Protein AF-0000000075226604 (afdb_homodimer)

Sequence (576 aa):
MTRFVILFMGLVCITCTNANMILMNFTVICMNDVIIEQKTDTNQTHWLEKSSDISLTFSAAAVGAIFGTIPAVTLIAKYGIRRVLTVYGLLSASGTIFMPLAVDNGLVTVLIARLFQGIGASILYSSIGTISESWSPITEIGTFVAFLSSAFQISNIVTMPIAGSLCESSLGWRSIYYIFGGITVVLYLIFFWYYNDYPDKHRHVSSKELKNIRNGKIITSSTSKTIQNVKFVQVFTNWEVFEISLAVLGLNVRETGYSNAIPYFFAAIVKFAAGPITDKMAHLTERVMTRFVILFMGLVCITCTNANMILMNFTVICMNDVIIEQKTDTNQTHWLEKSSDISLTFSAAAVGAIFGTIPAVTLIAKYGIRRVLTVYGLLSASGTIFMPLAVDNGLVTVLIARLFQGIGASILYSSIGTISESWSPITEIGTFVAFLSSAFQISNIVTMPIAGSLCESSLGWRSIYYIFGGITVVLYLIFFWYYNDYPDKHRHVSSKELKNIRNGKIITSSTSKTIQNVKFVQVFTNWEVFEISLAVLGLNVRETGYSNAIPYFFAAIVKFAAGPITDKMAHLTERV

Nearest PDB structures (foldseek):
  8u3d-assembly1_A  TM=6.564E-01  e=6.036E-07  Homo sapiens
  8ex5-assembly1_A  TM=9.013E-01  e=3.281E-02  Homo sapiens
  7yub-assembly1_R  TM=7.783E-01  e=1.807E-01  Homo sapiens
  7yud-assembly1_R  TM=7.902E-01  e=2.320E-01  Homo sapiens
  8g92-assembly1_A  TM=8.175E-01  e=3.667E-01  Homo sapiens

Secondary structure (DSSP, 8-state):
-HHHHHHHHHHHHHHHHHHHHHHHHHHGGG-HHHHHHH--SSSPPPGGG-HHHHHHHHHHHHHHHHHHHHHHHHHHHHH-HHHHHHHHHHHHHHHHHTHHHHHHH-HHHHHHHHHHHHHHHTTHHHHHHHHHHHHS-GGGHHHHHHHHHHHHHHHHHHHHHHHHHHHHSTTTTHHHHHHHHHHHHHHHHHHHHH--S-GGG-TT--HHHHHHHHTTS----SS-------THHHHHT-THHHHHHHHHHSSTTTTS-TTSHHHHHHHHHHHHHHHHHHHHHHHHHH--/-HHHHHHHHHHHHHHHHHHHHHHHHHHGGG-HHHHHHH--SSS---GGG-HHHHHHHHHHHHHHHHHHHHHHHHHHHHH-HHHHHHHHHHHHHHHHHTHHHHHHH-HHHHHHHHHHHHHHHTTHHHHHHHHHHHHS-GGGHHHHHHHHHHHHHHHHHHHHHHHHHHHHSTTTTHHHHHHHHHHHHHHHHHHHHH--S-GGG-TT--HHHHHHHHTTS----SS-------THHHHHT-THHHHHHHHHHSS-TTTS-TTSHHHHHHHHHHHHHHHHHHHHHHHHHH--

Foldseek 3Di:
DLLVVLLVLLLVLLLLLLLLQCLLVAQLVLCVVLCVVPVPDDPDDALSRDPVLSVLLNVLLQLLLVVLQLVLLVCCLVPNCLVSLLVLLLQLLVLLLCCVVQVNVGSLSSSVSSSSSSNSNNNLQVSQQLSLLQRAAPVCSVVSSVSSVCSNVVSCVPLNVVQVVCCPDPNHNNVSSNVSSVVSNVSSVVSSVQDDSHLVPHPPRDPVSVCRNCVPPPPPDPPCCPSCVPCSVVLPPPCVLVVLSCVVSDDPCPPDDPPPNVVSVVVSVVCSVCVVVVVVVVVVVVVD/DLLVVLLVLLLVLLLLLLLLQCLLVAQLVLCVVLCVVPVPDDDDDALSRDPVLSVLLNVLLQLLLVVLQLVLLVCCLVPNCLVSLLVLLLQLLVLLLCCVVQVNVGSLSSSVSSSSSSNSNNNLQVSQQLSLLQRAAPVCSVVSSVSSVCSNVVSCVPLNVVQVVCCPDPNHNNVSSNVSSVVSNVSSVVSNVQDDSHLVPHPPRDPVSVCRNCPPPPCPDPPCCPSCVPCSVVLPVPCVLVVLSVCVSPVPPPPDDPPPNVVSVVVSVVCSVCVVVVVVVVVVVVVD

Radius of gyration: 23.81 Å; Cα contacts (8 Å, |Δi|>4): 703; chains: 2; bounding box: 52×76×66 Å

Solvent-accessible surface area (backbone atoms only — not comparable to full-atom values): 29879 Å² total; per-residue (Å²): 112,51,56,54,53,51,49,48,51,50,25,52,51,47,15,42,42,47,30,56,56,49,47,58,55,54,44,64,77,61,44,57,64,54,48,62,71,65,57,68,87,67,98,64,82,52,56,91,73,33,52,53,54,50,18,46,44,55,23,28,19,23,51,19,18,62,64,24,30,60,57,39,57,55,41,29,74,73,65,29,56,46,57,44,51,31,53,28,40,43,39,17,19,50,20,28,50,45,37,58,60,16,58,75,69,34,67,69,46,36,34,52,26,24,24,34,19,13,27,19,43,27,38,49,64,59,47,36,53,52,52,19,61,57,56,27,23,66,90,41,29,68,55,43,35,53,57,39,55,45,17,64,36,48,19,37,46,52,46,30,47,51,47,15,50,34,44,74,38,90,68,26,53,57,47,50,31,45,50,54,16,48,51,36,44,54,48,37,54,50,45,50,70,67,54,56,76,41,57,87,74,29,86,74,47,47,71,67,56,50,49,50,33,46,41,85,43,79,71,72,69,84,74,80,65,65,61,72,71,57,66,63,59,65,62,60,68,56,62,63,62,60,54,51,55,46,56,70,74,54,76,77,58,78,79,58,67,85,73,60,63,57,58,54,52,53,49,48,51,48,47,58,64,39,40,66,54,47,50,56,52,46,55,53,49,65,75,95,111,53,56,54,52,51,50,49,50,50,25,52,51,46,15,42,42,47,31,56,56,50,46,60,56,53,45,66,76,62,44,60,64,56,49,61,69,65,58,68,89,71,98,66,81,54,58,90,75,32,52,49,53,50,18,45,42,54,23,27,20,23,51,19,19,62,65,24,31,60,57,38,57,56,41,28,74,75,65,30,57,47,55,44,51,31,53,28,39,41,38,18,19,50,21,28,50,45,36,57,61,17,57,74,68,33,67,68,45,36,34,51,26,25,24,34,19,13,27,19,44,27,38,49,64,58,46,38,53,50,52,20,61,56,58,26,23,63,89,42,29,66,56,43,36,54,58,39,55,45,17,64,35,48,18,36,47,53,46,30,48,52,47,16,51,34,46,73,37,93,67,26,54,58,47,51,32,45,51,53,16,48,51,37,43,55,48,35,53,50,44,50,71,67,54,58,75,42,55,86,74,28,86,73,48,47,71,68,57,48,50,50,33,46,41,84,40,79,71,71,69,84,73,79,64,66,60,72,71,57,66,64,61,68,62,60,67,57,63,64,63,58,53,53,55,47,47,67,70,63,48,65,68,80,77,62,68,85,73,61,63,56,59,54,53,52,50,49,51,47,47,59,66,40,39,66,53,46,50,56,52,48,54,52,50,65,76,95

Organism: NCBI:txid1561998

InterPro domains:
  IPR011701 Major facilitator superfamily [PF07690] (51-282)
  IPR020846 Major facilitator superfamily domain [PS50850] (11-288)
  IPR036259 MFS transporter superfamily [G3DSA:1.20.1250.20] (1-211)
  IPR036259 MFS transporter superfamily [SSF103473] (3-281)

pLDDT: mean 72.48, std 23.58, range [28.36, 97.94]

Structure (mmCIF, N/CA/C/O backbone):
data_AF-0000000075226604-model_v1
#
loop_
_entity.id
_entity.type
_entity.pdbx_description
1 polymer 'MFS domain-containing protein'
#
loop_
_atom_site.group_PDB
_atom_site.id
_atom_site.type_symbol
_atom_site.label_atom_id
_atom_site.label_alt_id
_atom_site.label_comp_id
_atom_site.label_asym_id
_atom_site.label_entity_id
_atom_site.label_seq_id
_atom_site.pdbx_PDB_ins_code
_atom_site.Cartn_x
_atom_site.Cartn_y
_atom_site.Cartn_z
_atom_site.occupancy
_atom_site.B_iso_or_equiv
_atom_site.auth_seq_id
_atom_site.auth_comp_id
_atom_site.auth_asym_id
_atom_site.auth_atom_id
_atom_site.pdbx_PDB_model_num
ATOM 1 N N . MET A 1 1 ? -21.391 13.883 16.062 1 68.38 1 MET A N 1
ATOM 2 C CA . MET A 1 1 ? -21.703 12.562 15.516 1 68.38 1 MET A CA 1
ATOM 3 C C . MET A 1 1 ? -21.438 12.516 14.016 1 68.38 1 MET A C 1
ATOM 5 O O . MET A 1 1 ? -20.875 11.547 13.508 1 68.38 1 MET A O 1
ATOM 9 N N . THR A 1 2 ? -21.703 13.57 13.352 1 74.44 2 THR A N 1
ATOM 10 C CA . THR A 1 2 ? -21.609 13.609 11.898 1 74.44 2 THR A CA 1
ATOM 11 C C . THR A 1 2 ? -20.156 13.469 11.453 1 74.44 2 THR A C 1
ATOM 13 O O . THR A 1 2 ? -19.875 12.797 10.461 1 74.44 2 THR A O 1
ATOM 16 N N . ARG A 1 3 ? -19.375 13.906 12.289 1 79.19 3 ARG A N 1
ATOM 17 C CA . ARG A 1 3 ? -17.953 13.828 11.914 1 79.19 3 ARG A CA 1
ATOM 18 C C . ARG A 1 3 ? -17.469 12.383 11.891 1 79.19 3 ARG A C 1
ATOM 20 O O . ARG A 1 3 ? -16.688 12.008 11.023 1 79.19 3 ARG A O 1
ATOM 27 N N . PHE A 1 4 ? -18.047 11.617 12.688 1 77.88 4 PHE A N 1
ATOM 28 C CA . PHE A 1 4 ? -17.625 10.227 12.766 1 77.88 4 PHE A CA 1
ATOM 29 C C . PHE A 1 4 ? -18.219 9.406 11.633 1 77.88 4 PHE A C 1
ATOM 31 O O . PHE A 1 4 ? -17.594 8.469 11.141 1 77.88 4 PHE A O 1
ATOM 38 N N . VAL A 1 5 ? -19.359 9.766 11.305 1 81.62 5 VAL A N 1
ATOM 39 C CA . VAL A 1 5 ? -19.984 9.078 10.188 1 81.62 5 VAL A CA 1
ATOM 40 C C . VAL A 1 5 ? -19.219 9.367 8.906 1 81.62 5 VAL A C 1
ATOM 42 O O . VAL A 1 5 ? -18.984 8.469 8.094 1 81.62 5 VAL A O 1
ATOM 45 N N . ILE A 1 6 ? -18.781 10.531 8.781 1 83.31 6 ILE A N 1
ATOM 46 C CA . ILE A 1 6 ? -18.016 10.93 7.598 1 83.31 6 ILE A CA 1
ATOM 47 C C . ILE A 1 6 ? -16.656 10.234 7.598 1 83.31 6 ILE A C 1
ATOM 49 O O . ILE A 1 6 ? -16.188 9.773 6.555 1 83.31 6 ILE A O 1
ATOM 53 N N . LEU A 1 7 ? -16.141 10.133 8.75 1 82.31 7 LEU A N 1
ATOM 54 C CA . LEU A 1 7 ? -14.867 9.445 8.875 1 82.31 7 LEU A CA 1
ATOM 55 C C . LEU A 1 7 ? -15.008 7.965 8.539 1 82.31 7 LEU A C 1
ATOM 57 O O . LEU A 1 7 ? -14.148 7.395 7.859 1 82.31 7 LEU A O 1
ATOM 61 N N . PHE A 1 8 ? -16.031 7.484 8.961 1 85.56 8 PHE A N 1
ATOM 62 C CA . PHE A 1 8 ? -16.281 6.074 8.695 1 85.56 8 PHE A CA 1
ATOM 63 C C . PHE A 1 8 ? -16.547 5.84 7.215 1 85.56 8 PHE A C 1
ATOM 65 O O . PHE A 1 8 ? -16.078 4.855 6.641 1 85.56 8 PHE A O 1
ATOM 72 N N . MET A 1 9 ? -17.266 6.66 6.656 1 88.62 9 MET A N 1
ATOM 73 C CA . MET A 1 9 ? -17.531 6.551 5.223 1 88.62 9 MET A CA 1
ATOM 74 C C . MET A 1 9 ? -16.234 6.676 4.418 1 88.62 9 MET A C 1
ATOM 76 O O . MET A 1 9 ? -16.031 5.934 3.457 1 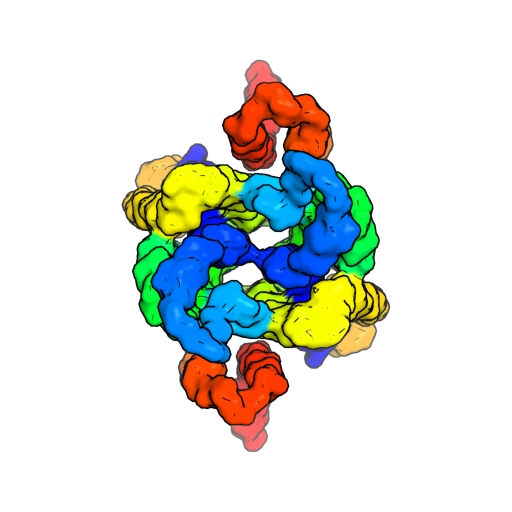88.62 9 MET A O 1
ATOM 80 N N . GLY A 1 10 ? -15.438 7.621 4.844 1 88.88 10 GLY A N 1
ATOM 81 C CA . GLY A 1 10 ? -14.133 7.758 4.203 1 88.88 10 GLY A CA 1
ATOM 82 C C . GLY A 1 10 ? -13.273 6.52 4.34 1 88.88 10 GLY A C 1
ATOM 83 O O . GLY A 1 10 ? -12.633 6.09 3.373 1 88.88 10 GLY A O 1
ATOM 84 N N . LEU A 1 11 ? -13.344 5.945 5.465 1 88.31 11 LEU A N 1
ATOM 85 C CA . LEU A 1 11 ? -12.57 4.742 5.746 1 88.31 11 LEU A CA 1
ATOM 86 C C . LEU A 1 11 ? -13.008 3.592 4.848 1 88.31 11 LEU A C 1
ATOM 88 O O . LEU A 1 11 ? -12.172 2.9 4.266 1 88.31 11 LEU A O 1
ATOM 92 N N . VAL A 1 12 ? -14.219 3.438 4.738 1 91.94 12 VAL A N 1
ATOM 93 C CA . VAL A 1 12 ? -14.758 2.324 3.965 1 91.94 12 VAL A CA 1
ATOM 94 C C . VAL A 1 12 ? -14.453 2.525 2.482 1 91.94 12 VAL A C 1
ATOM 96 O O . VAL A 1 12 ? -14.086 1.577 1.786 1 91.94 12 VAL A O 1
ATOM 99 N N . CYS A 1 13 ? -14.625 3.715 2.023 1 93.75 13 CYS A N 1
ATOM 100 C CA . CYS A 1 13 ? -14.344 4.008 0.622 1 93.75 13 CYS A CA 1
ATOM 101 C C . CYS A 1 13 ? -12.867 3.795 0.308 1 93.75 13 CYS A C 1
ATOM 103 O O . CYS A 1 13 ? -12.531 3.182 -0.705 1 93.75 13 CYS A O 1
ATOM 105 N N . ILE A 1 14 ? -12.055 4.258 1.181 1 91.19 14 ILE A N 1
ATOM 106 C CA . ILE A 1 14 ? -10.617 4.109 0.983 1 91.19 14 ILE A CA 1
ATOM 107 C C . ILE A 1 14 ? -10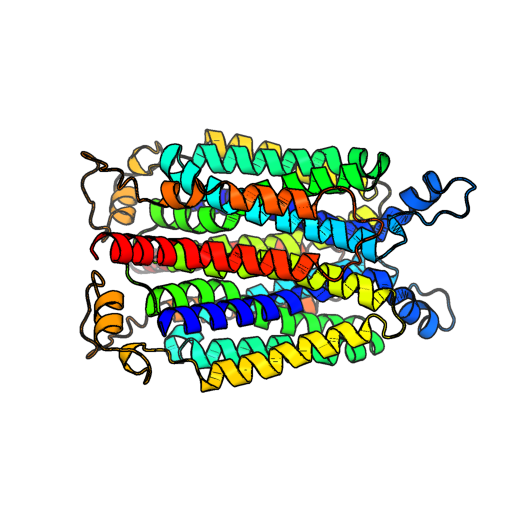.234 2.633 1.033 1 91.19 14 ILE A C 1
ATOM 109 O O . ILE A 1 14 ? -9.438 2.162 0.222 1 91.19 14 ILE A O 1
ATOM 113 N N . THR A 1 15 ? -10.852 1.932 1.917 1 91.56 15 THR A N 1
ATOM 114 C CA . THR A 1 15 ? -10.594 0.502 2.053 1 91.56 15 THR A CA 1
ATOM 115 C C . THR A 1 15 ? -10.969 -0.238 0.772 1 91.56 15 THR A C 1
ATOM 117 O O . THR A 1 15 ? -10.188 -1.051 0.269 1 91.56 15 THR A O 1
ATOM 120 N N . CYS A 1 16 ? -12.078 0.072 0.244 1 95 16 CYS A N 1
ATOM 121 C CA . CYS A 1 16 ? -12.562 -0.629 -0.94 1 95 16 CYS A CA 1
ATOM 122 C C . CYS A 1 16 ? -11.719 -0.275 -2.162 1 95 16 CYS A C 1
ATOM 124 O O . CYS A 1 16 ? -11.461 -1.129 -3.014 1 95 16 CYS A O 1
ATOM 126 N N . THR A 1 17 ? -11.391 0.941 -2.271 1 95.25 17 THR A N 1
ATOM 127 C CA . THR A 1 17 ? -10.555 1.352 -3.396 1 95.25 17 THR A CA 1
ATOM 128 C C . THR A 1 17 ? -9.188 0.686 -3.326 1 95.25 17 THR A C 1
ATOM 130 O O . THR A 1 17 ? -8.656 0.241 -4.344 1 95.25 17 THR A O 1
ATOM 133 N N . ASN A 1 18 ? -8.648 0.612 -2.162 1 91.69 18 ASN A N 1
ATOM 134 C CA . ASN A 1 18 ? -7.371 -0.081 -2.006 1 91.69 18 ASN A CA 1
ATOM 135 C C . ASN A 1 18 ? -7.512 -1.578 -2.268 1 91.69 18 ASN A C 1
ATOM 137 O O . ASN A 1 18 ? -6.594 -2.209 -2.793 1 91.69 18 ASN A O 1
ATOM 141 N N . ALA A 1 19 ? -8.594 -2.078 -1.828 1 93.88 19 ALA A N 1
ATOM 142 C CA . ALA A 1 19 ? -8.859 -3.488 -2.1 1 93.88 19 ALA A CA 1
ATOM 143 C C . ALA A 1 19 ? -8.812 -3.777 -3.598 1 93.88 19 ALA A C 1
ATOM 145 O O . ALA A 1 19 ? -8.211 -4.766 -4.027 1 93.88 19 ALA A O 1
ATOM 146 N N . ASN A 1 20 ? -9.445 -2.92 -4.363 1 94.62 20 ASN A N 1
ATOM 147 C CA . ASN A 1 20 ? -9.43 -3.074 -5.812 1 94.62 20 ASN A CA 1
ATOM 148 C C . ASN A 1 20 ? -8 -3.133 -6.355 1 94.62 20 ASN A C 1
ATOM 150 O O . ASN A 1 20 ? -7.727 -3.855 -7.316 1 94.62 20 ASN A O 1
ATOM 154 N N . MET A 1 21 ? -7.164 -2.457 -5.707 1 91.31 21 MET A N 1
ATOM 155 C CA . MET A 1 21 ? -5.781 -2.35 -6.172 1 91.31 21 MET A CA 1
ATOM 156 C C . MET A 1 21 ? -5 -3.615 -5.836 1 91.31 21 MET A C 1
ATOM 158 O O . MET A 1 21 ? -4.125 -4.031 -6.602 1 91.31 21 MET A O 1
ATOM 162 N N . ILE A 1 22 ? -5.312 -4.305 -4.82 1 89.25 22 ILE A N 1
ATOM 163 C CA . ILE A 1 22 ? -4.434 -5.375 -4.355 1 89.25 22 ILE A CA 1
ATOM 164 C C . ILE A 1 22 ? -5.016 -6.73 -4.754 1 89.25 22 ILE A C 1
ATOM 166 O O . ILE A 1 22 ? -4.359 -7.762 -4.602 1 89.25 22 ILE A O 1
ATOM 170 N N . LEU A 1 23 ? -6.191 -6.797 -5.312 1 93.31 23 LEU A N 1
ATOM 171 C CA . LEU A 1 23 ? -6.871 -8.047 -5.633 1 93.31 23 LEU A CA 1
ATOM 172 C C . LEU A 1 23 ? -6.031 -8.898 -6.578 1 93.31 23 LEU A C 1
ATOM 174 O O . LEU A 1 23 ? -5.902 -10.109 -6.383 1 93.31 23 LEU A O 1
ATOM 178 N N . MET A 1 24 ? -5.445 -8.227 -7.496 1 92.56 24 MET A N 1
ATOM 179 C CA . MET A 1 24 ? -4.691 -8.977 -8.5 1 92.56 24 MET A CA 1
ATOM 180 C C . MET A 1 24 ? -3.459 -9.625 -7.879 1 92.56 24 MET A C 1
ATOM 182 O O . MET A 1 24 ? -3.002 -10.672 -8.344 1 92.56 24 MET A O 1
ATOM 186 N N . ASN A 1 25 ? -2.936 -9.023 -6.836 1 85.38 25 ASN A N 1
ATOM 187 C CA . ASN A 1 25 ? -1.764 -9.57 -6.164 1 85.38 25 ASN A CA 1
ATOM 188 C C . ASN A 1 25 ? -2.027 -10.977 -5.645 1 85.38 25 ASN A C 1
ATOM 190 O O . ASN A 1 25 ? -1.1 -11.781 -5.508 1 85.38 25 ASN A O 1
ATOM 194 N N . PHE A 1 26 ? -3.252 -11.266 -5.539 1 89.12 26 PHE A N 1
ATOM 195 C CA . PHE A 1 26 ? -3.594 -12.57 -4.992 1 89.12 26 PHE A CA 1
ATOM 196 C C . PHE A 1 26 ? -4.234 -13.453 -6.059 1 89.12 26 PHE A C 1
ATOM 198 O O . PHE A 1 26 ? -3.863 -14.625 -6.211 1 89.12 26 PHE A O 1
ATOM 205 N N . THR A 1 27 ? -5.121 -12.938 -6.816 1 92.38 27 THR A N 1
ATOM 206 C CA . THR A 1 27 ? -5.969 -13.75 -7.68 1 92.38 27 THR A CA 1
ATOM 207 C C . THR A 1 27 ? -5.145 -14.383 -8.805 1 92.38 27 THR A C 1
ATOM 209 O O . THR A 1 27 ? -5.547 -15.398 -9.375 1 92.38 27 THR A O 1
ATOM 212 N N . VAL A 1 28 ? -4.043 -13.812 -9.078 1 91.44 28 VAL A N 1
ATOM 213 C CA . VAL A 1 28 ? -3.205 -14.344 -10.148 1 91.44 28 VAL A CA 1
ATOM 214 C C . VAL A 1 28 ? -2.787 -15.773 -9.812 1 91.44 28 VAL A C 1
ATOM 216 O O . VAL A 1 28 ? -2.564 -16.594 -10.711 1 91.44 28 VAL A O 1
ATOM 219 N N . ILE A 1 29 ? -2.777 -16.109 -8.57 1 87.75 29 ILE A N 1
ATOM 220 C CA . ILE A 1 29 ? -2.338 -17.422 -8.094 1 87.75 29 ILE A CA 1
ATOM 221 C C . ILE A 1 29 ? -3.393 -18.469 -8.43 1 87.75 29 ILE A C 1
ATOM 223 O O . ILE A 1 29 ? -3.082 -19.656 -8.539 1 87.75 29 ILE A O 1
ATOM 227 N N . CYS A 1 30 ? -4.59 -18.047 -8.617 1 89.75 30 CYS A N 1
ATOM 228 C CA . CYS A 1 30 ? -5.66 -19 -8.828 1 89.75 30 CYS A CA 1
ATOM 229 C C . CYS A 1 30 ? -6.199 -18.922 -10.258 1 89.75 30 CYS A C 1
ATOM 231 O O . CYS A 1 30 ? -7.34 -19.297 -10.516 1 89.75 30 CYS A O 1
ATOM 233 N N . MET A 1 31 ? -5.449 -18.438 -11.164 1 92.5 31 MET A N 1
ATOM 234 C CA . MET A 1 31 ? -5.934 -18.281 -12.531 1 92.5 31 MET A CA 1
ATOM 235 C C . MET A 1 31 ? -5.418 -19.391 -13.43 1 92.5 31 MET A C 1
ATOM 237 O O . MET A 1 31 ? -5.188 -19.172 -14.625 1 92.5 31 MET A O 1
ATOM 241 N N . ASN A 1 32 ? -5.25 -20.484 -12.906 1 88.5 32 ASN A N 1
ATOM 242 C CA . ASN A 1 32 ? -4.781 -21.625 -13.688 1 88.5 32 ASN A CA 1
ATOM 243 C C . ASN A 1 32 ? -5.801 -22.047 -14.742 1 88.5 32 ASN A C 1
ATOM 245 O O . ASN A 1 32 ? -5.434 -22.562 -15.797 1 88.5 32 ASN A O 1
ATOM 249 N N . ASP A 1 33 ? -7.027 -21.859 -14.438 1 88.75 33 ASP A N 1
ATOM 250 C CA . ASP A 1 33 ? -8.086 -22.203 -15.383 1 88.75 33 ASP A CA 1
ATOM 251 C C . ASP A 1 33 ? -7.945 -21.406 -16.672 1 88.75 33 ASP A C 1
ATOM 253 O O . ASP A 1 33 ? -8.25 -21.922 -17.766 1 88.75 33 ASP A O 1
ATOM 257 N N . VAL A 1 34 ? -7.473 -20.203 -16.578 1 91.19 34 VAL A N 1
ATOM 258 C CA . VAL A 1 34 ? -7.289 -19.359 -17.75 1 91.19 34 VAL A CA 1
ATOM 259 C C . VAL A 1 34 ? -6.184 -19.922 -18.641 1 91.19 34 VAL A C 1
ATOM 261 O O . VAL A 1 34 ? -6.297 -19.922 -19.859 1 91.19 34 VAL A O 1
ATOM 264 N N . ILE A 1 35 ? -5.164 -20.406 -18.016 1 89.81 35 ILE A N 1
ATOM 265 C CA . ILE A 1 35 ? -4.043 -21 -18.75 1 89.81 35 ILE A CA 1
ATOM 266 C C . ILE A 1 35 ? -4.516 -22.203 -19.547 1 89.81 35 ILE A C 1
ATOM 268 O O . ILE A 1 35 ? -4.199 -22.344 -20.719 1 89.81 35 ILE A O 1
ATOM 272 N N . ILE A 1 36 ? -5.277 -23 -18.875 1 87.25 36 ILE A N 1
ATOM 273 C CA . ILE A 1 36 ? -5.766 -24.234 -19.484 1 87.25 36 ILE A CA 1
ATOM 274 C C . ILE A 1 36 ? -6.703 -23.906 -20.641 1 87.25 36 ILE A C 1
ATOM 276 O O . ILE A 1 36 ? -6.641 -24.547 -21.703 1 87.25 36 ILE A O 1
ATOM 280 N N . GLU A 1 37 ? -7.531 -22.984 -20.422 1 86.69 37 GLU A N 1
ATOM 281 C CA . GLU A 1 37 ? -8.531 -22.625 -21.422 1 86.69 37 GLU A CA 1
ATOM 282 C C . GLU A 1 37 ? -7.891 -21.953 -22.641 1 86.69 37 GLU A C 1
ATOM 284 O O . GLU A 1 37 ? -8.328 -22.156 -23.766 1 86.69 37 GLU A O 1
ATOM 289 N N . GLN A 1 38 ? -6.934 -21.172 -22.391 1 86.38 38 GLN A N 1
ATOM 290 C CA . GLN A 1 38 ? -6.402 -20.328 -23.453 1 86.38 38 GLN A CA 1
ATOM 291 C C . GLN A 1 38 ? -5.145 -20.938 -24.062 1 86.38 38 GLN A C 1
ATOM 293 O O . GLN A 1 38 ? -4.734 -20.547 -25.172 1 86.38 38 GLN A O 1
ATOM 298 N N . LYS A 1 39 ? -4.504 -21.766 -23.188 1 78.75 39 LYS A N 1
ATOM 299 C CA . LYS A 1 39 ? -3.293 -22.359 -23.75 1 78.75 39 LYS A CA 1
ATOM 300 C C . LYS A 1 39 ? -3.625 -23.375 -24.828 1 78.75 39 LYS A C 1
ATOM 302 O O . LYS A 1 39 ? -4.262 -24.391 -24.562 1 78.75 39 LYS A O 1
ATOM 307 N N . THR A 1 40 ? -4.047 -22.984 -25.953 1 66.38 40 THR A N 1
ATOM 308 C CA . THR A 1 40 ? -4.273 -23.906 -27.062 1 66.38 40 THR A CA 1
ATOM 309 C C . THR A 1 40 ? -3.029 -24.734 -27.328 1 66.38 40 THR A C 1
ATOM 311 O O . THR A 1 40 ? -3.051 -25.969 -27.188 1 66.38 40 THR A O 1
ATOM 314 N N . ASP A 1 41 ? -2.746 -25.203 -28.609 1 55.84 41 ASP A N 1
ATOM 315 C CA . ASP A 1 41 ? -1.731 -26.094 -29.172 1 55.84 41 ASP A CA 1
ATOM 316 C C . ASP A 1 41 ? -0.325 -25.594 -28.844 1 55.84 41 ASP A C 1
ATOM 318 O O . ASP A 1 41 ? 0.646 -26.344 -28.938 1 55.84 41 ASP A O 1
ATOM 322 N N . THR A 1 42 ? -0.041 -24.281 -29.031 1 56.75 42 THR A N 1
ATOM 323 C CA . THR A 1 42 ? 1.235 -23.844 -29.594 1 56.75 42 THR A CA 1
ATOM 324 C C . THR A 1 42 ? 2.289 -23.703 -28.5 1 56.75 42 THR A C 1
ATOM 326 O O . THR A 1 42 ? 1.953 -23.516 -27.328 1 56.75 42 THR A O 1
ATOM 329 N N . ASN A 1 43 ? 3.602 -23.891 -28.766 1 63.66 43 ASN A N 1
ATOM 330 C CA . ASN A 1 43 ? 4.945 -23.703 -28.234 1 63.66 43 ASN A CA 1
ATOM 331 C C . ASN A 1 43 ? 5.078 -22.375 -27.516 1 63.66 43 ASN A C 1
ATOM 333 O O . ASN A 1 43 ? 6.172 -22 -27.078 1 63.66 43 ASN A O 1
ATOM 337 N N . GLN A 1 44 ? 3.857 -21.656 -27.391 1 74.94 44 GLN A N 1
ATOM 338 C CA . GLN A 1 44 ? 4.062 -20.328 -26.812 1 74.94 44 GLN A CA 1
ATOM 339 C C . GLN A 1 44 ? 3.648 -20.312 -25.344 1 74.94 44 GLN A C 1
ATOM 341 O O . GLN A 1 44 ? 2.641 -20.906 -24.969 1 74.94 44 GLN A O 1
ATOM 346 N N . THR A 1 45 ? 4.441 -19.797 -24.5 1 85.19 45 THR A N 1
ATOM 347 C CA . THR A 1 45 ? 4.215 -19.656 -23.062 1 85.19 45 THR A CA 1
ATOM 348 C C . THR A 1 45 ? 3.162 -18.594 -22.781 1 85.19 45 THR A C 1
ATOM 350 O O . THR A 1 45 ? 3.234 -17.484 -23.328 1 85.19 45 THR A O 1
ATOM 353 N N . HIS A 1 46 ? 2.1 -18.953 -22.156 1 90.5 46 HIS A N 1
ATOM 354 C CA . HIS A 1 46 ? 1.066 -18.016 -21.75 1 90.5 46 HIS A CA 1
ATOM 355 C C . HIS A 1 46 ? 1.627 -16.969 -20.797 1 90.5 46 HIS A C 1
ATOM 357 O O . HIS A 1 46 ? 2.557 -17.234 -20.047 1 90.5 46 HIS A O 1
ATOM 363 N N . TRP A 1 47 ? 1.092 -15.711 -20.812 1 90.12 47 TRP A N 1
ATOM 364 C CA . TRP A 1 47 ? 1.649 -14.633 -20 1 90.12 47 TRP A CA 1
ATOM 365 C C . TRP A 1 47 ? 1.507 -14.93 -18.516 1 90.12 47 TRP A C 1
ATOM 367 O O . TRP A 1 47 ? 2.32 -14.477 -17.703 1 90.12 47 TRP A O 1
ATOM 377 N N . LEU A 1 48 ? 0.509 -15.781 -18.172 1 90.75 48 LEU A N 1
ATOM 378 C CA . LEU A 1 48 ? 0.292 -16.141 -16.781 1 90.75 48 LEU A CA 1
ATOM 379 C C . LEU A 1 48 ? 1.318 -17.156 -16.312 1 90.75 48 LEU A C 1
ATOM 381 O O . LEU A 1 48 ? 1.423 -17.438 -15.109 1 90.75 48 LEU A O 1
ATOM 385 N N . GLU A 1 49 ? 2.119 -17.625 -17.234 1 88.75 49 GLU A N 1
ATOM 386 C CA . GLU A 1 49 ? 3.154 -18.594 -16.875 1 88.75 49 GLU A CA 1
ATOM 387 C C . GLU A 1 49 ? 4.523 -17.922 -16.766 1 88.75 49 GLU A C 1
ATOM 389 O O . GLU A 1 49 ? 5.492 -18.547 -16.328 1 88.75 49 GLU A O 1
ATOM 394 N N . LYS A 1 50 ? 4.531 -16.766 -17.234 1 89.12 50 LYS A N 1
ATOM 395 C CA . LYS A 1 50 ? 5.777 -16.016 -17.188 1 89.12 50 LYS A CA 1
ATOM 396 C C . LYS A 1 50 ? 5.766 -14.992 -16.047 1 89.12 50 LYS A C 1
ATOM 398 O O . LYS A 1 50 ? 4.965 -14.055 -16.062 1 89.12 50 LYS A O 1
ATOM 403 N N . SER A 1 51 ? 6.699 -15.18 -15.164 1 88.44 51 SER A N 1
ATOM 404 C CA . SER A 1 51 ? 6.789 -14.297 -14.008 1 88.44 51 SER A CA 1
ATOM 405 C C . SER A 1 51 ? 7.039 -12.852 -14.43 1 88.44 51 SER A C 1
ATOM 407 O O . SER A 1 51 ? 6.543 -11.914 -13.797 1 88.44 51 SER A O 1
ATOM 409 N N . SER A 1 52 ? 7.762 -12.648 -15.43 1 86.62 52 SER A N 1
ATOM 410 C CA . SER A 1 52 ? 8.07 -11.305 -15.914 1 86.62 52 SER A CA 1
ATOM 411 C C . SER A 1 52 ? 6.805 -10.586 -16.375 1 86.62 52 SER A C 1
ATOM 413 O O . SER A 1 52 ? 6.633 -9.391 -16.109 1 86.62 52 SER A O 1
ATOM 415 N N . ASP A 1 53 ? 5.934 -11.375 -17.031 1 90.38 53 ASP A N 1
ATOM 416 C CA . ASP A 1 53 ? 4.684 -10.773 -17.5 1 90.38 53 ASP A CA 1
ATOM 417 C C . ASP A 1 53 ? 3.76 -10.453 -16.328 1 90.38 53 ASP A C 1
ATOM 419 O O . ASP A 1 53 ? 3.121 -9.398 -16.297 1 90.38 53 ASP A O 1
ATOM 423 N N . ILE A 1 54 ? 3.734 -11.336 -15.414 1 91.88 54 ILE A N 1
ATOM 424 C CA . ILE A 1 54 ? 2.902 -11.109 -14.234 1 91.88 54 ILE A CA 1
ATOM 425 C C . ILE A 1 54 ? 3.396 -9.883 -13.477 1 91.88 54 ILE A C 1
ATOM 427 O O . ILE A 1 54 ? 2.596 -9.062 -13.023 1 91.88 54 ILE A O 1
ATOM 431 N N . SER A 1 55 ? 4.68 -9.766 -13.398 1 89.25 55 SER A N 1
ATOM 432 C CA . SER A 1 55 ? 5.258 -8.625 -12.695 1 89.25 55 SER A CA 1
ATOM 433 C C . SER A 1 55 ? 4.883 -7.309 -13.367 1 89.25 55 SER A C 1
ATOM 435 O O . SER A 1 55 ? 4.727 -6.285 -12.695 1 89.25 55 SER A O 1
ATOM 437 N N . LEU A 1 56 ? 4.68 -7.324 -14.547 1 88.38 56 LEU A N 1
ATOM 438 C CA . LEU A 1 56 ? 4.309 -6.129 -15.305 1 88.38 56 LEU A CA 1
ATOM 439 C C . LEU A 1 56 ? 2.922 -5.641 -14.898 1 88.38 56 LEU A C 1
ATOM 441 O O . LEU A 1 56 ? 2.648 -4.441 -14.93 1 88.38 56 LEU A O 1
ATOM 445 N N . THR A 1 57 ? 2.115 -6.562 -14.578 1 92.31 57 THR A N 1
ATOM 446 C CA . THR A 1 57 ? 0.768 -6.176 -14.18 1 92.31 57 THR A CA 1
ATOM 447 C C . THR A 1 57 ? 0.797 -5.414 -12.859 1 92.31 57 THR A C 1
ATOM 449 O O . THR A 1 57 ? 0.023 -4.473 -12.656 1 92.31 57 THR A O 1
ATOM 452 N N . PHE A 1 58 ? 1.693 -5.746 -12 1 88.25 58 PHE A N 1
ATOM 453 C CA . PHE A 1 58 ? 1.843 -5.043 -10.727 1 88.25 58 PHE A CA 1
ATOM 454 C C . PHE A 1 58 ? 2.479 -3.674 -10.938 1 88.25 58 PHE A C 1
ATOM 456 O O . PHE A 1 58 ? 2.051 -2.688 -10.336 1 88.25 58 PHE A O 1
ATOM 463 N N . SER A 1 59 ? 3.373 -3.656 -11.836 1 84.06 59 SER A N 1
ATOM 464 C CA . SER A 1 59 ? 4.039 -2.4 -12.164 1 84.06 59 SER A CA 1
ATOM 465 C C . SER A 1 59 ? 3.082 -1.426 -12.844 1 84.06 59 SER A C 1
ATOM 467 O O . SER A 1 59 ? 3.158 -0.216 -12.617 1 84.06 59 SER A O 1
ATOM 469 N N . ALA A 1 60 ? 2.232 -1.968 -13.633 1 89.94 60 ALA A N 1
ATOM 470 C CA . ALA A 1 60 ? 1.292 -1.129 -14.375 1 89.94 60 ALA A CA 1
ATOM 471 C C . ALA A 1 60 ? 0.368 -0.373 -13.422 1 89.94 60 ALA A C 1
ATOM 473 O O . ALA A 1 60 ? 0.065 0.801 -13.641 1 89.94 60 ALA A O 1
ATOM 474 N N . ALA A 1 61 ? -0.09 -1.007 -12.445 1 91.38 61 ALA A N 1
ATOM 475 C CA . ALA A 1 61 ? -0.93 -0.343 -11.453 1 91.38 61 ALA A CA 1
ATOM 476 C C . ALA A 1 61 ? -0.169 0.782 -10.758 1 91.38 61 ALA A C 1
ATOM 478 O O . ALA A 1 61 ? -0.729 1.851 -10.5 1 91.38 61 ALA A O 1
ATOM 479 N N . ALA A 1 62 ? 1.061 0.528 -10.477 1 86 62 ALA A N 1
ATOM 480 C CA . ALA A 1 62 ? 1.901 1.53 -9.82 1 86 62 ALA A CA 1
ATOM 481 C C . ALA A 1 62 ? 2.121 2.736 -10.734 1 86 62 ALA A C 1
ATOM 483 O O . ALA A 1 62 ? 2.098 3.881 -10.273 1 86 62 ALA A O 1
ATOM 484 N N . VAL A 1 63 ? 2.279 2.469 -11.93 1 85.25 63 VAL A N 1
ATOM 485 C CA . VAL A 1 63 ? 2.447 3.541 -12.906 1 85.25 63 VAL A CA 1
ATOM 486 C C . VAL A 1 63 ? 1.17 4.371 -12.992 1 85.25 63 VAL A C 1
ATOM 488 O O . VAL A 1 63 ? 1.225 5.602 -13.039 1 85.25 63 VAL A O 1
ATOM 491 N N . GLY A 1 64 ? 0.088 3.688 -13.039 1 88.75 64 GLY A N 1
ATOM 492 C CA . GLY A 1 64 ? -1.18 4.398 -13.008 1 88.75 64 GLY A CA 1
ATOM 493 C C . GLY A 1 64 ? -1.327 5.301 -11.797 1 88.75 64 GLY A C 1
ATOM 494 O O . GLY A 1 64 ? -1.824 6.422 -11.906 1 88.75 64 GLY A O 1
ATOM 495 N N . ALA A 1 65 ? -0.901 4.832 -10.703 1 86.69 65 ALA A N 1
ATOM 496 C CA . ALA A 1 65 ? -1.003 5.605 -9.469 1 86.69 65 ALA A CA 1
ATOM 497 C C . ALA A 1 65 ? -0.127 6.852 -9.531 1 86.69 65 ALA A C 1
ATOM 499 O O . ALA A 1 65 ? -0.523 7.918 -9.055 1 86.69 65 ALA A O 1
ATOM 500 N N . ILE A 1 66 ? 1.026 6.719 -10.016 1 79.44 66 ILE A N 1
ATOM 501 C CA . ILE A 1 66 ? 1.916 7.867 -10.141 1 79.44 66 ILE A CA 1
ATOM 502 C C . ILE A 1 66 ? 1.279 8.922 -11.047 1 79.44 66 ILE A C 1
ATOM 504 O O . ILE A 1 66 ? 1.266 10.109 -10.711 1 79.44 66 ILE A O 1
ATOM 508 N N . PHE A 1 67 ? 0.681 8.422 -12.086 1 81.56 67 PHE A N 1
ATOM 509 C CA . PHE A 1 67 ? 0.075 9.328 -13.055 1 81.56 67 PHE A CA 1
ATOM 510 C C . PHE A 1 67 ? -1.165 9.992 -12.469 1 81.56 67 PHE A C 1
ATOM 512 O O . PHE A 1 67 ? -1.483 11.133 -12.82 1 81.56 67 PHE A O 1
ATOM 519 N N . GLY A 1 68 ? -1.792 9.344 -11.672 1 83.94 68 GLY A N 1
ATOM 520 C CA . GLY A 1 68 ? -3.041 9.859 -11.133 1 83.94 68 GLY A CA 1
ATOM 521 C C . GLY A 1 68 ? -2.85 10.75 -9.922 1 83.94 68 GLY A C 1
ATOM 522 O O . GLY A 1 68 ? -3.758 11.492 -9.547 1 83.94 68 GLY A O 1
ATOM 523 N N . THR A 1 69 ? -1.664 10.742 -9.391 1 76.62 69 THR A N 1
ATOM 524 C CA . THR A 1 69 ? -1.455 11.414 -8.109 1 76.62 69 THR A CA 1
ATOM 525 C C . THR A 1 69 ? -1.453 12.93 -8.289 1 76.62 69 THR A C 1
ATOM 527 O O . THR A 1 69 ? -2.158 13.648 -7.57 1 76.62 69 THR A O 1
ATOM 530 N N . ILE A 1 70 ? -0.732 13.422 -9.195 1 71.94 70 ILE A N 1
ATOM 531 C CA . ILE A 1 70 ? -0.608 14.867 -9.359 1 71.94 70 ILE A CA 1
ATOM 532 C C . ILE A 1 70 ? -1.953 15.453 -9.781 1 71.94 70 ILE A C 1
ATOM 534 O O . ILE A 1 70 ? -2.445 16.406 -9.164 1 71.94 70 ILE A O 1
ATOM 538 N N . PRO A 1 71 ? -2.541 14.938 -10.805 1 80.31 71 PRO A N 1
ATOM 539 C CA . PRO A 1 71 ? -3.865 15.445 -11.172 1 80.31 71 PRO A CA 1
ATOM 540 C C . PRO A 1 71 ? -4.867 15.352 -10.023 1 80.31 71 PRO A C 1
ATOM 542 O O . PRO A 1 71 ? -5.754 16.203 -9.906 1 80.31 71 PRO A O 1
ATOM 545 N N . ALA A 1 72 ? -4.738 14.359 -9.227 1 82.06 72 ALA A N 1
ATOM 546 C CA . ALA A 1 72 ? -5.668 14.188 -8.117 1 82.06 72 ALA A CA 1
ATOM 547 C C . ALA A 1 72 ? -5.594 15.375 -7.156 1 82.06 72 ALA A C 1
ATOM 549 O O . ALA A 1 72 ? -6.625 15.914 -6.746 1 82.06 72 ALA A O 1
ATOM 550 N N . VAL A 1 73 ? -4.406 15.789 -6.887 1 69.81 73 VAL A N 1
ATOM 551 C CA . VAL A 1 73 ? -4.211 16.875 -5.938 1 69.81 73 VAL A CA 1
ATOM 552 C C . VAL A 1 73 ? -4.781 18.172 -6.512 1 69.81 73 VAL A C 1
ATOM 554 O O . VAL A 1 73 ? -5.469 18.922 -5.812 1 69.81 73 VAL A O 1
ATOM 557 N N . THR A 1 74 ? -4.539 18.406 -7.738 1 72.44 74 THR A N 1
ATOM 558 C CA . THR A 1 74 ? -5.016 19.625 -8.391 1 72.44 74 THR A CA 1
ATOM 559 C C . THR A 1 74 ? -6.535 19.609 -8.523 1 72.44 74 THR A C 1
ATOM 561 O O . THR A 1 74 ? -7.195 20.625 -8.336 1 72.44 74 THR A O 1
ATOM 564 N N . LEU A 1 75 ? -7.078 18.484 -8.805 1 83.25 75 LEU A N 1
ATOM 565 C CA . LEU A 1 75 ? -8.516 18.375 -9.008 1 83.25 75 LEU A CA 1
ATOM 566 C C . LEU A 1 75 ? -9.266 18.484 -7.684 1 83.25 75 LEU A C 1
ATOM 568 O O . LEU A 1 75 ? -10.398 18.984 -7.648 1 83.25 75 LEU A O 1
ATOM 572 N N . ILE A 1 76 ? -8.609 18.062 -6.656 1 81.31 76 ILE A N 1
ATOM 573 C CA . ILE A 1 76 ? -9.227 18.188 -5.34 1 81.31 76 ILE A CA 1
ATOM 574 C C . ILE A 1 76 ? -9.375 19.656 -4.969 1 81.31 76 ILE A C 1
ATOM 576 O O . ILE A 1 76 ? -10.406 20.078 -4.441 1 81.31 76 ILE A O 1
ATOM 580 N N . ALA A 1 77 ? -8.344 20.391 -5.27 1 71.62 77 ALA A N 1
ATOM 581 C CA . ALA A 1 77 ? -8.352 21.828 -4.949 1 71.62 77 ALA A CA 1
ATOM 582 C C . ALA A 1 77 ? -9.43 22.547 -5.75 1 71.62 77 ALA A C 1
ATOM 584 O O . ALA A 1 77 ? -10.07 23.469 -5.242 1 71.62 77 ALA A O 1
ATOM 585 N N . LYS A 1 78 ? -9.648 22.094 -6.93 1 78.38 78 LYS A N 1
ATOM 586 C CA . LYS A 1 78 ? -10.555 22.797 -7.832 1 78.38 78 LYS A CA 1
ATOM 587 C C . LYS A 1 78 ? -12 22.344 -7.625 1 78.38 78 LYS A C 1
ATOM 589 O O . LYS A 1 78 ? -12.922 23.156 -7.621 1 78.38 78 LYS A O 1
ATOM 594 N N . TYR A 1 79 ? -12.211 21.047 -7.492 1 87.25 79 TYR A N 1
ATOM 595 C CA . TYR A 1 79 ? -13.57 20.516 -7.539 1 87.25 79 TYR A CA 1
ATOM 596 C C . TYR A 1 79 ? -13.992 19.984 -6.18 1 87.25 79 TYR A C 1
ATOM 598 O O . TYR A 1 79 ? -15.164 19.656 -5.969 1 87.25 79 TYR A O 1
ATOM 606 N N . GLY A 1 80 ? -13.055 19.844 -5.262 1 81.31 80 GLY A N 1
ATOM 607 C CA . GLY A 1 80 ? -13.383 19.297 -3.953 1 81.31 80 GLY A CA 1
ATOM 608 C C . GLY A 1 80 ? -13.195 17.797 -3.869 1 81.31 80 GLY A C 1
ATOM 609 O O . GLY A 1 80 ? -13.172 17.109 -4.891 1 81.31 80 GLY A O 1
ATOM 610 N N . ILE A 1 81 ? -13.133 17.312 -2.678 1 87.25 81 ILE A N 1
ATOM 611 C CA . ILE A 1 81 ? -12.805 15.906 -2.439 1 87.25 81 ILE A CA 1
ATOM 612 C C . ILE A 1 81 ? -14.016 15.031 -2.732 1 87.25 81 ILE A C 1
ATOM 614 O O . ILE A 1 81 ? -13.875 13.883 -3.16 1 87.25 81 ILE A O 1
ATOM 618 N N . ARG A 1 82 ? -15.203 15.578 -2.59 1 91 82 ARG A N 1
ATOM 619 C CA . ARG A 1 82 ? -16.406 14.797 -2.812 1 91 82 ARG A CA 1
ATOM 620 C C . ARG A 1 82 ? -16.484 14.305 -4.254 1 91 82 ARG A C 1
ATOM 622 O O . ARG A 1 82 ? -16.641 13.109 -4.5 1 91 82 ARG A O 1
ATOM 629 N N . ARG A 1 83 ? -16.312 15.172 -5.172 1 92.69 83 ARG A N 1
ATOM 630 C CA . ARG A 1 83 ? -16.438 14.844 -6.586 1 92.69 83 ARG A CA 1
ATOM 631 C C . ARG A 1 83 ? -15.219 14.062 -7.078 1 92.69 83 ARG A C 1
ATOM 633 O O . ARG A 1 83 ? -15.359 13.07 -7.789 1 92.69 83 ARG A O 1
ATOM 640 N N . VAL A 1 84 ? -14.078 14.469 -6.688 1 92.31 84 VAL A N 1
ATOM 641 C CA . VAL A 1 84 ? -12.852 13.898 -7.234 1 92.31 84 VAL A CA 1
ATOM 642 C C . VAL A 1 84 ? -12.648 12.484 -6.691 1 92.31 84 VAL A C 1
ATOM 644 O O . VAL A 1 84 ? -12.305 11.57 -7.441 1 92.31 84 VAL A O 1
ATOM 647 N N . LEU A 1 85 ? -12.875 12.297 -5.426 1 93.75 85 LEU A N 1
ATOM 648 C CA . LEU A 1 85 ? -12.75 10.961 -4.84 1 93.75 85 LEU A CA 1
ATOM 649 C C . LEU A 1 85 ? -13.734 9.992 -5.48 1 93.75 85 LEU A C 1
ATOM 651 O O . LEU A 1 85 ? -13.406 8.828 -5.711 1 93.75 85 LEU A O 1
ATOM 655 N N . THR A 1 86 ? -14.883 10.523 -5.785 1 95.44 86 THR A N 1
ATOM 656 C CA . THR A 1 86 ? -15.898 9.68 -6.406 1 95.44 86 THR A CA 1
ATOM 657 C C . THR A 1 86 ? -15.477 9.273 -7.812 1 95.44 86 THR A C 1
ATOM 659 O O . THR A 1 86 ? -15.555 8.094 -8.172 1 95.44 86 THR A O 1
ATOM 662 N N . VAL A 1 87 ? -15.023 10.195 -8.555 1 96.44 87 VAL A N 1
ATOM 663 C CA . VAL A 1 87 ? -14.617 9.906 -9.922 1 96.44 87 VAL A CA 1
ATOM 664 C C . VAL A 1 87 ? -13.445 8.93 -9.922 1 96.44 87 VAL A C 1
ATOM 666 O O . VAL A 1 87 ? -13.43 7.965 -10.688 1 96.44 87 VAL A O 1
ATOM 669 N N . TYR A 1 88 ? -12.461 9.133 -9.102 1 95.56 88 TYR A N 1
ATOM 670 C CA . TYR A 1 88 ? -11.297 8.25 -9.016 1 95.56 88 TYR A CA 1
ATOM 671 C C . TYR A 1 88 ? -11.695 6.871 -8.5 1 95.56 88 TYR A C 1
ATOM 673 O O . TYR A 1 88 ? -11.211 5.855 -8.992 1 95.56 88 TYR A O 1
ATOM 681 N N . GLY A 1 89 ? -12.57 6.871 -7.52 1 96.38 89 GLY A N 1
ATOM 682 C CA . GLY A 1 89 ? -13.07 5.602 -7.016 1 96.38 89 GLY A CA 1
ATOM 683 C C . GLY A 1 89 ? -13.805 4.789 -8.062 1 96.38 89 GLY A C 1
ATOM 684 O O . GLY A 1 89 ? -13.602 3.576 -8.164 1 96.38 89 GLY A O 1
ATOM 685 N N . LEU A 1 90 ? -14.586 5.52 -8.844 1 97.19 90 LEU A N 1
ATOM 686 C CA . LEU A 1 90 ? -15.336 4.84 -9.891 1 97.19 90 LEU A CA 1
ATOM 687 C C . LEU A 1 90 ? -14.414 4.355 -11 1 97.19 90 LEU A C 1
ATOM 689 O O . LEU A 1 90 ? -14.664 3.318 -11.617 1 97.19 90 LEU A O 1
ATOM 693 N N . LEU A 1 91 ? -13.398 5.109 -11.227 1 96.88 91 LEU A N 1
ATOM 694 C CA . LEU A 1 91 ? -12.398 4.668 -12.188 1 96.88 91 LEU A CA 1
ATOM 695 C C . LEU A 1 91 ? -11.742 3.369 -11.734 1 96.88 91 LEU A C 1
ATOM 697 O O . LEU A 1 91 ? -11.562 2.451 -12.539 1 96.88 91 LEU A O 1
ATOM 701 N N . SER A 1 92 ? -11.383 3.334 -10.508 1 96.81 92 SER A N 1
ATOM 702 C CA . SER A 1 92 ? -10.828 2.105 -9.953 1 96.81 92 SER A CA 1
ATOM 703 C C . SER A 1 92 ? -11.812 0.951 -10.055 1 96.81 92 SER A C 1
ATOM 705 O O . SER A 1 92 ? -11.438 -0.174 -10.383 1 96.81 92 SER A O 1
ATOM 707 N N . ALA A 1 93 ? -13.047 1.248 -9.766 1 97.81 93 ALA A N 1
ATOM 708 C CA . ALA A 1 93 ? -14.086 0.228 -9.836 1 97.81 93 ALA A CA 1
ATOM 709 C C . ALA A 1 93 ? -14.258 -0.283 -11.266 1 97.81 93 ALA A C 1
ATOM 711 O O . ALA A 1 93 ? -14.469 -1.479 -11.484 1 97.81 93 ALA A O 1
ATOM 712 N N . SER A 1 94 ? -14.195 0.582 -12.188 1 97.62 94 SER A N 1
ATOM 713 C CA . SER A 1 94 ? -14.328 0.183 -13.586 1 97.62 94 SER A CA 1
ATOM 714 C C . SER A 1 94 ? -13.211 -0.771 -14 1 97.62 94 SER A C 1
ATOM 716 O O . SER A 1 94 ? -13.469 -1.794 -14.641 1 97.62 94 SER A O 1
ATOM 718 N N . GLY A 1 95 ? -11.977 -0.401 -13.664 1 97.31 95 GLY A N 1
ATOM 719 C CA . GLY A 1 95 ? -10.875 -1.301 -13.953 1 97.31 95 GLY A CA 1
ATOM 720 C C . GLY A 1 95 ? -11.016 -2.656 -13.289 1 97.31 95 GLY A C 1
ATOM 721 O O . GLY A 1 95 ? -10.586 -3.672 -13.836 1 97.31 95 GLY A O 1
ATOM 722 N N . THR A 1 96 ? -11.625 -2.676 -12.156 1 97.81 96 THR A N 1
ATOM 723 C CA . THR A 1 96 ? -11.797 -3.904 -11.391 1 97.81 96 THR A CA 1
ATOM 724 C C . THR A 1 96 ? -12.891 -4.773 -11.992 1 97.81 96 THR A C 1
ATOM 726 O O . THR A 1 96 ? -12.703 -5.973 -12.195 1 97.81 96 THR A O 1
ATOM 729 N N . ILE A 1 97 ? -14.008 -4.156 -12.359 1 97.94 97 ILE A N 1
ATOM 730 C CA . ILE A 1 97 ? -15.141 -4.898 -12.891 1 97.94 97 ILE A CA 1
ATOM 731 C C . ILE A 1 97 ? -14.789 -5.477 -14.258 1 97.94 97 ILE A C 1
ATOM 733 O O . ILE A 1 97 ? -15.227 -6.578 -14.602 1 97.94 97 ILE A O 1
ATOM 737 N N . PHE A 1 98 ? -13.938 -4.855 -14.984 1 97.56 98 PHE A N 1
ATOM 738 C CA . PHE A 1 98 ? -13.609 -5.293 -16.328 1 97.56 98 PHE A CA 1
ATOM 739 C C . PHE A 1 98 ? -12.406 -6.23 -16.312 1 97.56 98 PHE A C 1
ATOM 741 O O . PHE A 1 98 ? -11.984 -6.723 -17.375 1 97.56 98 PHE A O 1
ATOM 748 N N . MET A 1 99 ? -11.867 -6.566 -15.188 1 97.38 99 MET A N 1
ATOM 749 C CA . MET A 1 99 ? -10.633 -7.352 -15.094 1 97.38 99 MET A CA 1
ATOM 750 C C . MET A 1 99 ? -10.844 -8.758 -15.648 1 97.38 99 MET A C 1
ATOM 752 O O . MET A 1 99 ? -10.023 -9.25 -16.422 1 97.38 99 MET A O 1
ATOM 756 N N . PRO A 1 100 ? -12.016 -9.414 -15.344 1 96.62 100 PRO A N 1
ATOM 757 C CA . PRO A 1 100 ? -12.203 -10.742 -15.922 1 96.62 100 PRO A CA 1
ATOM 758 C C . PRO A 1 100 ? -12.234 -10.727 -17.453 1 96.62 100 PRO A C 1
ATOM 760 O O . PRO A 1 100 ? -11.641 -11.594 -18.094 1 96.62 100 PRO A O 1
ATOM 763 N N . LEU A 1 101 ? -12.859 -9.766 -17.969 1 96.25 101 LEU A N 1
ATOM 764 C CA . LEU A 1 101 ? -12.867 -9.617 -19.422 1 96.25 101 LEU A CA 1
ATOM 765 C C . LEU A 1 101 ? -11.469 -9.289 -19.938 1 96.25 101 LEU A C 1
ATOM 767 O O . LEU A 1 101 ? -11.086 -9.75 -21.016 1 96.25 101 LEU A O 1
ATOM 771 N N . ALA A 1 102 ? -10.75 -8.516 -19.203 1 96.69 102 ALA A N 1
ATOM 772 C CA . ALA A 1 102 ? -9.398 -8.148 -19.609 1 96.69 102 ALA A CA 1
ATOM 773 C C . ALA A 1 102 ? -8.477 -9.367 -19.625 1 96.69 102 ALA A C 1
ATOM 775 O O . ALA A 1 102 ? -7.703 -9.547 -20.578 1 96.69 102 ALA A O 1
ATOM 776 N N . VAL A 1 103 ? -8.586 -10.195 -18.641 1 95.31 103 VAL A N 1
ATOM 777 C CA . VAL A 1 103 ? -7.75 -11.391 -18.547 1 95.31 103 VAL A CA 1
ATOM 778 C C . VAL A 1 103 ? -8.055 -12.328 -19.719 1 95.31 103 VAL A C 1
ATOM 780 O O . VAL A 1 103 ? -7.145 -12.953 -20.266 1 95.31 103 VAL A O 1
ATOM 783 N N . ASP A 1 104 ? -9.305 -12.32 -20.094 1 93.69 104 ASP A N 1
ATOM 784 C CA . ASP A 1 104 ? -9.703 -13.164 -21.203 1 93.69 104 ASP A CA 1
ATOM 785 C C . ASP A 1 104 ? -9.133 -12.633 -22.531 1 93.69 104 ASP A C 1
ATOM 787 O O . ASP A 1 104 ? -8.961 -13.391 -23.484 1 93.69 104 ASP A O 1
ATOM 791 N N . ASN A 1 105 ? -8.82 -11.375 -22.578 1 93.75 105 ASN A N 1
ATOM 792 C CA . ASN A 1 105 ? -8.375 -10.758 -23.812 1 93.75 105 ASN A CA 1
ATOM 793 C C . ASN A 1 105 ? -6.855 -10.617 -23.859 1 93.75 105 ASN A C 1
ATOM 795 O O . ASN A 1 105 ? -6.309 -10.062 -24.812 1 93.75 105 ASN A O 1
ATOM 799 N N . GLY A 1 106 ? -6.176 -10.938 -22.781 1 91.88 106 GLY A N 1
ATOM 800 C CA . GLY A 1 106 ? -4.723 -10.969 -22.844 1 91.88 106 GLY A CA 1
ATOM 801 C C . GLY A 1 106 ? -4.066 -9.977 -21.906 1 91.88 106 GLY A C 1
ATOM 802 O O . GLY A 1 106 ? -4.75 -9.273 -21.156 1 91.88 106 GLY A O 1
ATOM 803 N N . LEU A 1 107 ? -2.773 -9.93 -22.031 1 93.31 107 LEU A N 1
ATOM 804 C CA . LEU A 1 107 ? -1.945 -9.18 -21.094 1 93.31 107 LEU A CA 1
ATOM 805 C C . LEU A 1 107 ? -2.143 -7.676 -21.266 1 93.31 107 LEU A C 1
ATOM 807 O O . LEU A 1 107 ? -2.248 -6.938 -20.281 1 93.31 107 LEU A O 1
ATOM 811 N N . VAL A 1 108 ? -2.189 -7.207 -22.438 1 93.62 108 VAL A N 1
ATOM 812 C CA . VAL A 1 108 ? -2.266 -5.773 -22.719 1 93.62 108 VAL A CA 1
ATOM 813 C C . VAL A 1 108 ? -3.543 -5.199 -22.109 1 93.62 108 VAL A C 1
ATOM 815 O O . VAL A 1 108 ? -3.521 -4.125 -21.5 1 93.62 108 VAL A O 1
ATOM 818 N N . THR A 1 109 ? -4.637 -5.906 -22.25 1 95.31 109 THR A N 1
ATOM 819 C CA . THR A 1 109 ? -5.902 -5.441 -21.703 1 95.31 109 THR A CA 1
ATOM 820 C C . THR A 1 109 ? -5.859 -5.441 -20.172 1 95.31 109 THR A C 1
ATOM 822 O O . THR A 1 109 ? -6.457 -4.574 -19.531 1 95.31 109 THR A O 1
ATOM 825 N N . VAL A 1 110 ? -5.145 -6.41 -19.672 1 96.38 110 VAL A N 1
ATOM 826 C CA . VAL A 1 110 ? -4.973 -6.449 -18.219 1 96.38 110 VAL A CA 1
ATOM 827 C C . VAL A 1 110 ? -4.172 -5.23 -17.75 1 96.38 110 VAL A C 1
ATOM 829 O O . VAL A 1 110 ? -4.508 -4.602 -16.75 1 96.38 110 VAL A O 1
ATOM 832 N N . LEU A 1 111 ? -3.162 -4.863 -18.516 1 94.81 111 LEU A N 1
ATOM 833 C CA . LEU A 1 111 ? -2.328 -3.715 -18.172 1 94.81 111 LEU A CA 1
ATOM 834 C C . LEU A 1 111 ? -3.145 -2.428 -18.188 1 94.81 111 LEU A C 1
ATOM 836 O O . LEU A 1 111 ? -2.963 -1.564 -17.328 1 94.81 111 LEU A O 1
ATOM 840 N N . ILE A 1 112 ? -4.027 -2.344 -19.047 1 94.94 112 ILE A N 1
ATOM 841 C CA . ILE A 1 112 ? -4.871 -1.158 -19.141 1 94.94 112 ILE A CA 1
ATOM 842 C C . ILE A 1 112 ? -5.809 -1.095 -17.938 1 94.94 112 ILE A C 1
ATOM 844 O O . ILE A 1 112 ? -5.988 -0.033 -17.344 1 94.94 112 ILE A O 1
ATOM 848 N N . ALA A 1 113 ? -6.406 -2.18 -17.656 1 96.69 113 ALA A N 1
ATOM 849 C CA . ALA A 1 113 ? -7.293 -2.223 -16.5 1 96.69 113 ALA A CA 1
ATOM 850 C C . ALA A 1 113 ? -6.543 -1.874 -15.219 1 96.69 113 ALA A C 1
ATOM 852 O O . ALA A 1 113 ? -7.07 -1.173 -14.352 1 96.69 113 ALA A O 1
ATOM 853 N N . ARG A 1 114 ? -5.316 -2.338 -15.188 1 95.69 114 ARG A N 1
ATOM 854 C CA . ARG A 1 114 ? -4.484 -2.064 -14.016 1 95.69 114 ARG A CA 1
ATOM 855 C C . ARG A 1 114 ? -4.125 -0.584 -13.938 1 95.69 114 ARG A C 1
ATOM 857 O O . ARG A 1 114 ? -4.062 -0.016 -12.844 1 95.69 114 ARG A O 1
ATOM 864 N N . LEU A 1 115 ? -3.906 -0.04 -15.023 1 93.44 115 LEU A N 1
ATOM 865 C CA . LEU A 1 115 ? -3.621 1.391 -15.062 1 93.44 115 LEU A CA 1
ATOM 866 C C . LEU A 1 115 ? -4.785 2.191 -14.484 1 93.44 115 LEU A C 1
ATOM 868 O O . LEU A 1 115 ? -4.574 3.115 -13.695 1 93.44 115 LEU A O 1
ATOM 872 N N . PHE A 1 116 ? -5.977 1.784 -14.844 1 95.75 116 PHE A N 1
ATOM 873 C CA . PHE A 1 116 ? -7.156 2.471 -14.328 1 95.75 116 PHE A CA 1
ATOM 874 C C . PHE A 1 116 ? -7.301 2.254 -12.828 1 95.75 116 PHE A C 1
ATOM 876 O O . PHE A 1 116 ? -7.652 3.18 -12.094 1 95.75 116 PHE A O 1
ATOM 883 N N . GLN A 1 117 ? -7.055 1.077 -12.43 1 95.81 117 GLN A N 1
ATOM 884 C CA . GLN A 1 117 ? -7.094 0.788 -11 1 95.81 117 GLN A CA 1
ATOM 885 C C . GLN A 1 117 ? -6.078 1.632 -10.242 1 95.81 117 GLN A C 1
ATOM 887 O O . GLN A 1 117 ? -6.379 2.158 -9.164 1 95.81 117 GLN A O 1
ATOM 892 N N . GLY A 1 118 ? -4.898 1.802 -10.812 1 92.38 118 GLY A N 1
ATOM 893 C CA . GLY A 1 118 ? -3.844 2.596 -10.203 1 92.38 118 GLY A CA 1
ATOM 894 C C . GLY A 1 118 ? -4.176 4.074 -10.125 1 92.38 118 GLY A C 1
ATOM 895 O O . GLY A 1 118 ? -3.963 4.711 -9.094 1 92.38 118 GLY A O 1
ATOM 896 N N . ILE A 1 119 ? -4.703 4.531 -11.164 1 92.31 119 ILE A N 1
ATOM 897 C CA . ILE A 1 119 ? -5.117 5.934 -11.172 1 92.31 119 ILE A CA 1
ATOM 898 C C . ILE A 1 119 ? -6.16 6.168 -10.078 1 92.31 119 ILE A C 1
ATOM 900 O O . ILE A 1 119 ? -6.086 7.156 -9.344 1 92.31 119 ILE A O 1
ATOM 904 N N . GLY A 1 120 ? -7.066 5.262 -10.031 1 94.25 120 GLY A N 1
ATOM 905 C CA . GLY A 1 120 ? -8.102 5.383 -9.016 1 94.25 120 GLY A CA 1
ATOM 906 C C . GLY A 1 120 ? -7.551 5.355 -7.602 1 94.25 120 GLY A C 1
ATOM 907 O O . GLY A 1 120 ? -8.016 6.105 -6.738 1 94.25 120 GLY A O 1
ATOM 908 N N . ALA A 1 121 ? -6.551 4.602 -7.406 1 91.19 121 ALA A N 1
ATOM 909 C CA . ALA A 1 121 ? -5.996 4.418 -6.066 1 91.19 121 ALA A CA 1
ATOM 910 C C . ALA A 1 121 ? -5.051 5.562 -5.707 1 91.19 121 ALA A C 1
ATOM 912 O O . ALA A 1 121 ? -4.688 5.73 -4.543 1 91.19 121 ALA A O 1
ATOM 913 N N . SER A 1 122 ? -4.699 6.387 -6.582 1 85.62 122 SER A N 1
ATOM 914 C CA . SER A 1 122 ? -3.707 7.438 -6.379 1 85.62 122 SER A CA 1
ATOM 915 C C . SER A 1 122 ? -4.242 8.531 -5.457 1 85.62 122 SER A C 1
ATOM 917 O O . SER A 1 122 ? -3.467 9.258 -4.832 1 85.62 122 SER A O 1
ATOM 919 N N . ILE A 1 123 ? -5.453 8.602 -5.312 1 86.75 123 ILE A N 1
ATOM 920 C CA . ILE A 1 123 ? -6.074 9.695 -4.574 1 86.75 123 ILE A CA 1
ATOM 921 C C . ILE A 1 123 ? -6.164 9.336 -3.094 1 86.75 123 ILE A C 1
ATOM 923 O O . ILE A 1 123 ? -6.453 10.195 -2.256 1 86.75 123 ILE A O 1
ATOM 927 N N . LEU A 1 124 ? -5.875 8.156 -2.768 1 87.12 124 LEU A N 1
ATOM 928 C CA . LEU A 1 124 ? -6.176 7.656 -1.432 1 87.12 124 LEU A CA 1
ATOM 929 C C . LEU A 1 124 ? -5.379 8.414 -0.375 1 87.12 124 LEU A C 1
ATOM 931 O O . LEU A 1 124 ? -5.926 8.812 0.657 1 87.12 124 LEU A O 1
ATOM 935 N N . TYR A 1 125 ? -4.215 8.711 -0.675 1 76.06 125 TYR A N 1
ATOM 936 C CA . TYR A 1 125 ? -3.391 9.391 0.321 1 76.06 125 TYR A CA 1
ATOM 937 C C . TYR A 1 125 ? -3.826 10.844 0.488 1 76.06 125 TYR A C 1
ATOM 939 O O . TYR A 1 125 ? -3.955 11.336 1.611 1 76.06 125 TYR A O 1
ATOM 947 N N . SER A 1 126 ? -4.035 11.438 -0.557 1 73.06 126 SER A N 1
ATOM 948 C CA . SER A 1 126 ? -4.488 12.828 -0.508 1 73.06 126 SER A CA 1
ATOM 949 C C . SER A 1 126 ? -5.863 12.938 0.143 1 73.06 126 SER A C 1
ATOM 951 O O . SER A 1 126 ? -6.156 13.922 0.823 1 73.06 126 SER A O 1
ATOM 953 N N . SER A 1 127 ? -6.641 11.914 -0.077 1 83.75 127 SER A N 1
ATOM 954 C CA . SER A 1 127 ? -7.98 11.922 0.501 1 83.75 127 SER A CA 1
ATOM 955 C C . SER A 1 127 ? -7.926 11.828 2.021 1 83.75 127 SER A C 1
ATOM 957 O O . SER A 1 127 ? -8.734 12.453 2.717 1 83.75 127 SER A O 1
ATOM 959 N N . ILE A 1 128 ? -7.004 11.102 2.498 1 79.56 128 ILE A N 1
ATOM 960 C CA . ILE A 1 128 ? -6.844 10.969 3.943 1 79.56 128 ILE A CA 1
ATOM 961 C C . ILE A 1 128 ? -6.531 12.336 4.551 1 79.56 128 ILE A C 1
ATOM 963 O O . ILE A 1 128 ? -7.145 12.734 5.543 1 79.56 128 ILE A O 1
ATOM 967 N N . GLY A 1 129 ? -5.629 13.062 3.918 1 72.38 129 GLY A N 1
ATOM 968 C CA . GLY A 1 129 ? -5.273 14.391 4.402 1 72.38 129 GLY A CA 1
ATOM 969 C C . GLY A 1 129 ? -6.418 15.383 4.309 1 72.38 129 GLY A C 1
ATOM 970 O O . GLY A 1 129 ? -6.703 16.109 5.27 1 72.38 129 GLY A O 1
ATOM 971 N N . THR A 1 130 ? -7.051 15.359 3.236 1 76.12 130 THR A N 1
ATOM 972 C CA . THR A 1 130 ? -8.094 16.344 2.971 1 76.12 130 THR A CA 1
ATOM 973 C C . THR A 1 130 ? -9.297 16.125 3.875 1 76.12 130 THR A C 1
ATOM 975 O O . THR A 1 130 ? -9.828 17.062 4.461 1 76.12 130 THR A O 1
ATOM 978 N N . ILE A 1 131 ? -9.719 14.914 4.008 1 81.44 131 ILE A N 1
ATOM 979 C CA . ILE A 1 131 ? -10.859 14.586 4.848 1 81.44 131 ILE A CA 1
ATOM 980 C C . ILE A 1 131 ? -10.539 14.891 6.309 1 81.44 131 ILE A C 1
ATOM 982 O O . ILE A 1 131 ? -11.367 15.445 7.035 1 81.44 131 ILE A O 1
ATOM 986 N N . SER A 1 132 ? -9.336 14.57 6.711 1 74.5 132 SER A N 1
ATOM 987 C CA . SER A 1 132 ? -8.93 14.82 8.086 1 74.5 132 SER A CA 1
ATOM 988 C C . SER A 1 132 ? -8.852 16.312 8.383 1 74.5 132 SER A C 1
ATOM 990 O O . SER A 1 132 ? -9.25 16.766 9.453 1 74.5 132 SER A O 1
ATOM 992 N N . GLU A 1 133 ? -8.344 17.016 7.414 1 71.56 133 GLU A N 1
ATOM 993 C CA . GLU A 1 133 ? -8.219 18.469 7.59 1 71.56 133 GLU A CA 1
ATOM 994 C C . GLU A 1 133 ? -9.586 19.125 7.652 1 71.56 133 GLU A C 1
ATOM 996 O O . GLU A 1 133 ? -9.797 20.047 8.445 1 71.56 133 GLU A O 1
ATOM 1001 N N . SER A 1 134 ? -10.492 18.719 6.91 1 74.19 134 SER A N 1
ATOM 1002 C CA . SER A 1 134 ? -11.789 19.375 6.793 1 74.19 134 SER A CA 1
ATOM 1003 C C . SER A 1 134 ? -12.711 18.984 7.941 1 74.19 134 SER A C 1
ATOM 1005 O O . SER A 1 134 ? -13.562 19.766 8.359 1 74.19 134 SER A O 1
ATOM 1007 N N . TRP A 1 135 ? -12.547 17.844 8.484 1 79.12 135 TRP A N 1
ATOM 1008 C CA . TRP A 1 135 ? -13.586 17.344 9.375 1 79.12 135 TRP A CA 1
ATOM 1009 C C . TRP A 1 135 ? -13.055 17.156 10.789 1 79.12 135 TRP A C 1
ATOM 1011 O O . TRP A 1 135 ? -13.805 16.812 11.703 1 79.12 135 TRP A O 1
ATOM 1021 N N . SER A 1 136 ? -11.82 17.422 11.008 1 73.19 136 SER A N 1
ATOM 1022 C CA . SER A 1 136 ? -11.266 17.234 12.344 1 73.19 136 SER A CA 1
ATOM 1023 C C . SER A 1 136 ? -10.797 18.562 12.938 1 73.19 136 SER A C 1
ATOM 1025 O O . SER A 1 136 ? -10.367 19.453 12.211 1 73.19 136 SER A O 1
ATOM 1027 N N . PRO A 1 137 ? -10.969 18.625 14.273 1 65.44 137 PRO A N 1
ATOM 1028 C CA . PRO A 1 137 ? -10.289 19.75 14.922 1 65.44 137 PRO A CA 1
ATOM 1029 C C . PRO A 1 137 ? -8.766 19.672 14.781 1 65.44 137 PRO A C 1
ATOM 1031 O O . PRO A 1 137 ? -8.219 18.594 14.531 1 65.44 137 PRO A O 1
ATOM 1034 N N . ILE A 1 138 ? -8.164 20.781 14.867 1 59.75 138 ILE A N 1
ATOM 1035 C CA . ILE A 1 138 ? -6.723 20.875 14.688 1 59.75 138 ILE A CA 1
ATOM 1036 C C . ILE A 1 138 ? -6.004 19.984 15.695 1 59.75 138 ILE A C 1
ATOM 1038 O O . ILE A 1 138 ? -4.965 19.406 15.383 1 59.75 138 ILE A O 1
ATOM 1042 N N . THR A 1 139 ? -6.594 19.734 16.812 1 57.66 139 THR A N 1
ATOM 1043 C CA . THR A 1 139 ? -5.961 18.984 17.891 1 57.66 139 THR A CA 1
ATOM 1044 C C . THR A 1 139 ? -6.102 17.484 17.641 1 57.66 139 THR A C 1
ATOM 1046 O O . THR A 1 139 ? -5.363 16.688 18.219 1 57.66 139 THR A O 1
ATOM 1049 N N . GLU A 1 140 ? -7 17.125 16.734 1 65.25 140 GLU A N 1
ATOM 1050 C CA . GLU A 1 140 ? -7.293 15.695 16.547 1 65.25 140 GLU A CA 1
ATOM 1051 C C . GLU A 1 140 ? -6.965 15.25 15.125 1 65.25 140 GLU A C 1
ATOM 1053 O O . GLU A 1 140 ? -7.344 14.148 14.711 1 65.25 140 GLU A O 1
ATOM 1058 N N . ILE A 1 141 ? -6.273 16.047 14.398 1 66.56 141 ILE A N 1
ATOM 1059 C CA . ILE A 1 141 ? -6.004 15.75 12.992 1 66.56 141 ILE A CA 1
ATOM 1060 C C . ILE A 1 141 ? -5.156 14.484 12.883 1 66.56 141 ILE A C 1
ATOM 1062 O O . ILE A 1 141 ? -5.379 13.648 12 1 66.56 141 ILE A O 1
ATOM 1066 N N . GLY A 1 142 ? -4.207 14.305 13.742 1 60.03 142 GLY A N 1
ATOM 1067 C CA . GLY A 1 142 ? -3.371 13.117 13.734 1 60.03 142 GLY A CA 1
ATOM 1068 C C . GLY A 1 142 ? -4.156 11.828 13.938 1 60.03 142 GLY A C 1
ATOM 1069 O O . GLY A 1 142 ? -3.904 10.828 13.258 1 60.03 142 GLY A O 1
ATOM 1070 N N . THR A 1 143 ? -5.113 11.961 14.742 1 64.62 143 THR A N 1
ATOM 1071 C CA . THR A 1 143 ? -5.961 10.812 15.016 1 64.62 143 THR A CA 1
ATOM 1072 C C . THR A 1 143 ? -6.816 10.461 13.805 1 64.62 143 THR A C 1
ATOM 1074 O O . THR A 1 143 ? -6.996 9.289 13.477 1 64.62 143 THR A O 1
ATOM 1077 N N . PHE A 1 144 ? -7.324 11.469 13.188 1 72.5 144 PHE A N 1
ATOM 1078 C CA . PHE A 1 144 ? -8.125 11.258 11.984 1 72.5 144 PHE A CA 1
ATOM 1079 C C . PHE A 1 144 ? -7.289 10.625 10.883 1 72.5 144 PHE A C 1
ATOM 1081 O O . PHE A 1 144 ? -7.73 9.672 10.227 1 72.5 144 PHE A O 1
ATOM 1088 N N . VAL A 1 145 ? -6.086 11.07 10.781 1 69.88 145 VAL A N 1
ATOM 1089 C CA . VAL A 1 145 ? -5.18 10.555 9.758 1 69.88 145 VAL A CA 1
ATOM 1090 C C . VAL A 1 145 ? -4.82 9.102 10.07 1 69.88 145 VAL A C 1
ATOM 1092 O O . VAL A 1 145 ? -4.812 8.25 9.18 1 69.88 145 VAL A O 1
ATOM 1095 N N . ALA A 1 146 ? -4.535 8.82 11.258 1 65 146 ALA A N 1
ATOM 1096 C CA . ALA A 1 146 ? -4.215 7.461 11.672 1 65 146 ALA A CA 1
ATOM 1097 C C . ALA A 1 146 ? -5.391 6.52 11.422 1 65 146 ALA A C 1
ATOM 1099 O O . ALA A 1 146 ? -5.211 5.406 10.922 1 65 146 ALA A O 1
ATOM 1100 N N . PHE A 1 147 ? -6.531 7.008 11.727 1 74.25 147 PHE A N 1
ATOM 1101 C CA . PHE A 1 147 ? -7.734 6.207 11.539 1 74.25 147 PHE A CA 1
ATOM 1102 C C . PHE A 1 147 ? -7.965 5.902 10.07 1 74.25 147 PHE A C 1
ATOM 1104 O O . PHE A 1 147 ? -8.219 4.754 9.695 1 74.25 147 PHE A O 1
ATOM 1111 N N . LEU A 1 148 ? -7.867 6.875 9.281 1 79.69 148 LEU A N 1
ATOM 1112 C CA . LEU A 1 148 ? -8.109 6.691 7.855 1 79.69 148 LEU A CA 1
ATOM 1113 C C . LEU A 1 148 ? -6.988 5.875 7.219 1 79.69 148 LEU A C 1
ATOM 1115 O O . LEU A 1 148 ? -7.227 5.109 6.281 1 79.69 148 LEU A O 1
ATOM 1119 N N . SER A 1 149 ? -5.801 5.996 7.754 1 74.38 149 SER A N 1
ATOM 1120 C CA . SER A 1 149 ? -4.668 5.262 7.199 1 74.38 149 SER A CA 1
ATOM 1121 C C . SER A 1 149 ? -4.777 3.77 7.5 1 74.38 149 SER A C 1
ATOM 1123 O O . SER A 1 149 ? -4.207 2.943 6.785 1 74.38 149 SER A O 1
ATOM 1125 N N . SER A 1 150 ? -5.496 3.418 8.477 1 75.25 150 SER A N 1
ATOM 1126 C CA . SER A 1 150 ? -5.695 2.008 8.797 1 75.25 150 SER A CA 1
ATOM 1127 C C . SER A 1 150 ? -6.48 1.296 7.703 1 75.25 150 SER A C 1
ATOM 1129 O O . SER A 1 150 ? -6.5 0.065 7.648 1 75.25 150 SER A O 1
ATOM 1131 N N . ALA A 1 151 ? -7.121 2.082 6.875 1 84.31 151 ALA A N 1
ATOM 1132 C CA . ALA A 1 151 ? -7.879 1.521 5.762 1 84.31 151 ALA A CA 1
ATOM 1133 C C . ALA A 1 151 ? -6.992 0.643 4.883 1 84.31 151 ALA A C 1
ATOM 1135 O O . ALA A 1 151 ? -7.449 -0.371 4.348 1 84.31 151 ALA A O 1
ATOM 1136 N N . PHE A 1 152 ? -5.742 0.948 4.758 1 81.44 152 PHE A N 1
ATOM 1137 C CA . PHE A 1 152 ? -4.824 0.186 3.918 1 81.44 152 PHE A CA 1
ATOM 1138 C C . PHE A 1 152 ? -4.582 -1.2 4.504 1 81.44 152 PHE A C 1
ATOM 1140 O O . PHE A 1 152 ? -4.52 -2.188 3.768 1 81.44 152 PHE A O 1
ATOM 1147 N N . GLN A 1 153 ? -4.492 -1.198 5.781 1 78.88 153 GLN A N 1
ATOM 1148 C CA . GLN A 1 153 ? -4.277 -2.482 6.438 1 78.88 153 GLN A CA 1
ATOM 1149 C C . GLN A 1 153 ? -5.562 -3.305 6.469 1 78.88 153 GLN A C 1
ATOM 1151 O O . GLN A 1 153 ? -5.535 -4.52 6.262 1 78.88 153 GLN A O 1
ATOM 1156 N N . ILE A 1 154 ? -6.617 -2.602 6.691 1 83.31 154 ILE A N 1
ATOM 1157 C CA . ILE A 1 154 ? -7.91 -3.273 6.754 1 83.31 154 ILE A CA 1
ATOM 1158 C C . ILE A 1 154 ? -8.234 -3.904 5.402 1 83.31 154 ILE A C 1
ATOM 1160 O O . ILE A 1 154 ? -8.812 -4.992 5.34 1 83.31 154 ILE A O 1
ATOM 1164 N N . SER A 1 155 ? -7.902 -3.184 4.402 1 88.5 155 SER A N 1
ATOM 1165 C CA . SER A 1 155 ? -8.148 -3.701 3.062 1 88.5 155 SER A CA 1
ATOM 1166 C C . SER A 1 155 ? -7.52 -5.074 2.873 1 88.5 155 SER A C 1
ATOM 1168 O O . SER A 1 155 ? -8.172 -6 2.383 1 88.5 155 SER A O 1
ATOM 1170 N N . ASN A 1 156 ? -6.301 -5.281 3.279 1 83.94 156 ASN A N 1
ATOM 1171 C CA . ASN A 1 156 ? -5.613 -6.562 3.152 1 83.94 156 ASN A CA 1
ATOM 1172 C C . ASN A 1 156 ? -6.242 -7.629 4.047 1 83.94 156 ASN A C 1
ATOM 1174 O O . ASN A 1 156 ? -6.445 -8.766 3.619 1 83.94 156 ASN A O 1
ATOM 1178 N N . ILE A 1 157 ? -6.527 -7.27 5.16 1 82.38 157 ILE A N 1
ATOM 1179 C CA . ILE A 1 157 ? -7.008 -8.203 6.172 1 82.38 157 ILE A CA 1
ATOM 1180 C C . ILE A 1 157 ? -8.359 -8.773 5.746 1 82.38 157 ILE A C 1
ATOM 1182 O O . ILE A 1 157 ? -8.648 -9.953 5.965 1 82.38 157 ILE A O 1
ATOM 1186 N N . VAL A 1 158 ? -9.102 -7.957 5.125 1 85.19 158 VAL A N 1
ATOM 1187 C CA . VAL A 1 158 ? -10.453 -8.375 4.762 1 85.19 158 VAL A CA 1
ATOM 1188 C C . VAL A 1 158 ? -10.438 -9 3.369 1 85.19 158 VAL A C 1
ATOM 1190 O O . VAL A 1 158 ? -11.016 -10.07 3.156 1 85.19 158 VAL A O 1
ATOM 1193 N N . THR A 1 159 ? -9.797 -8.438 2.52 1 89.25 159 THR A N 1
ATOM 1194 C CA . THR A 1 159 ? -9.875 -8.805 1.108 1 89.25 159 THR A CA 1
ATOM 1195 C C . THR A 1 159 ? -9.148 -10.117 0.847 1 89.25 159 THR A C 1
ATOM 1197 O O . THR A 1 159 ? -9.641 -10.961 0.09 1 89.25 159 THR A O 1
ATOM 1200 N N . MET A 1 160 ? -8.039 -10.359 1.502 1 86.88 160 MET A N 1
ATOM 1201 C CA . MET A 1 160 ? -7.215 -11.508 1.158 1 86.88 160 MET A CA 1
ATOM 1202 C C . MET A 1 160 ? -7.891 -12.805 1.583 1 86.88 160 MET A C 1
ATOM 1204 O O . MET A 1 160 ? -8.039 -13.727 0.777 1 86.88 160 MET A O 1
ATOM 1208 N N . PRO A 1 161 ? -8.359 -12.844 2.764 1 83.5 161 PRO A N 1
ATOM 1209 C CA . PRO A 1 161 ? -9.055 -14.086 3.125 1 83.5 161 PRO A CA 1
ATOM 1210 C C . PRO A 1 161 ? -10.312 -14.328 2.289 1 83.5 161 PRO A C 1
ATOM 1212 O O . PRO A 1 161 ? -10.609 -15.469 1.936 1 83.5 161 PRO A O 1
ATOM 1215 N N . ILE A 1 162 ? -10.992 -13.289 2.002 1 88.88 162 ILE A N 1
ATOM 1216 C CA . ILE A 1 162 ? -12.172 -13.43 1.159 1 88.88 162 ILE A CA 1
ATOM 1217 C C . ILE A 1 162 ? -11.766 -13.922 -0.227 1 88.88 162 ILE A C 1
ATOM 1219 O O . ILE A 1 162 ? -12.398 -14.828 -0.778 1 88.88 162 ILE A O 1
ATOM 1223 N N . ALA A 1 163 ? -10.766 -13.391 -0.735 1 89.81 163 ALA A N 1
ATOM 1224 C CA . ALA A 1 163 ? -10.266 -13.805 -2.047 1 89.81 163 ALA A CA 1
ATOM 1225 C C . ALA A 1 163 ? -9.797 -15.258 -2.021 1 89.81 163 ALA A C 1
ATOM 1227 O O . ALA A 1 163 ? -10.055 -16.016 -2.957 1 89.81 163 ALA A O 1
ATOM 1228 N N . GLY A 1 164 ? -9.07 -15.633 -0.966 1 88.31 164 GLY A N 1
ATOM 1229 C CA . GLY A 1 164 ? -8.617 -17.016 -0.836 1 88.31 164 GLY A CA 1
ATOM 1230 C C . GLY A 1 164 ? -9.766 -18.016 -0.801 1 88.31 164 GLY A C 1
ATOM 1231 O O . GLY A 1 164 ? -9.711 -19.047 -1.465 1 88.31 164 GLY A O 1
ATOM 1232 N N . SER A 1 165 ? -10.797 -17.656 -0.096 1 88.88 165 SER A N 1
ATOM 1233 C CA . SER A 1 165 ? -11.953 -18.547 0.024 1 88.88 165 SER A CA 1
ATOM 1234 C C . SER A 1 165 ? -12.719 -18.641 -1.293 1 88.88 165 SER A C 1
ATOM 1236 O O . SER A 1 165 ? -13.188 -19.703 -1.672 1 88.88 165 SER A O 1
ATOM 1238 N N . LEU A 1 166 ? -12.859 -17.594 -1.997 1 90.62 166 LEU A N 1
ATOM 1239 C CA . LEU A 1 166 ? -13.602 -17.578 -3.256 1 90.62 166 LEU A CA 1
ATOM 1240 C C . LEU A 1 166 ? -12.812 -18.297 -4.352 1 90.62 166 LEU A C 1
ATOM 1242 O O . LEU A 1 166 ? -13.406 -18.922 -5.242 1 90.62 166 LEU A O 1
ATOM 1246 N N . CYS A 1 167 ? -11.516 -18.219 -4.262 1 90.62 167 CYS A N 1
ATOM 1247 C CA . CYS A 1 167 ? -10.68 -18.922 -5.223 1 90.62 167 CYS A CA 1
ATOM 1248 C C . CYS A 1 167 ? -10.852 -20.438 -5.086 1 90.62 167 CYS A C 1
ATOM 1250 O O . CYS A 1 167 ? -10.75 -21.172 -6.07 1 90.62 167 CYS A O 1
ATOM 1252 N N . GLU A 1 168 ? -11.047 -20.812 -3.883 1 89.69 168 GLU A N 1
ATOM 1253 C CA . GLU A 1 168 ? -11.195 -22.25 -3.633 1 89.69 168 GLU A CA 1
ATOM 1254 C C . GLU A 1 168 ? -12.641 -22.688 -3.848 1 89.69 168 GLU A C 1
ATOM 1256 O O . GLU A 1 168 ? -12.922 -23.891 -3.906 1 89.69 168 GLU A O 1
ATOM 1261 N N . SER A 1 169 ? -13.484 -21.766 -3.967 1 89.94 169 SER A N 1
ATOM 1262 C CA . SER A 1 169 ? -14.891 -22.078 -4.18 1 89.94 169 SER A CA 1
ATOM 1263 C C . SER A 1 169 ? -15.203 -22.25 -5.66 1 89.94 169 SER A C 1
ATOM 1265 O O . SER A 1 169 ? -14.336 -22.047 -6.512 1 89.94 169 SER A O 1
ATOM 1267 N N . SER A 1 170 ? -16.453 -22.594 -5.91 1 90 170 SER A N 1
ATOM 1268 C CA . SER A 1 170 ? -16.891 -22.797 -7.285 1 90 170 SER A CA 1
ATOM 1269 C C . SER A 1 170 ? -17.031 -21.484 -8.031 1 90 170 SER A C 1
ATOM 1271 O O . SER A 1 170 ? -17.016 -21.453 -9.266 1 90 170 SER A O 1
ATOM 1273 N N . LEU A 1 171 ? -17.156 -20.406 -7.383 1 90.94 171 LEU A N 1
ATOM 1274 C CA . LEU A 1 171 ? -17.328 -19.094 -8.008 1 90.94 171 LEU A CA 1
ATOM 1275 C C . LEU A 1 171 ? -16.031 -18.641 -8.664 1 90.94 171 LEU A C 1
ATOM 1277 O O . LEU A 1 171 ? -16.062 -17.906 -9.656 1 90.94 171 LEU A O 1
ATOM 1281 N N . GLY A 1 172 ? -14.906 -19.062 -8.102 1 91.12 172 GLY A N 1
ATOM 1282 C CA . GLY A 1 172 ? -13.617 -18.781 -8.719 1 91.12 172 GLY A CA 1
ATOM 1283 C C . GLY A 1 172 ? -13.148 -17.359 -8.5 1 91.12 172 GLY A C 1
ATOM 1284 O O . GLY A 1 172 ? -13.734 -16.609 -7.719 1 91.12 172 GLY A O 1
ATOM 1285 N N . TRP A 1 173 ? -12.133 -16.984 -9.258 1 93.56 173 TRP A N 1
ATOM 1286 C CA . TRP A 1 173 ? -11.484 -15.695 -9.086 1 93.56 173 TRP A CA 1
ATOM 1287 C C . TRP A 1 173 ? -12.289 -14.586 -9.758 1 93.56 173 TRP A C 1
ATOM 1289 O O . TRP A 1 173 ? -12.211 -13.422 -9.352 1 93.56 173 TRP A O 1
ATOM 1299 N N . ARG A 1 174 ? -13.086 -14.914 -10.727 1 95.75 174 ARG A N 1
ATOM 1300 C CA . ARG A 1 174 ? -13.844 -13.906 -11.469 1 95.75 174 ARG A CA 1
ATOM 1301 C C . ARG A 1 174 ? -14.875 -13.227 -10.57 1 95.75 174 ARG A C 1
ATOM 1303 O O . ARG A 1 174 ? -15.109 -12.023 -10.688 1 95.75 174 ARG A O 1
ATOM 1310 N N . SER A 1 175 ? -15.484 -13.984 -9.742 1 95.62 175 SER A N 1
ATOM 1311 C CA . SER A 1 175 ? -16.516 -13.461 -8.852 1 95.62 175 SER A CA 1
ATOM 1312 C C . SER A 1 175 ? -15.945 -12.422 -7.898 1 95.62 175 SER A C 1
ATOM 1314 O O . SER A 1 175 ? -16.656 -11.508 -7.477 1 95.62 175 SER A O 1
ATOM 1316 N N . ILE A 1 176 ? -14.711 -12.539 -7.543 1 95.19 176 ILE A N 1
ATOM 1317 C CA . ILE A 1 176 ? -14.062 -11.617 -6.617 1 95.19 176 ILE A CA 1
ATOM 1318 C C . ILE A 1 176 ? -14.055 -10.211 -7.211 1 95.19 176 ILE A C 1
ATOM 1320 O O . ILE A 1 176 ? -14.383 -9.234 -6.523 1 95.19 176 ILE A O 1
ATOM 1324 N N . TYR A 1 177 ? -13.773 -10.117 -8.461 1 97.44 177 TYR A N 1
ATOM 1325 C CA . TYR A 1 177 ? -13.688 -8.82 -9.117 1 97.44 177 TYR A CA 1
ATOM 1326 C C . TYR A 1 177 ? -15.07 -8.188 -9.266 1 97.44 177 TYR A C 1
ATOM 1328 O O . TYR A 1 177 ? -15.219 -6.977 -9.094 1 97.44 177 TYR A O 1
ATOM 1336 N N . TYR A 1 178 ? -16.031 -8.961 -9.492 1 97.06 178 TYR A N 1
ATOM 1337 C CA . TYR A 1 178 ? -17.375 -8.438 -9.625 1 97.06 178 TYR A CA 1
ATOM 1338 C C . TYR A 1 178 ? -17.938 -7.996 -8.273 1 97.06 178 TYR A C 1
ATOM 1340 O O . TYR A 1 178 ? -18.594 -6.965 -8.172 1 97.06 178 TYR A O 1
ATOM 1348 N N . ILE A 1 179 ? -17.641 -8.703 -7.309 1 96.19 179 ILE A N 1
ATOM 1349 C CA . ILE A 1 179 ? -18.125 -8.391 -5.973 1 96.19 179 ILE A CA 1
ATOM 1350 C C . ILE A 1 179 ? -17.453 -7.121 -5.461 1 96.19 179 ILE A C 1
ATOM 1352 O O . ILE A 1 179 ? -18.141 -6.168 -5.07 1 96.19 179 ILE A O 1
ATOM 1356 N N . PHE A 1 180 ? -16.172 -7.082 -5.488 1 96.19 180 PHE A N 1
ATOM 1357 C CA . PHE A 1 180 ? -15.461 -5.934 -4.957 1 96.19 180 PHE A CA 1
ATOM 1358 C C . PHE A 1 180 ? -15.664 -4.707 -5.84 1 96.19 180 PHE A C 1
ATOM 1360 O O . PHE A 1 180 ? -15.82 -3.594 -5.34 1 96.19 180 PHE A O 1
ATOM 1367 N N . GLY A 1 181 ? -15.625 -4.957 -7.141 1 96.88 181 GLY A N 1
ATOM 1368 C CA . GLY A 1 181 ? -15.938 -3.854 -8.039 1 96.88 181 GLY A CA 1
ATOM 1369 C C . GLY A 1 181 ? -17.328 -3.293 -7.836 1 96.88 181 GLY A C 1
ATOM 1370 O O . GLY A 1 181 ? -17.516 -2.074 -7.785 1 96.88 181 GLY A O 1
ATOM 1371 N N . GLY A 1 182 ? -18.281 -4.172 -7.672 1 97.31 182 GLY A N 1
ATOM 1372 C CA . GLY A 1 182 ? -19.656 -3.756 -7.441 1 97.31 182 GLY A CA 1
ATOM 1373 C C . GLY A 1 182 ? -19.828 -3.008 -6.133 1 97.31 182 GLY A C 1
ATOM 1374 O O . GLY A 1 182 ? -20.5 -1.971 -6.094 1 97.31 182 GLY A O 1
ATOM 1375 N N . ILE A 1 183 ? -19.25 -3.49 -5.121 1 96.75 183 ILE A N 1
ATOM 1376 C CA . ILE A 1 183 ? -19.328 -2.852 -3.811 1 96.75 183 ILE A CA 1
ATOM 1377 C C . ILE A 1 183 ? -18.734 -1.447 -3.883 1 96.75 183 ILE A C 1
ATOM 1379 O O . ILE A 1 183 ? -19.297 -0.503 -3.311 1 96.75 183 ILE A O 1
ATOM 1383 N N . THR A 1 184 ? -17.641 -1.335 -4.586 1 97.12 184 THR A N 1
ATOM 1384 C CA . THR A 1 184 ? -16.984 -0.041 -4.699 1 97.12 184 THR A CA 1
ATOM 1385 C C . THR A 1 184 ? -17.875 0.963 -5.422 1 97.12 184 THR A C 1
ATOM 1387 O O . THR A 1 184 ? -17.969 2.121 -5.016 1 97.12 184 THR A O 1
ATOM 1390 N N . VAL A 1 185 ? -18.562 0.534 -6.43 1 97.25 185 VAL A N 1
ATOM 1391 C CA . VAL A 1 185 ? -19.453 1.415 -7.172 1 97.25 185 VAL A CA 1
ATOM 1392 C C . VAL A 1 185 ? -20.562 1.905 -6.254 1 97.25 185 VAL A C 1
ATOM 1394 O O . VAL A 1 185 ? -20.844 3.105 -6.184 1 97.25 185 VAL A O 1
ATOM 1397 N N . VAL A 1 186 ? -21.156 1.037 -5.543 1 97.06 186 VAL A N 1
ATOM 1398 C CA . VAL A 1 186 ? -22.281 1.375 -4.664 1 97.06 186 VAL A CA 1
ATOM 1399 C C . VAL A 1 186 ? -21.812 2.328 -3.568 1 97.06 186 VAL A C 1
ATOM 1401 O O . VAL A 1 186 ? -22.484 3.314 -3.26 1 97.06 186 VAL A O 1
ATOM 1404 N N . LEU A 1 187 ? -20.672 2.049 -2.996 1 95.69 187 LEU A N 1
ATOM 1405 C CA . LEU A 1 187 ? -20.156 2.852 -1.896 1 95.69 187 LEU A CA 1
ATOM 1406 C C . LEU A 1 187 ? -19.859 4.273 -2.355 1 95.69 187 LEU A C 1
ATOM 1408 O O . LEU A 1 187 ? -20.141 5.234 -1.633 1 95.69 187 LEU A O 1
ATOM 1412 N N . TYR A 1 188 ? -19.266 4.348 -3.545 1 95.81 188 TYR A N 1
ATOM 1413 C CA . TYR A 1 188 ? -18.922 5.684 -4.008 1 95.81 188 TYR A CA 1
ATOM 1414 C C . TYR A 1 188 ? -20.156 6.457 -4.438 1 95.81 188 TYR A C 1
ATOM 1416 O O . TYR A 1 188 ? -20.188 7.688 -4.359 1 95.81 188 TYR A O 1
ATOM 1424 N N . LEU A 1 189 ? -21.203 5.801 -4.84 1 95 189 LEU A N 1
ATOM 1425 C CA . LEU A 1 189 ? -22.484 6.48 -5.09 1 95 189 LEU A CA 1
ATOM 1426 C C . LEU A 1 189 ? -23.078 7 -3.793 1 95 189 LEU A C 1
ATOM 1428 O O . LEU A 1 189 ? -23.578 8.125 -3.744 1 95 189 LEU A O 1
ATOM 1432 N N . ILE A 1 190 ? -22.984 6.23 -2.77 1 93.19 190 ILE A N 1
ATOM 1433 C CA . ILE A 1 190 ? -23.469 6.645 -1.457 1 93.19 190 ILE A CA 1
ATOM 1434 C C . ILE A 1 190 ? -22.625 7.797 -0.934 1 93.19 190 ILE A C 1
ATOM 1436 O O . ILE A 1 190 ? -23.156 8.766 -0.381 1 93.19 190 ILE A O 1
ATOM 1440 N N . PHE A 1 191 ? -21.297 7.602 -1.114 1 92.94 191 PHE A N 1
ATOM 1441 C CA . PHE A 1 191 ? -20.375 8.648 -0.685 1 92.94 191 PHE A CA 1
ATOM 1442 C C . PHE A 1 191 ? -20.703 9.969 -1.375 1 92.94 191 PHE A C 1
ATOM 1444 O O . PHE A 1 191 ? -20.719 11.023 -0.734 1 92.94 191 PHE A O 1
ATOM 1451 N N . PHE A 1 192 ? -20.922 9.922 -2.648 1 91.69 192 PHE A N 1
ATOM 1452 C CA . PHE A 1 192 ? -21.203 11.125 -3.424 1 91.69 192 PHE A CA 1
ATOM 1453 C C . PHE A 1 192 ? -22.484 11.797 -2.934 1 91.69 192 PHE A C 1
ATOM 1455 O O . PHE A 1 192 ? -22.562 13.023 -2.898 1 91.69 192 PHE A O 1
ATOM 1462 N N . TRP A 1 193 ? -23.391 11.117 -2.486 1 89.88 193 TRP A N 1
ATOM 1463 C CA . TRP A 1 193 ? -24.672 11.68 -2.076 1 89.88 193 TRP A CA 1
ATOM 1464 C C . TRP A 1 193 ? -24.625 12.164 -0.631 1 89.88 193 TRP A C 1
ATOM 1466 O O . TRP A 1 193 ? -25.281 13.148 -0.274 1 89.88 193 TRP A O 1
ATOM 1476 N N . TYR A 1 194 ? -23.828 11.547 0.185 1 86 194 TYR A N 1
ATOM 1477 C CA . TYR A 1 194 ? -23.859 11.844 1.612 1 86 194 TYR A CA 1
ATOM 1478 C C . TYR A 1 194 ? -22.766 12.844 1.988 1 86 194 TYR A C 1
ATOM 1480 O O . TYR A 1 194 ? -22.969 13.688 2.867 1 86 194 TYR A O 1
ATOM 1488 N N . TYR A 1 195 ? -21.688 12.75 1.44 1 84 195 TYR A N 1
ATOM 1489 C CA . TYR A 1 195 ? -20.531 13.562 1.837 1 84 195 TYR A CA 1
ATOM 1490 C C . TYR A 1 195 ? -20.688 14.992 1.341 1 84 195 TYR A C 1
ATOM 1492 O O . TYR A 1 195 ? -21.234 15.234 0.266 1 84 195 TYR A O 1
ATOM 1500 N N . ASN A 1 196 ? -20.266 15.867 2.252 1 76.25 196 ASN A N 1
ATOM 1501 C CA . ASN A 1 196 ? -20.172 17.281 1.909 1 76.25 196 ASN A CA 1
ATOM 1502 C C . ASN A 1 196 ? -18.797 17.844 2.242 1 76.25 196 ASN A C 1
ATOM 1504 O O . ASN A 1 196 ? -18.266 17.609 3.33 1 76.25 196 ASN A O 1
ATOM 1508 N N . ASP A 1 197 ? -18.266 18.516 1.405 1 73.94 197 ASP A N 1
ATOM 1509 C CA . ASP A 1 197 ? -16.906 19.031 1.519 1 73.94 197 ASP A CA 1
ATOM 1510 C C . ASP A 1 197 ? -16.781 20 2.691 1 73.94 197 ASP A C 1
ATOM 1512 O O . ASP A 1 197 ? -15.719 20.125 3.295 1 73.94 197 ASP A O 1
ATOM 1516 N N . TYR A 1 198 ? -17.828 20.672 2.965 1 68.12 198 TYR A N 1
ATOM 1517 C CA . TYR A 1 198 ? -17.828 21.703 4 1 68.12 198 TYR A CA 1
ATOM 1518 C C . TYR A 1 198 ? -18.75 21.328 5.148 1 68.12 198 TYR A C 1
ATOM 1520 O O . TYR A 1 198 ? -19.969 21.25 4.965 1 68.12 198 TYR A O 1
ATOM 1528 N N . PRO A 1 199 ? -18.047 21.031 6.234 1 72.31 199 PRO A N 1
ATOM 1529 C CA . PRO A 1 199 ? -18.891 20.672 7.379 1 72.31 199 PRO A CA 1
ATOM 1530 C C . PRO A 1 199 ? -19.969 21.719 7.652 1 72.31 199 PRO A C 1
ATOM 1532 O O . PRO A 1 199 ? -21.016 21.391 8.203 1 72.31 199 PRO A O 1
ATOM 1535 N N . ASP A 1 200 ? -19.594 22.953 7.297 1 70.62 200 ASP A N 1
ATOM 1536 C CA . ASP A 1 200 ? -20.562 24.016 7.543 1 70.62 200 ASP A CA 1
ATOM 1537 C C . ASP A 1 200 ? -21.797 23.859 6.668 1 70.62 200 ASP A C 1
ATOM 1539 O O . ASP A 1 200 ? -22.891 24.281 7.047 1 70.62 200 ASP A O 1
ATOM 1543 N N . LYS A 1 201 ? -21.578 23.25 5.582 1 68.88 201 LYS A 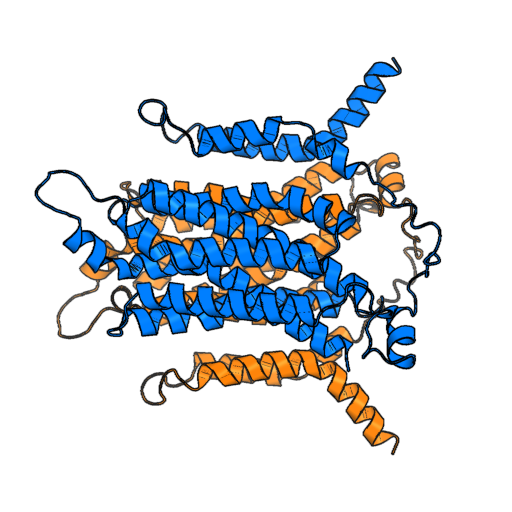N 1
ATOM 1544 C CA . LYS A 1 201 ? -22.688 23.141 4.641 1 68.88 201 LYS A CA 1
ATOM 1545 C C . LYS A 1 201 ? -23.375 21.781 4.773 1 68.88 201 LYS A C 1
ATOM 1547 O O . LYS A 1 201 ? -24.359 21.516 4.09 1 68.88 201 LYS A O 1
ATOM 1552 N N . HIS A 1 202 ? -22.812 21.125 5.738 1 71.75 202 HIS A N 1
ATOM 1553 C CA . HIS A 1 202 ? -23.406 19.797 5.914 1 71.75 202 HIS A CA 1
ATOM 1554 C C . HIS A 1 202 ? -24.656 19.875 6.785 1 71.75 202 HIS A C 1
ATOM 1556 O O . HIS A 1 202 ? -24.641 20.484 7.855 1 71.75 202 HIS A O 1
ATOM 1562 N N . ARG A 1 203 ? -25.641 19.406 6.312 1 67.19 203 ARG A N 1
ATOM 1563 C CA . ARG A 1 203 ? -26.969 19.531 6.902 1 67.19 203 ARG A CA 1
ATOM 1564 C C . ARG A 1 203 ? -27.016 18.875 8.273 1 67.19 203 ARG A C 1
ATOM 1566 O O . ARG A 1 203 ? -27.797 19.297 9.141 1 67.19 203 ARG A O 1
ATOM 1573 N N . HIS A 1 204 ? -26.188 17.922 8.516 1 69.5 204 HIS A N 1
ATOM 1574 C CA . HIS A 1 204 ? -26.344 17.141 9.742 1 69.5 204 HIS A CA 1
ATOM 1575 C C . HIS A 1 204 ? -25.328 17.578 10.789 1 69.5 204 HIS A C 1
ATOM 1577 O O . HIS A 1 204 ? -25.266 17 11.875 1 69.5 204 HIS A O 1
ATOM 1583 N N . VAL A 1 205 ? -24.609 18.594 10.445 1 72.62 205 VAL A N 1
ATOM 1584 C CA . VAL A 1 205 ? -23.594 19.031 11.398 1 72.62 205 VAL A CA 1
ATOM 1585 C C . VAL A 1 205 ? -24.203 20.047 12.367 1 72.62 205 VAL A C 1
ATOM 1587 O O . VAL A 1 205 ? -24.797 21.047 11.945 1 72.62 205 VAL A O 1
ATOM 1590 N N . SER A 1 206 ? -24.125 19.719 13.586 1 68.62 206 SER A N 1
ATOM 1591 C CA . SER A 1 206 ? -24.641 20.609 14.617 1 68.62 206 SER A CA 1
ATOM 1592 C C . SER A 1 206 ? -23.688 21.797 14.836 1 68.62 206 SER A C 1
ATOM 1594 O O . SER A 1 206 ? -22.5 21.719 14.5 1 68.62 206 SER A O 1
ATOM 1596 N N . SER A 1 207 ? -24.234 22.891 15.219 1 71.44 207 SER A N 1
ATOM 1597 C CA . SER A 1 207 ? -23.422 24.078 15.484 1 71.44 207 SER A CA 1
ATOM 1598 C C . SER A 1 207 ? -22.328 23.781 16.5 1 71.44 207 SER A C 1
ATOM 1600 O O . SER A 1 207 ? -21.219 24.328 16.391 1 71.44 207 SER A O 1
ATOM 1602 N N . LYS A 1 208 ? -22.625 22.938 17.422 1 67.88 208 LYS A N 1
ATOM 1603 C CA . LYS A 1 208 ? -21.625 22.594 18.422 1 67.88 208 LYS A CA 1
ATOM 1604 C C . LYS A 1 208 ? -20.469 21.828 17.797 1 67.88 208 LYS A C 1
ATOM 1606 O O . LYS A 1 208 ? -19.297 22.094 18.125 1 67.88 208 LYS A O 1
ATOM 1611 N N . GLU A 1 209 ? -20.891 20.938 16.969 1 72.62 209 GLU A N 1
ATOM 1612 C CA . GLU A 1 209 ? -19.875 20.156 16.281 1 72.62 209 GLU A CA 1
ATOM 1613 C C . GLU A 1 209 ? -19.016 21.016 15.367 1 72.62 209 GLU A C 1
ATOM 1615 O O . GLU A 1 209 ? -17.797 20.828 15.281 1 72.62 209 GLU A O 1
ATOM 1620 N N . LEU A 1 210 ? -19.625 21.953 14.766 1 74.19 210 LEU A N 1
ATOM 1621 C CA . LEU A 1 210 ? -18.922 22.859 13.859 1 74.19 210 LEU A CA 1
ATOM 1622 C C . LEU A 1 210 ? -17.922 23.719 14.625 1 74.19 210 LEU A C 1
ATOM 1624 O O . LEU A 1 210 ? -16.812 23.969 14.133 1 74.19 210 LEU A O 1
ATOM 1628 N N . LYS A 1 211 ? -18.312 24.156 15.766 1 70.19 211 LYS A N 1
ATOM 1629 C CA . LYS A 1 211 ? -17.406 24.953 16.578 1 70.19 211 LYS A CA 1
ATOM 1630 C C . LYS A 1 211 ? -16.188 24.141 17 1 70.19 211 LYS A C 1
ATOM 1632 O O . LYS A 1 211 ? -15.07 24.672 17.031 1 70.19 211 LYS A O 1
ATOM 1637 N N . ASN A 1 212 ? -16.484 22.906 17.25 1 69.12 212 ASN A N 1
ATOM 1638 C CA . ASN A 1 212 ? -15.367 22.031 17.625 1 69.12 212 ASN A CA 1
ATOM 1639 C C . ASN A 1 212 ? -14.406 21.812 16.469 1 69.12 212 ASN A C 1
ATOM 1641 O O . ASN A 1 212 ? -13.188 21.781 16.656 1 69.12 212 ASN A O 1
ATOM 1645 N N . ILE A 1 213 ? -14.914 21.688 15.352 1 71.19 213 ILE A N 1
ATOM 1646 C CA . ILE A 1 213 ? -14.117 21.469 14.148 1 71.19 213 ILE A CA 1
ATOM 1647 C C . ILE A 1 213 ? -13.297 22.719 13.836 1 71.19 213 ILE A C 1
ATOM 1649 O O . ILE A 1 213 ? -12.141 22.625 13.422 1 71.19 213 ILE A O 1
ATOM 1653 N N . ARG A 1 214 ? -13.836 23.875 14.102 1 65.25 214 ARG A N 1
ATOM 1654 C CA . ARG A 1 214 ? -13.211 25.141 13.742 1 65.25 214 ARG A CA 1
ATOM 1655 C C . ARG A 1 214 ? -12.266 25.625 14.844 1 65.25 214 ARG A C 1
ATOM 1657 O O . ARG A 1 214 ? -11.438 26.5 14.617 1 65.25 214 ARG A O 1
ATOM 1664 N N . ASN A 1 215 ? -12.492 24.953 15.961 1 57.28 215 ASN A N 1
ATOM 1665 C CA . ASN A 1 215 ? -11.688 25.406 17.094 1 57.28 215 ASN A CA 1
ATOM 1666 C C . ASN A 1 215 ? -10.195 25.25 16.797 1 57.28 215 ASN A C 1
ATOM 1668 O O . ASN A 1 215 ? -9.727 24.156 16.5 1 57.28 215 ASN A O 1
ATOM 1672 N N . GLY A 1 216 ? -9.461 26.375 16.938 1 51.84 216 GLY A N 1
ATOM 1673 C CA . GLY A 1 216 ? -8.016 26.406 16.766 1 51.84 216 GLY A CA 1
ATOM 1674 C C . GLY A 1 216 ? -7.574 26.594 15.336 1 51.84 216 GLY A C 1
ATOM 1675 O O . GLY A 1 216 ? -6.379 26.719 15.055 1 51.84 216 GLY A O 1
ATOM 1676 N N . LYS A 1 217 ? -8.562 26.281 14.508 1 57.03 217 LYS A N 1
ATOM 1677 C CA . LYS A 1 217 ? -8.211 26.516 13.109 1 57.03 217 LYS A CA 1
ATOM 1678 C C . LYS A 1 217 ? -8.359 27.984 12.742 1 57.03 217 LYS A C 1
ATOM 1680 O O . LYS A 1 217 ? -9.234 28.672 13.266 1 57.03 217 LYS A O 1
ATOM 1685 N N . ILE A 1 218 ? -7.203 28.719 12.727 1 42.72 218 ILE A N 1
ATOM 1686 C CA . ILE A 1 218 ? -7.32 30.094 12.234 1 42.72 218 ILE A CA 1
ATOM 1687 C C . ILE A 1 218 ? -8.312 30.141 11.078 1 42.72 218 ILE A C 1
ATOM 1689 O O . ILE A 1 218 ? -8.125 29.469 10.055 1 42.72 218 ILE A O 1
ATOM 1693 N N . ILE A 1 219 ? -9.578 30.297 11.453 1 39.34 219 ILE A N 1
ATOM 1694 C CA . ILE A 1 219 ? -10.617 30.516 10.453 1 39.34 219 ILE A CA 1
ATOM 1695 C C . ILE A 1 219 ? -10.133 31.547 9.422 1 39.34 219 ILE A C 1
ATOM 1697 O O . ILE A 1 219 ? -10.016 32.719 9.734 1 39.34 219 ILE A O 1
ATOM 1701 N N . THR A 1 220 ? -9.117 31.453 8.625 1 33.09 220 THR A N 1
ATOM 1702 C CA . THR A 1 220 ? -9.172 32.438 7.535 1 33.09 220 THR A CA 1
ATOM 1703 C C . THR A 1 220 ? -10.586 32.531 6.973 1 33.09 220 THR A C 1
ATOM 1705 O O . THR A 1 220 ? -11.203 31.516 6.645 1 33.09 220 THR A O 1
ATOM 1708 N N . SER A 1 221 ? -11.445 33.531 7.312 1 29.89 221 SER A N 1
ATOM 1709 C CA . SER A 1 221 ? -12.75 33.906 6.785 1 29.89 221 SER A CA 1
ATOM 1710 C C . SER A 1 221 ? -13.016 33.219 5.445 1 29.89 221 SER A C 1
ATOM 1712 O O . SER A 1 221 ? -12.109 33.094 4.625 1 29.89 221 SER A O 1
ATOM 1714 N N . SER A 1 222 ? -14.141 32.469 5.254 1 32.91 222 SER A N 1
ATOM 1715 C CA . SER A 1 222 ? -14.797 31.906 4.082 1 32.91 222 SER A CA 1
ATOM 1716 C C . SER A 1 222 ? -14.602 32.781 2.854 1 32.91 222 SER A C 1
ATOM 1718 O O . SER A 1 222 ? -15.07 32.438 1.763 1 32.91 222 SER A O 1
ATOM 1720 N N . THR A 1 223 ? -14.68 34.188 3.021 1 29.88 223 THR A N 1
ATOM 1721 C CA . THR A 1 223 ? -14.867 35.062 1.868 1 29.88 223 THR A CA 1
ATOM 1722 C C . THR A 1 223 ? -13.836 34.75 0.788 1 29.88 223 THR A C 1
ATOM 1724 O O . THR A 1 223 ? -14.18 34.562 -0.38 1 29.88 223 THR A O 1
ATOM 1727 N N . SER A 1 224 ? -12.766 35.781 0.716 1 28.97 224 SER A N 1
ATOM 1728 C CA . SER A 1 224 ? -11.844 35.781 -0.417 1 28.97 224 SER A CA 1
ATOM 1729 C C . SER A 1 224 ? -10.984 34.531 -0.446 1 28.97 224 SER A C 1
ATOM 1731 O O . SER A 1 224 ? -10.102 34.344 0.393 1 28.97 224 SER A O 1
ATOM 1733 N N . LYS A 1 225 ? -11.5 33.344 -0.336 1 37.09 225 LYS A N 1
ATOM 1734 C CA . LYS A 1 225 ? -10.883 32.125 -0.863 1 37.09 225 LYS A CA 1
ATOM 1735 C C . LYS A 1 225 ? -9.766 32.469 -1.848 1 37.09 225 LYS A C 1
ATOM 1737 O O . LYS A 1 225 ? -10.016 32.656 -3.041 1 37.09 225 LYS A O 1
ATOM 1742 N N . THR A 1 226 ? -9.094 33.531 -1.624 1 30.45 226 THR A N 1
ATOM 1743 C CA . THR A 1 226 ? -7.852 33.5 -2.395 1 30.45 226 THR A CA 1
ATOM 1744 C C . THR A 1 226 ? -7.293 32.094 -2.498 1 30.45 226 THR A C 1
ATOM 1746 O O . THR A 1 226 ? -6.906 31.5 -1.49 1 30.45 226 THR A O 1
ATOM 1749 N N . ILE A 1 227 ? -7.992 31.375 -3.191 1 32.44 227 ILE A N 1
ATOM 1750 C CA . ILE A 1 227 ? -7.418 30.234 -3.883 1 32.44 227 ILE A CA 1
ATOM 1751 C C . ILE A 1 227 ? -5.898 30.344 -3.908 1 32.44 227 ILE A C 1
ATOM 1753 O O . ILE A 1 227 ? -5.348 31.234 -4.559 1 32.44 227 ILE A O 1
ATOM 1757 N N . GLN A 1 228 ? -5.32 30.609 -2.852 1 30.89 228 GLN A N 1
ATOM 1758 C CA . GLN A 1 228 ? -3.91 30.359 -3.131 1 30.89 228 GLN A CA 1
ATOM 1759 C C . GLN A 1 228 ? -3.738 29.344 -4.258 1 30.89 228 GLN A C 1
ATOM 1761 O O . GLN A 1 228 ? -3.939 28.156 -4.051 1 30.89 228 GLN A O 1
ATOM 1766 N N . ASN A 1 229 ? -4.387 29.609 -5.41 1 31.23 229 ASN A N 1
ATOM 1767 C CA . ASN A 1 229 ? -3.941 29.094 -6.703 1 31.23 229 ASN A CA 1
ATOM 1768 C C . ASN A 1 229 ? -2.504 28.578 -6.637 1 31.23 229 ASN A C 1
ATOM 1770 O O . ASN A 1 229 ? -1.562 29.344 -6.891 1 31.23 229 ASN A O 1
ATOM 1774 N N . VAL A 1 230 ? -2.094 28.25 -5.586 1 32.91 230 VAL A N 1
ATOM 1775 C CA . VAL A 1 230 ? -0.75 27.688 -5.492 1 32.91 230 VAL A CA 1
ATOM 1776 C C . VAL A 1 230 ? -0.385 27 -6.805 1 32.91 230 VAL A C 1
ATOM 1778 O O . VAL A 1 230 ? -1.238 26.375 -7.445 1 32.91 230 VAL A O 1
ATOM 1781 N N . LYS A 1 231 ? 0.74 27.438 -7.375 1 33.25 231 LYS A N 1
ATOM 1782 C CA . LYS A 1 231 ? 1.676 27.062 -8.438 1 33.25 231 LYS A CA 1
ATOM 1783 C C . LYS A 1 231 ? 1.813 25.547 -8.539 1 33.25 231 LYS A C 1
ATOM 1785 O O . LYS A 1 231 ? 2.725 25.047 -9.203 1 33.25 231 LYS A O 1
ATOM 1790 N N . PHE A 1 232 ? 0.894 25 -7.84 1 31.44 232 PHE A N 1
ATOM 1791 C CA . PHE A 1 232 ? 1.009 23.562 -8.016 1 31.44 232 PHE A CA 1
ATOM 1792 C C . PHE A 1 232 ? 0.758 23.172 -9.461 1 31.44 232 PHE A C 1
ATOM 1794 O O . PHE A 1 232 ? 1.245 22.141 -9.922 1 31.44 232 PHE A O 1
ATOM 1801 N N . VAL A 1 233 ? -0.191 23.969 -10.156 1 32.28 233 VAL A N 1
ATOM 1802 C CA . VAL A 1 233 ? -0.488 23.641 -11.555 1 32.28 233 VAL A CA 1
ATOM 1803 C C . VAL A 1 233 ? 0.775 23.797 -12.398 1 32.28 233 VAL A C 1
ATOM 1805 O O . VAL A 1 233 ? 0.948 23.094 -13.398 1 32.28 233 VAL A O 1
ATOM 1808 N N . GLN A 1 234 ? 1.477 24.797 -12.117 1 30.73 234 GLN A N 1
ATOM 1809 C CA . GLN A 1 234 ? 2.6 25.031 -13.023 1 30.73 234 GLN A CA 1
ATOM 1810 C C . GLN A 1 234 ? 3.588 23.875 -12.992 1 30.73 234 GLN A C 1
ATOM 1812 O O . GLN A 1 234 ? 4.488 23.797 -13.828 1 30.73 234 GLN A O 1
ATOM 1817 N N . VAL A 1 235 ? 3.523 23.25 -11.922 1 31.47 235 VAL A N 1
ATOM 1818 C CA . VAL A 1 235 ? 4.453 22.125 -11.883 1 31.47 235 VAL A CA 1
ATOM 1819 C C . VAL A 1 235 ? 4.047 21.094 -12.93 1 31.47 235 VAL A C 1
ATOM 1821 O O . VAL A 1 235 ? 4.906 20.438 -13.539 1 31.47 235 VAL A O 1
ATOM 1824 N N . PHE A 1 236 ? 2.816 20.938 -13.078 1 32.44 236 PHE A N 1
ATOM 1825 C CA . PHE A 1 236 ? 2.33 19.859 -13.922 1 32.44 236 PHE A CA 1
ATOM 1826 C C . PHE A 1 236 ? 2.346 20.266 -15.391 1 32.44 236 PHE A C 1
ATOM 1828 O O . PHE A 1 236 ? 1.949 19.484 -16.266 1 32.44 236 PHE A O 1
ATOM 1835 N N . THR A 1 237 ? 2.279 21.438 -15.758 1 29.81 237 THR A N 1
ATOM 1836 C CA . THR A 1 237 ? 2.262 21.641 -17.203 1 29.81 237 THR A CA 1
ATOM 1837 C C . THR A 1 237 ? 3.52 21.062 -17.844 1 29.81 237 THR A C 1
ATOM 1839 O O . THR A 1 237 ? 3.73 21.203 -19.047 1 29.81 237 THR A O 1
ATOM 1842 N N . ASN A 1 238 ? 4.48 20.734 -17.078 1 29.53 238 ASN A N 1
ATOM 1843 C CA . ASN A 1 238 ? 5.535 20.203 -17.938 1 29.53 238 ASN A CA 1
ATOM 1844 C C . ASN A 1 238 ? 5.23 18.766 -18.359 1 29.53 238 ASN A C 1
ATOM 1846 O O . ASN A 1 238 ? 5.02 17.891 -17.516 1 29.53 238 ASN A O 1
ATOM 1850 N N . TRP A 1 239 ? 4.605 18.5 -19.531 1 31.22 239 TRP A N 1
ATOM 1851 C CA . TRP A 1 239 ? 4.238 17.438 -20.453 1 31.22 239 TRP A CA 1
ATOM 1852 C C . TRP A 1 239 ? 5.238 16.281 -20.375 1 31.22 239 TRP A C 1
ATOM 1854 O O . TRP A 1 239 ? 4.992 15.203 -20.922 1 31.22 239 TRP A O 1
ATOM 1864 N N . GLU A 1 240 ? 6.336 16.5 -19.828 1 32.44 240 GLU A N 1
ATOM 1865 C CA . GLU A 1 240 ? 7.371 15.477 -19.984 1 32.44 240 GLU A CA 1
ATOM 1866 C C . GLU A 1 240 ? 7.051 14.234 -19.156 1 32.44 240 GLU A C 1
ATOM 1868 O O . GLU A 1 240 ? 7.441 13.125 -19.516 1 32.44 240 GLU A O 1
ATOM 1873 N N . VAL A 1 241 ? 6.289 14.422 -18.203 1 38.06 241 VAL A N 1
ATOM 1874 C CA . VAL A 1 241 ? 5.98 13.25 -17.391 1 38.06 241 VAL A CA 1
ATOM 1875 C C . VAL A 1 241 ? 5.125 12.273 -18.188 1 38.06 241 VAL A C 1
ATOM 1877 O O . VAL A 1 241 ? 5.184 11.062 -17.969 1 38.06 241 VAL A O 1
ATOM 1880 N N . PHE A 1 242 ? 4.238 12.82 -19 1 35.06 242 PHE A N 1
ATOM 1881 C CA . PHE A 1 242 ? 3.398 11.977 -19.844 1 35.06 242 PHE A CA 1
ATOM 1882 C C . PHE A 1 242 ? 4.246 11.156 -20.812 1 35.06 242 PHE A C 1
ATOM 1884 O O . PHE A 1 242 ? 3.934 9.992 -21.078 1 35.06 242 PHE A O 1
ATOM 1891 N N . GLU A 1 243 ? 5.227 11.727 -21.25 1 33.47 243 GLU A N 1
ATOM 1892 C CA . GLU A 1 243 ? 5.996 11 -22.266 1 33.47 243 GLU A CA 1
ATOM 1893 C C . GLU A 1 243 ? 6.652 9.758 -21.656 1 33.47 243 GLU A C 1
ATOM 1895 O O . GLU A 1 243 ? 6.723 8.711 -22.312 1 33.47 243 GLU A O 1
ATOM 1900 N N . ILE A 1 244 ? 6.977 9.852 -20.453 1 35.28 244 ILE A N 1
ATOM 1901 C CA . ILE A 1 244 ? 7.707 8.734 -19.875 1 35.28 244 ILE A CA 1
ATOM 1902 C C . ILE A 1 244 ? 6.754 7.574 -19.609 1 35.28 244 ILE A C 1
ATOM 1904 O O . ILE A 1 244 ? 7.098 6.41 -19.828 1 35.28 244 ILE A O 1
ATOM 1908 N N . SER A 1 245 ? 5.598 7.938 -19.188 1 35.38 245 SER A N 1
ATOM 1909 C CA . SER A 1 245 ? 4.609 6.891 -18.953 1 35.38 245 SER A CA 1
ATOM 1910 C C . SER A 1 245 ? 4.32 6.098 -20.219 1 35.38 245 SER A C 1
ATOM 1912 O O . SER A 1 245 ? 4.109 4.883 -20.156 1 35.38 245 SER A O 1
ATOM 1914 N N . LEU A 1 246 ? 4.227 6.789 -21.219 1 35.62 246 LEU A N 1
ATOM 1915 C CA . LEU A 1 246 ? 3.971 6.113 -22.484 1 35.62 246 LEU A CA 1
ATOM 1916 C C . LEU A 1 246 ? 5.148 5.227 -22.875 1 35.62 246 LEU A C 1
ATOM 1918 O O . LEU A 1 246 ? 4.961 4.168 -23.469 1 35.62 246 LEU A O 1
ATOM 1922 N N . ALA A 1 247 ? 6.273 5.691 -22.578 1 34.03 247 ALA A N 1
ATOM 1923 C CA . ALA A 1 247 ? 7.422 4.879 -22.969 1 34.03 247 ALA A CA 1
ATOM 1924 C C . ALA A 1 247 ? 7.426 3.541 -22.234 1 34.03 247 ALA A C 1
ATOM 1926 O O . ALA A 1 247 ? 7.824 2.52 -22.797 1 34.03 247 ALA A O 1
ATOM 1927 N N . VAL A 1 248 ? 7.059 3.604 -20.969 1 34.81 248 VAL A N 1
ATOM 1928 C CA . VAL A 1 248 ? 7.059 2.352 -20.219 1 34.81 248 VAL A CA 1
ATOM 1929 C C . VAL A 1 248 ? 5.957 1.436 -20.734 1 34.81 248 VAL A C 1
ATOM 1931 O O . VAL A 1 248 ? 6.109 0.212 -20.75 1 34.81 248 VAL A O 1
ATOM 1934 N N . LEU A 1 249 ? 4.824 1.927 -20.875 1 32.59 249 LEU A N 1
ATOM 1935 C CA . LEU A 1 249 ? 3.748 1.082 -21.391 1 32.59 249 LEU A CA 1
ATOM 1936 C C . LEU A 1 249 ? 4.023 0.64 -22.812 1 32.59 249 LEU A C 1
ATOM 1938 O O . LEU A 1 249 ? 3.383 -0.284 -23.328 1 32.59 249 LEU A O 1
ATOM 1942 N N . GLY A 1 250 ? 4.441 1.601 -23.766 1 30.84 250 GLY A N 1
ATOM 1943 C CA . GLY A 1 250 ? 4.562 1.256 -25.172 1 30.84 250 GLY A CA 1
ATOM 1944 C C . GLY A 1 250 ? 5.586 0.165 -25.422 1 30.84 250 GLY A C 1
ATOM 1945 O O . GLY A 1 250 ? 6.422 -0.128 -24.562 1 30.84 250 GLY A O 1
ATOM 1946 N N . LEU A 1 251 ? 5.98 -0.136 -26.859 1 32.22 251 LEU A N 1
ATOM 1947 C CA . LEU A 1 251 ? 6.109 -0.949 -28.078 1 32.22 251 LEU A CA 1
ATOM 1948 C C . LEU A 1 251 ? 7.52 -1.521 -28.188 1 32.22 251 LEU A C 1
ATOM 1950 O O . LEU A 1 251 ? 7.691 -2.689 -28.547 1 32.22 251 LEU A O 1
ATOM 1954 N N . ASN A 1 252 ? 8.641 -0.678 -28.469 1 29.92 252 ASN A N 1
ATOM 1955 C CA . ASN A 1 252 ? 9.719 -1.487 -29.031 1 29.92 252 ASN A CA 1
ATOM 1956 C C . ASN A 1 252 ? 10.422 -2.312 -27.969 1 29.92 252 ASN A C 1
ATOM 1958 O O . ASN A 1 252 ? 11.523 -1.968 -27.531 1 29.92 252 ASN A O 1
ATOM 1962 N N . VAL A 1 253 ? 9.812 -2.691 -27.109 1 32.91 253 VAL A N 1
ATOM 1963 C CA . VAL A 1 253 ? 10.312 -3.535 -26.031 1 32.91 253 VAL A CA 1
ATOM 1964 C C . VAL A 1 253 ? 10.969 -4.785 -26.609 1 32.91 253 VAL A C 1
ATOM 1966 O O . VAL A 1 253 ? 11.383 -5.676 -25.859 1 32.91 253 VAL A O 1
ATOM 1969 N N . ARG A 1 254 ? 10.641 -5.113 -27.859 1 30.38 254 ARG A N 1
ATOM 1970 C CA . ARG A 1 254 ? 11.297 -6.328 -28.328 1 30.38 254 ARG A CA 1
ATOM 1971 C C . ARG A 1 254 ? 12.797 -6.27 -28.062 1 30.38 254 ARG A C 1
ATOM 1973 O O . ARG A 1 254 ? 13.414 -7.277 -27.719 1 30.38 254 ARG A O 1
ATOM 1980 N N . GLU A 1 255 ? 13.453 -5.426 -28.875 1 30.52 255 GLU A N 1
ATOM 1981 C CA . GLU A 1 255 ? 14.906 -5.508 -28.922 1 30.52 255 GLU A CA 1
ATOM 1982 C C . GLU A 1 255 ? 15.539 -4.902 -27.672 1 30.52 255 GLU A C 1
ATOM 1984 O O . GLU A 1 255 ? 16.734 -5.086 -27.406 1 30.52 255 GLU A O 1
ATOM 1989 N N . THR A 1 256 ? 15.102 -3.596 -27.219 1 31.66 256 THR A N 1
ATOM 1990 C CA . THR A 1 256 ? 15.938 -2.994 -26.188 1 31.66 256 THR A CA 1
ATOM 1991 C C . THR A 1 256 ? 15.594 -3.559 -24.812 1 31.66 256 THR A C 1
ATOM 1993 O O . THR A 1 256 ? 14.422 -3.623 -24.438 1 31.66 256 THR A O 1
ATOM 1996 N N . GLY A 1 257 ? 16.328 -4.422 -24.312 1 28.36 257 GLY A N 1
ATOM 1997 C CA . GLY A 1 257 ? 16.438 -5.102 -23.031 1 28.36 257 GLY A CA 1
ATOM 1998 C C . GLY A 1 257 ? 15.852 -4.301 -21.891 1 28.36 257 GLY A C 1
ATOM 1999 O O . GLY A 1 257 ? 15.617 -3.096 -22.016 1 28.36 257 GLY A O 1
ATOM 2000 N N . TYR A 1 258 ? 15.242 -4.969 -20.828 1 33.69 258 TYR A N 1
ATOM 2001 C CA . TYR A 1 258 ? 14.664 -4.812 -19.5 1 33.69 258 TYR A CA 1
ATOM 2002 C C . TYR A 1 258 ? 15.398 -3.742 -18.703 1 33.69 258 TYR A C 1
ATOM 2004 O O . TYR A 1 258 ? 14.898 -3.256 -17.688 1 33.69 258 TYR A O 1
ATOM 2012 N N . SER A 1 259 ? 16.641 -3.428 -19 1 34.5 259 SER A N 1
ATOM 2013 C CA . SER A 1 259 ? 17.547 -2.666 -18.141 1 34.5 259 SER A CA 1
ATOM 2014 C C . SER A 1 259 ? 17.172 -1.189 -18.109 1 34.5 259 SER A C 1
ATOM 2016 O O . SER A 1 259 ? 17.594 -0.455 -17.219 1 34.5 259 SER A O 1
ATOM 2018 N N . ASN A 1 260 ? 16.672 -0.645 -19.141 1 33.59 260 ASN A N 1
ATOM 2019 C CA . ASN A 1 260 ? 16.672 0.809 -19.266 1 33.59 260 ASN A CA 1
ATOM 2020 C C . ASN A 1 260 ? 15.391 1.415 -18.688 1 33.59 260 ASN A C 1
ATOM 2022 O O . ASN A 1 260 ? 15.234 2.637 -18.656 1 33.59 260 ASN A O 1
ATOM 2026 N N . ALA A 1 261 ? 14.406 0.663 -18.469 1 36.72 261 ALA A N 1
ATOM 2027 C CA . ALA A 1 261 ? 13.148 1.269 -18.016 1 36.72 261 ALA A CA 1
ATOM 2028 C C . ALA A 1 261 ? 13.273 1.81 -16.594 1 36.72 261 ALA A C 1
ATOM 2030 O O . ALA A 1 261 ? 12.633 2.801 -16.25 1 36.72 261 ALA A O 1
ATOM 2031 N N . ILE A 1 262 ? 14.203 1.268 -15.859 1 39.53 262 ILE A N 1
ATOM 2032 C CA . ILE A 1 262 ? 14.375 1.629 -14.461 1 39.53 262 ILE A CA 1
ATOM 2033 C C . ILE A 1 262 ? 14.914 3.055 -14.359 1 39.53 262 ILE A C 1
ATOM 2035 O O . ILE A 1 262 ? 14.359 3.879 -13.625 1 39.53 262 ILE A O 1
ATOM 2039 N N . PRO A 1 263 ? 15.984 3.309 -15.055 1 37.53 263 PRO A N 1
ATOM 2040 C CA . PRO A 1 263 ? 16.562 4.645 -14.883 1 37.53 263 PRO A CA 1
ATOM 2041 C C . PRO A 1 263 ? 15.602 5.758 -15.305 1 37.53 263 PRO A C 1
ATOM 2043 O O . PRO A 1 263 ? 15.562 6.82 -14.688 1 37.53 263 PRO A O 1
ATOM 2046 N N . TYR A 1 264 ? 14.844 5.508 -16.281 1 37.97 264 TYR A N 1
ATOM 2047 C CA . TYR A 1 264 ? 13.984 6.586 -16.766 1 37.97 264 TYR A CA 1
ATOM 2048 C C . TYR A 1 264 ? 12.898 6.918 -15.75 1 37.97 264 TYR A C 1
ATOM 2050 O O . TYR A 1 264 ? 12.539 8.078 -15.578 1 37.97 264 TYR A O 1
ATOM 2058 N N . PHE A 1 265 ? 12.562 5.945 -15.117 1 39.97 265 PHE A N 1
ATOM 2059 C CA . PHE A 1 265 ? 11.516 6.156 -14.117 1 39.97 265 PHE A CA 1
ATOM 2060 C C . PHE A 1 265 ? 12.055 6.949 -12.93 1 39.97 265 PHE A C 1
ATOM 2062 O O . PHE A 1 265 ? 11.406 7.883 -12.461 1 39.97 265 PHE A O 1
ATOM 2069 N N . PHE A 1 266 ? 13.273 6.656 -12.523 1 43.66 266 PHE A N 1
ATOM 2070 C CA . PHE A 1 266 ? 13.891 7.43 -11.445 1 43.66 266 PHE A CA 1
ATOM 2071 C C . PHE A 1 266 ? 14.133 8.867 -11.891 1 43.66 266 PHE A C 1
ATOM 2073 O O . PHE A 1 266 ? 13.953 9.797 -11.102 1 43.66 266 PHE A O 1
ATOM 2080 N N . ALA A 1 267 ? 14.531 8.953 -13.078 1 39.03 267 ALA A N 1
ATOM 2081 C CA . ALA A 1 267 ? 14.797 10.289 -13.594 1 39.03 267 ALA A CA 1
ATOM 2082 C C . ALA A 1 267 ? 13.531 11.141 -13.594 1 39.03 267 ALA A C 1
ATOM 2084 O O . ALA A 1 267 ? 13.578 12.336 -13.289 1 39.03 267 ALA A O 1
ATOM 2085 N N . ALA A 1 268 ? 12.5 10.555 -13.766 1 39.88 268 ALA A N 1
ATOM 2086 C CA . ALA A 1 268 ? 11.227 11.266 -13.82 1 39.88 268 ALA A CA 1
ATOM 2087 C C . ALA A 1 268 ? 10.789 11.711 -12.43 1 39.88 268 ALA A C 1
ATOM 2089 O O . ALA A 1 268 ? 10.305 12.828 -12.25 1 39.88 268 ALA A O 1
ATOM 2090 N N . ILE A 1 269 ? 11.016 10.945 -11.578 1 44 269 ILE A N 1
ATOM 2091 C CA . ILE A 1 269 ? 10.711 11.273 -10.188 1 44 269 ILE A CA 1
ATOM 2092 C C . ILE A 1 269 ? 11.594 12.43 -9.727 1 44 269 ILE A C 1
ATOM 2094 O O . ILE A 1 269 ? 11.109 13.367 -9.094 1 44 269 ILE A O 1
ATOM 2098 N N . VAL A 1 270 ? 12.93 12.227 -10.047 1 42.44 270 VAL A N 1
ATOM 2099 C CA . VAL A 1 270 ? 13.875 13.273 -9.672 1 42.44 270 VAL A CA 1
ATOM 2100 C C . VAL A 1 270 ? 13.477 14.586 -10.344 1 42.44 270 VAL A C 1
ATOM 2102 O O . VAL A 1 270 ? 13.523 15.648 -9.727 1 42.44 270 VAL A O 1
ATOM 2105 N N . LYS A 1 271 ? 13.195 14.477 -11.523 1 40.62 271 LYS A N 1
ATOM 2106 C CA . LYS A 1 271 ? 12.836 15.688 -12.25 1 40.62 271 LYS A CA 1
ATOM 2107 C C . LYS A 1 271 ? 11.555 16.312 -11.695 1 40.62 271 LYS A C 1
ATOM 2109 O O . LYS A 1 271 ? 11.422 17.531 -11.641 1 40.62 271 LYS A O 1
ATOM 2114 N N . PHE A 1 272 ? 10.781 15.477 -11.32 1 40.62 272 PHE A N 1
ATOM 2115 C CA . PHE A 1 272 ? 9.547 15.906 -10.672 1 40.62 272 PHE A CA 1
ATOM 2116 C C . PHE A 1 272 ? 9.852 16.609 -9.352 1 40.62 272 PHE A C 1
ATOM 2118 O O . PHE A 1 272 ? 9.211 17.609 -9.016 1 40.62 272 PHE A O 1
ATOM 2125 N N . ALA A 1 273 ? 10.656 15.977 -8.664 1 39.09 273 ALA A N 1
ATOM 2126 C CA . ALA A 1 273 ? 11.094 16.578 -7.402 1 39.09 273 ALA A CA 1
ATOM 2127 C C . ALA A 1 273 ? 11.93 17.828 -7.652 1 39.09 273 ALA A C 1
ATOM 2129 O O . ALA A 1 273 ? 11.891 18.766 -6.863 1 39.09 273 ALA A O 1
ATOM 2130 N N . ALA A 1 274 ? 12.742 17.703 -8.633 1 37.94 274 ALA A N 1
ATOM 2131 C CA . ALA A 1 274 ? 13.648 18.797 -8.953 1 37.94 274 ALA A CA 1
ATOM 2132 C C . ALA A 1 274 ? 12.914 19.922 -9.68 1 37.94 274 ALA A C 1
ATOM 2134 O O . ALA A 1 274 ? 13.453 21.016 -9.852 1 37.94 274 ALA A O 1
ATOM 2135 N N . GLY A 1 275 ? 11.805 19.688 -10.125 1 37.62 275 GLY A N 1
ATOM 2136 C CA . GLY A 1 275 ? 11.109 20.688 -10.914 1 37.62 275 GLY A CA 1
ATOM 2137 C C . GLY A 1 275 ? 11.016 22.031 -10.211 1 37.62 275 GLY A C 1
ATOM 2138 O O . GLY A 1 275 ? 11.414 23.062 -10.773 1 37.62 275 GLY A O 1
ATOM 2139 N N . PRO A 1 276 ? 10.5 21.969 -8.992 1 35.84 276 PRO A N 1
ATOM 2140 C CA . PRO A 1 276 ? 10.477 23.328 -8.453 1 35.84 276 PRO A CA 1
ATOM 2141 C C . PRO A 1 276 ? 11.883 23.891 -8.25 1 35.84 276 PRO A C 1
ATOM 2143 O O . PRO A 1 276 ? 12.055 25.125 -8.25 1 35.84 276 PRO A O 1
ATOM 2146 N N . ILE A 1 277 ? 12.758 23.062 -8.078 1 36.75 277 ILE A N 1
ATOM 2147 C CA . ILE A 1 277 ? 14.086 23.625 -7.855 1 36.75 277 ILE A CA 1
ATOM 2148 C C . ILE A 1 277 ? 14.609 24.234 -9.148 1 36.75 277 ILE A C 1
ATOM 2150 O O . ILE A 1 277 ? 15.25 25.297 -9.133 1 36.75 277 ILE A O 1
ATOM 2154 N N . THR A 1 278 ? 14.227 23.594 -10.18 1 37.81 278 THR A N 1
ATOM 2155 C CA . THR A 1 278 ? 14.766 24.156 -11.406 1 37.81 278 THR A CA 1
ATOM 2156 C C . THR A 1 278 ? 14.062 25.469 -11.75 1 37.81 278 THR A C 1
ATOM 2158 O O . THR A 1 278 ? 14.648 26.344 -12.375 1 37.81 278 THR A O 1
ATOM 2161 N N . ASP A 1 279 ? 12.922 25.516 -11.391 1 35.53 279 ASP A N 1
ATOM 2162 C CA . ASP A 1 279 ? 12.289 26.797 -11.719 1 35.53 279 ASP A CA 1
ATOM 2163 C C . ASP A 1 279 ? 12.906 27.938 -10.906 1 35.53 279 ASP A C 1
ATOM 2165 O O . ASP A 1 279 ? 13.094 29.031 -11.414 1 35.53 279 ASP A O 1
ATOM 2169 N N . LYS A 1 280 ? 13.188 27.781 -9.648 1 37.09 280 LYS A N 1
ATOM 2170 C CA . LYS A 1 280 ? 13.875 28.891 -8.977 1 37.09 280 LYS A CA 1
ATOM 2171 C C . LYS A 1 280 ? 15.305 29.031 -9.484 1 37.09 280 LYS A C 1
ATOM 2173 O O . LYS A 1 280 ? 15.844 30.141 -9.531 1 37.09 280 LYS A O 1
ATOM 2178 N N . MET A 1 281 ? 15.883 27.969 -9.938 1 35.5 281 MET A N 1
ATOM 2179 C CA . MET A 1 281 ? 17.203 28.219 -10.523 1 35.5 281 MET A CA 1
ATOM 2180 C C . MET A 1 281 ? 17.078 28.859 -11.898 1 35.5 281 MET A C 1
ATOM 2182 O O . MET A 1 281 ? 18 29.516 -12.367 1 35.5 281 MET A O 1
ATOM 2186 N N . ALA A 1 282 ? 15.969 28.625 -12.5 1 37.72 282 ALA A N 1
ATOM 2187 C CA . ALA A 1 282 ? 15.797 29.312 -13.781 1 37.72 282 ALA A CA 1
ATOM 2188 C C . ALA A 1 282 ? 15.484 30.797 -13.578 1 37.72 282 ALA A C 1
ATOM 2190 O O . ALA A 1 282 ? 15.914 31.641 -14.367 1 37.72 282 ALA A O 1
ATOM 2191 N N . HIS A 1 283 ? 14.695 31.078 -12.602 1 36.91 283 HIS A N 1
ATOM 2192 C CA . HIS A 1 283 ? 14.516 32.5 -12.359 1 36.91 283 HIS A CA 1
ATOM 2193 C C . HIS A 1 283 ? 15.781 33.156 -11.797 1 36.91 283 HIS A C 1
ATOM 2195 O O . HIS A 1 283 ? 15.977 34.344 -11.898 1 36.91 283 HIS A O 1
ATOM 2201 N N . LEU A 1 284 ? 16.594 32.375 -11.227 1 33.38 284 LEU A N 1
ATOM 2202 C CA . LEU A 1 284 ? 17.875 32.969 -10.859 1 33.38 284 LEU A CA 1
ATOM 2203 C C . LEU A 1 284 ? 18.734 33.219 -12.094 1 33.38 284 LEU A C 1
ATOM 2205 O O . LEU A 1 284 ? 19.531 34.156 -12.125 1 33.38 284 LEU A O 1
ATOM 2209 N N . THR A 1 285 ? 18.5 32.375 -13.047 1 34.44 285 THR A N 1
ATOM 2210 C CA . THR A 1 285 ? 19.281 32.688 -14.227 1 34.44 285 THR A CA 1
ATOM 2211 C C . THR A 1 285 ? 18.703 33.906 -14.953 1 34.44 285 THR A C 1
ATOM 2213 O O . THR A 1 285 ? 19.391 34.531 -15.758 1 34.44 285 THR A O 1
ATOM 2216 N N . GLU A 1 286 ? 17.406 34.094 -14.836 1 33.75 286 GLU A N 1
ATOM 2217 C CA . GLU A 1 286 ? 16.938 35.25 -15.594 1 33.75 286 GLU A CA 1
ATOM 2218 C C . GLU A 1 286 ? 17.25 36.562 -14.867 1 33.75 286 GLU A C 1
ATOM 2220 O O . GLU A 1 286 ? 17.266 37.625 -15.477 1 33.75 286 GLU A O 1
ATOM 2225 N N . ARG A 1 287 ? 17.422 36.562 -13.57 1 34.72 287 ARG A N 1
ATOM 2226 C CA . ARG A 1 287 ? 17.812 37.844 -13.008 1 34.72 287 ARG A CA 1
ATOM 2227 C C . ARG A 1 287 ? 19.312 38.094 -13.203 1 34.72 287 ARG A C 1
ATOM 2229 O O . ARG A 1 287 ? 19.828 39.125 -12.789 1 34.72 287 ARG A O 1
ATOM 2236 N N . VAL A 1 288 ? 20.078 37 -13.773 1 30.95 288 VAL A N 1
ATOM 2237 C CA . VAL A 1 288 ? 21.391 37.5 -14.18 1 30.95 288 VAL A CA 1
ATOM 2238 C C . VAL A 1 288 ? 21.359 37.844 -15.672 1 30.95 288 VAL A C 1
ATOM 2240 O O . VAL A 1 288 ? 20.906 37.031 -16.484 1 30.95 288 VAL A O 1
ATOM 2243 N N . MET B 1 1 ? 20.078 22.656 0.396 1 69.31 1 MET B N 1
ATOM 2244 C CA . MET B 1 1 ? 20.516 21.406 -0.216 1 69.31 1 MET B CA 1
ATOM 2245 C C . MET B 1 1 ? 20.312 20.234 0.738 1 69.31 1 MET B C 1
ATOM 2247 O O . MET B 1 1 ? 19.844 19.172 0.332 1 69.31 1 MET B O 1
ATOM 2251 N N . THR B 1 2 ? 20.531 20.453 1.965 1 74.81 2 THR B N 1
ATOM 2252 C CA . THR B 1 2 ? 20.484 19.375 2.957 1 74.81 2 THR B CA 1
ATOM 2253 C C . THR B 1 2 ? 19.062 18.844 3.104 1 74.81 2 THR B C 1
ATOM 2255 O O . THR B 1 2 ? 18.844 17.641 3.252 1 74.81 2 THR B O 1
ATOM 2258 N N . ARG B 1 3 ? 18.203 19.703 2.846 1 79.56 3 ARG B N 1
ATOM 2259 C CA . ARG B 1 3 ? 16.828 19.281 2.992 1 79.56 3 ARG B CA 1
ATOM 2260 C C . ARG B 1 3 ? 16.438 18.281 1.913 1 79.56 3 ARG B C 1
ATOM 2262 O O . ARG B 1 3 ? 15.703 17.328 2.18 1 79.56 3 ARG B O 1
ATOM 2269 N N . PHE B 1 4 ? 17.031 18.406 0.833 1 78.19 4 PHE B N 1
ATOM 2270 C CA . PHE B 1 4 ? 16.703 17.516 -0.277 1 78.19 4 PHE B CA 1
ATOM 2271 C C . PHE B 1 4 ? 17.406 16.172 -0.115 1 78.19 4 PHE B C 1
ATOM 2273 O O . PHE B 1 4 ? 16.859 15.141 -0.504 1 78.19 4 PHE B O 1
ATOM 2280 N N . VAL B 1 5 ? 18.516 16.25 0.416 1 81.88 5 VAL B N 1
ATOM 2281 C CA . VAL B 1 5 ? 19.234 15 0.669 1 81.88 5 VAL B CA 1
ATOM 2282 C C . VAL B 1 5 ? 18.469 14.18 1.71 1 81.88 5 VAL B C 1
ATOM 2284 O O . VAL B 1 5 ? 18.344 12.961 1.57 1 81.88 5 VAL B O 1
ATOM 2287 N N . ILE B 1 6 ? 17.969 14.828 2.646 1 83.62 6 ILE B N 1
ATOM 2288 C CA . ILE B 1 6 ? 17.219 14.156 3.703 1 83.62 6 ILE B CA 1
ATOM 2289 C C . ILE B 1 6 ? 15.914 13.602 3.139 1 83.62 6 ILE B C 1
ATOM 2291 O O . ILE B 1 6 ? 15.508 12.492 3.475 1 83.62 6 ILE B O 1
ATOM 2295 N N . LEU B 1 7 ? 15.367 14.352 2.281 1 82.5 7 LEU B N 1
ATOM 2296 C CA . LEU B 1 7 ? 14.133 13.914 1.642 1 82.5 7 LEU B CA 1
ATOM 2297 C C . LEU B 1 7 ? 14.391 12.688 0.766 1 82.5 7 LEU B C 1
ATOM 2299 O O . LEU B 1 7 ? 13.594 11.75 0.76 1 82.5 7 LEU B O 1
ATOM 2303 N N . PHE B 1 8 ? 15.43 12.766 0.149 1 85.69 8 PHE B N 1
ATOM 2304 C CA . PHE B 1 8 ? 15.781 11.648 -0.72 1 85.69 8 PHE B CA 1
ATOM 2305 C C . PHE B 1 8 ? 16.109 10.406 0.099 1 85.69 8 PHE B C 1
ATOM 2307 O O . PHE B 1 8 ? 15.719 9.297 -0.27 1 85.69 8 PHE B O 1
ATOM 2314 N N . MET B 1 9 ? 16.781 10.586 1.109 1 88.81 9 MET B N 1
ATOM 2315 C CA . MET B 1 9 ? 17.094 9.461 1.986 1 88.81 9 MET B CA 1
ATOM 2316 C C . MET B 1 9 ? 15.82 8.852 2.572 1 88.81 9 MET B C 1
ATOM 2318 O O . MET B 1 9 ? 15.688 7.633 2.65 1 88.81 9 MET B O 1
ATOM 2322 N N . GLY B 1 10 ? 14.945 9.734 2.975 1 89.12 10 GLY B N 1
ATOM 2323 C CA . GLY B 1 10 ? 13.656 9.258 3.459 1 89.12 10 GLY B CA 1
ATOM 2324 C C . GLY B 1 10 ? 12.875 8.484 2.414 1 89.12 10 GLY B C 1
ATOM 2325 O O . GLY B 1 10 ? 12.305 7.434 2.713 1 89.12 10 GLY B O 1
ATOM 2326 N N . LEU B 1 11 ? 12.961 8.953 1.237 1 88.5 11 LEU B N 1
ATOM 2327 C CA . LEU B 1 11 ? 12.266 8.312 0.126 1 88.5 11 LEU B CA 1
ATOM 2328 C C . LEU B 1 11 ? 12.812 6.906 -0.122 1 88.5 11 LEU B C 1
ATOM 2330 O O . LEU B 1 11 ? 12.039 5.957 -0.279 1 88.5 11 LEU B O 1
ATOM 2334 N N . VAL B 1 12 ? 14.031 6.805 -0.12 1 92.12 12 VAL B N 1
ATOM 2335 C CA . VAL B 1 12 ? 14.672 5.531 -0.422 1 92.12 12 VAL B CA 1
ATOM 2336 C C . VAL B 1 12 ? 14.398 4.535 0.703 1 92.12 12 VAL B C 1
ATOM 2338 O O . VAL B 1 12 ? 14.109 3.361 0.446 1 92.12 12 VAL B O 1
ATOM 2341 N N . CYS B 1 13 ? 14.492 4.992 1.907 1 93.88 13 CYS B N 1
ATOM 2342 C CA . CYS B 1 13 ? 14.227 4.117 3.047 1 93.88 13 CYS B CA 1
ATOM 2343 C C . CYS B 1 13 ? 12.781 3.643 3.047 1 93.88 13 CYS B C 1
ATOM 2345 O O . CYS B 1 13 ? 12.516 2.455 3.246 1 93.88 13 CYS B O 1
ATOM 2347 N N . ILE B 1 14 ? 11.906 4.539 2.787 1 91.19 14 ILE B N 1
ATOM 2348 C CA . ILE B 1 14 ? 10.492 4.191 2.76 1 91.19 14 ILE B CA 1
ATOM 2349 C C . ILE B 1 14 ? 10.219 3.229 1.608 1 91.19 14 ILE B C 1
ATOM 2351 O O . ILE B 1 14 ? 9.477 2.256 1.768 1 91.19 14 ILE B O 1
ATOM 2355 N N . THR B 1 15 ? 10.852 3.471 0.513 1 91.69 15 THR B N 1
ATOM 2356 C CA . THR B 1 15 ? 10.695 2.611 -0.655 1 91.69 15 THR B CA 1
ATOM 2357 C C . THR B 1 15 ? 11.156 1.19 -0.345 1 91.69 15 THR B C 1
ATOM 2359 O O . THR B 1 15 ? 10.453 0.224 -0.646 1 91.69 15 THR B O 1
ATOM 2362 N N . CYS B 1 16 ? 12.258 1.076 0.274 1 95.12 16 CYS B N 1
ATOM 2363 C CA . CYS B 1 16 ? 12.82 -0.239 0.553 1 95.12 16 CYS B CA 1
ATOM 2364 C C . CYS B 1 16 ? 12 -0.975 1.603 1 95.12 16 CYS B C 1
ATOM 2366 O O . CYS B 1 16 ? 11.828 -2.193 1.52 1 95.12 16 CYS B O 1
ATOM 2368 N N . THR B 1 17 ? 11.586 -0.274 2.572 1 95.31 17 THR B N 1
ATOM 2369 C CA . THR B 1 17 ? 10.766 -0.901 3.598 1 95.31 17 THR B CA 1
ATOM 2370 C C . THR B 1 17 ? 9.438 -1.385 3.008 1 95.31 17 THR B C 1
ATOM 2372 O O . THR B 1 17 ? 8.969 -2.479 3.334 1 95.31 17 THR B O 1
ATOM 2375 N N . ASN B 1 18 ? 8.875 -0.605 2.168 1 91.75 18 ASN B N 1
ATOM 2376 C CA . ASN B 1 18 ? 7.648 -1.035 1.507 1 91.75 18 ASN B CA 1
ATOM 2377 C C . ASN B 1 18 ? 7.902 -2.209 0.565 1 91.75 18 ASN B C 1
ATOM 2379 O O . ASN B 1 18 ? 7.047 -3.084 0.413 1 91.75 18 ASN B O 1
ATOM 2383 N N . ALA B 1 19 ? 9 -2.137 -0.074 1 93.94 19 ALA B N 1
ATOM 2384 C CA . ALA B 1 19 ? 9.375 -3.252 -0.939 1 93.94 19 ALA B CA 1
ATOM 2385 C C . ALA B 1 19 ? 9.391 -4.566 -0.163 1 93.94 19 ALA B C 1
ATOM 2387 O O . ALA B 1 19 ? 8.883 -5.582 -0.636 1 93.94 19 ALA B O 1
ATOM 2388 N N . ASN B 1 20 ? 9.992 -4.523 1.008 1 94.69 20 ASN B N 1
ATOM 2389 C CA . ASN B 1 20 ? 10.031 -5.715 1.854 1 94.69 20 ASN B CA 1
ATOM 2390 C C . ASN B 1 20 ? 8.633 -6.258 2.125 1 94.69 20 ASN B C 1
ATOM 2392 O O . ASN B 1 20 ? 8.445 -7.473 2.213 1 94.69 20 ASN B O 1
ATOM 2396 N N . MET B 1 21 ? 7.723 -5.391 2.178 1 91.25 21 MET B N 1
ATOM 2397 C CA . MET B 1 21 ? 6.355 -5.766 2.521 1 91.25 21 MET B CA 1
ATOM 2398 C C . MET B 1 21 ? 5.648 -6.402 1.329 1 91.25 21 MET B C 1
ATOM 2400 O O . MET B 1 21 ? 4.828 -7.309 1.499 1 91.25 21 MET B O 1
ATOM 2404 N N . ILE B 1 22 ? 5.977 -6.074 0.15 1 89.25 22 ILE B N 1
ATOM 2405 C CA . ILE B 1 22 ? 5.164 -6.496 -0.985 1 89.25 22 ILE B CA 1
ATOM 2406 C C . ILE B 1 22 ? 5.852 -7.648 -1.716 1 89.25 22 ILE B C 1
ATOM 2408 O O . ILE B 1 22 ? 5.266 -8.258 -2.611 1 89.25 22 ILE B O 1
ATOM 2412 N N . LEU B 1 23 ? 7.047 -8.023 -1.357 1 93.31 23 LEU B N 1
ATOM 2413 C CA . LEU B 1 23 ? 7.824 -9.039 -2.055 1 93.31 23 LEU B CA 1
ATOM 2414 C C . LEU B 1 23 ? 7.07 -10.367 -2.088 1 93.31 23 LEU B C 1
ATOM 2416 O O . LEU B 1 23 ? 7.02 -11.031 -3.127 1 93.31 23 LEU B O 1
ATOM 2420 N N . MET B 1 24 ? 6.465 -10.656 -1.007 1 92.62 24 MET B N 1
ATOM 2421 C CA . MET B 1 24 ? 5.793 -11.945 -0.922 1 92.62 24 MET B CA 1
ATOM 2422 C C . MET B 1 24 ? 4.594 -12 -1.859 1 92.62 24 MET B C 1
ATOM 2424 O O . MET B 1 24 ? 4.219 -13.07 -2.34 1 92.62 24 MET B O 1
ATOM 2428 N N . ASN B 1 25 ? 3.996 -10.859 -2.115 1 85.38 25 ASN B N 1
ATOM 2429 C CA . ASN B 1 25 ? 2.846 -10.805 -3.012 1 85.38 25 ASN B CA 1
ATOM 2430 C C . ASN B 1 25 ? 3.189 -11.336 -4.398 1 85.38 25 ASN B C 1
ATOM 2432 O O . ASN B 1 25 ? 2.316 -11.828 -5.117 1 85.38 25 ASN B O 1
ATOM 2436 N N . PHE B 1 26 ? 4.43 -11.359 -4.652 1 89 26 PHE B N 1
ATOM 2437 C CA . PHE B 1 26 ? 4.848 -11.789 -5.98 1 89 26 PHE B CA 1
ATOM 2438 C C . PHE B 1 26 ? 5.582 -13.125 -5.91 1 89 26 PHE B C 1
ATOM 2440 O O . PHE B 1 26 ? 5.305 -14.039 -6.695 1 89 26 PHE B O 1
ATOM 2447 N N . THR B 1 27 ? 6.449 -13.281 -4.977 1 92.31 27 THR B N 1
ATOM 2448 C CA . THR B 1 27 ? 7.379 -14.406 -4.988 1 92.31 27 THR B 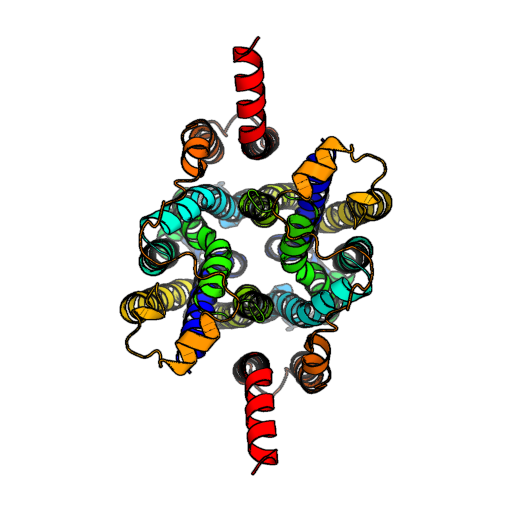CA 1
ATOM 2449 C C . THR B 1 27 ? 6.641 -15.719 -4.738 1 92.31 27 THR B C 1
ATOM 2451 O O . THR B 1 27 ? 7.129 -16.797 -5.094 1 92.31 27 THR B O 1
ATOM 2454 N N . VAL B 1 28 ? 5.504 -15.633 -4.18 1 91.44 28 VAL B N 1
ATOM 2455 C CA . VAL B 1 28 ? 4.738 -16.844 -3.893 1 91.44 28 VAL B CA 1
ATOM 2456 C C . VAL B 1 28 ? 4.41 -17.578 -5.195 1 91.44 28 VAL B C 1
ATOM 2458 O O . VAL B 1 28 ? 4.273 -18.797 -5.211 1 91.44 28 VAL B O 1
ATOM 2461 N N . ILE B 1 29 ? 4.395 -16.859 -6.273 1 87.69 29 ILE B N 1
ATOM 2462 C CA . ILE B 1 29 ? 4.035 -17.406 -7.574 1 87.69 29 ILE B CA 1
ATOM 2463 C C . ILE B 1 29 ? 5.176 -18.281 -8.109 1 87.69 29 ILE B C 1
ATOM 2465 O O . ILE B 1 29 ? 4.953 -19.156 -8.938 1 87.69 29 ILE B O 1
ATOM 2469 N N . CYS B 1 30 ? 6.344 -18.047 -7.625 1 89.75 30 CYS B N 1
ATOM 2470 C CA . CYS B 1 30 ? 7.492 -18.766 -8.164 1 89.75 30 CYS B CA 1
ATOM 2471 C C . CYS B 1 30 ? 8.062 -19.734 -7.141 1 89.75 30 CYS B C 1
ATOM 2473 O O . CYS B 1 30 ? 9.234 -20.109 -7.227 1 89.75 30 CYS B O 1
ATOM 2475 N N . MET B 1 31 ? 7.301 -20.156 -6.207 1 92.44 31 MET B N 1
ATOM 2476 C CA . MET B 1 31 ? 7.809 -21.031 -5.16 1 92.44 31 MET B CA 1
ATOM 2477 C C . MET B 1 31 ? 7.402 -22.469 -5.414 1 92.44 31 MET B C 1
ATOM 2479 O O . MET B 1 31 ? 7.195 -23.25 -4.473 1 92.44 31 MET B O 1
ATOM 2483 N N . ASN B 1 32 ? 7.297 -22.812 -6.598 1 88.38 32 ASN B N 1
ATOM 2484 C CA . ASN B 1 32 ? 6.934 -24.188 -6.949 1 88.38 32 ASN B CA 1
ATOM 2485 C C . ASN B 1 32 ? 8.016 -25.172 -6.523 1 88.38 32 ASN B C 1
ATOM 2487 O O . ASN B 1 32 ? 7.715 -26.328 -6.211 1 88.38 32 ASN B O 1
ATOM 2491 N N . ASP B 1 33 ? 9.219 -24.734 -6.543 1 88.62 33 ASP B N 1
ATOM 2492 C CA . ASP B 1 33 ? 10.32 -25.609 -6.141 1 88.62 33 ASP B CA 1
ATOM 2493 C C . ASP B 1 33 ? 10.172 -26.047 -4.691 1 88.62 33 ASP B C 1
ATOM 2495 O O . ASP B 1 33 ? 10.539 -27.172 -4.344 1 88.62 33 ASP B O 1
ATOM 2499 N N . VAL B 1 34 ? 9.609 -25.219 -3.871 1 91.12 34 VAL B N 1
ATOM 2500 C CA . VAL B 1 34 ? 9.406 -25.531 -2.463 1 91.12 34 VAL B CA 1
ATOM 2501 C C . VAL B 1 34 ? 8.367 -26.656 -2.332 1 91.12 34 VAL B C 1
ATOM 2503 O O . VAL B 1 34 ? 8.516 -27.547 -1.5 1 91.12 34 VAL B O 1
ATOM 2506 N N . ILE B 1 35 ? 7.367 -26.578 -3.129 1 89.62 35 ILE B N 1
ATOM 2507 C CA . ILE B 1 35 ? 6.316 -27.594 -3.115 1 89.62 35 ILE B CA 1
ATOM 2508 C C . ILE B 1 35 ? 6.898 -28.953 -3.479 1 89.62 35 ILE B C 1
ATOM 2510 O O . ILE B 1 35 ? 6.633 -29.953 -2.803 1 89.62 35 ILE B O 1
ATOM 2514 N N . ILE B 1 36 ? 7.699 -28.938 -4.484 1 87.06 36 ILE B N 1
ATOM 2515 C CA . ILE B 1 36 ? 8.297 -30.172 -4.988 1 87.06 36 ILE B CA 1
ATOM 2516 C C . ILE B 1 36 ? 9.242 -30.75 -3.943 1 87.06 36 ILE B C 1
ATOM 2518 O O . ILE B 1 36 ? 9.258 -31.969 -3.719 1 87.06 36 ILE B O 1
ATOM 2522 N N . GLU B 1 37 ? 9.992 -29.922 -3.375 1 86.56 37 GLU B N 1
ATOM 2523 C CA . GLU B 1 37 ? 11 -30.359 -2.412 1 86.56 37 GLU B CA 1
ATOM 2524 C C . GLU B 1 37 ? 10.352 -30.859 -1.124 1 86.56 37 GLU B C 1
ATOM 2526 O O . GLU B 1 37 ? 10.836 -31.812 -0.504 1 86.56 37 GLU B O 1
ATOM 2531 N N . GLN B 1 38 ? 9.367 -30.234 -0.729 1 86.12 38 GLN B N 1
ATOM 2532 C CA . GLN B 1 38 ? 8.812 -30.5 0.593 1 86.12 38 GLN B CA 1
ATOM 2533 C C . GLN B 1 38 ? 7.621 -31.453 0.506 1 86.12 38 GLN B C 1
ATOM 2535 O O . GLN B 1 38 ? 7.219 -32.062 1.51 1 86.12 38 GLN B O 1
ATOM 2540 N N . LYS B 1 39 ? 7.074 -31.406 -0.713 1 77.88 39 LYS B N 1
ATOM 2541 C CA . LYS B 1 39 ? 5.93 -32.312 -0.833 1 77.88 39 LYS B CA 1
ATOM 2542 C C . LYS B 1 39 ? 6.379 -33.75 -0.861 1 77.88 39 LYS B C 1
ATOM 2544 O O . LYS B 1 39 ? 7.047 -34.188 -1.802 1 77.88 39 LYS B O 1
ATOM 2549 N N . THR B 1 40 ? 6.973 -34.281 0.154 1 65.44 40 THR B N 1
ATOM 2550 C CA . THR B 1 40 ? 7.375 -35.688 0.216 1 65.44 40 THR B CA 1
ATOM 2551 C C . THR B 1 40 ? 6.23 -36.594 -0.212 1 65.44 40 THR B C 1
ATOM 2553 O O . THR B 1 40 ? 6.418 -37.5 -1.036 1 65.44 40 THR B O 1
ATOM 2556 N N . ASP B 1 41 ? 5.723 -37.375 0.752 1 53.5 41 ASP B N 1
ATOM 2557 C CA . ASP B 1 41 ? 4.801 -38.5 0.601 1 53.5 41 ASP B CA 1
ATOM 2558 C C . ASP B 1 41 ? 3.451 -38.031 0.064 1 53.5 41 ASP B C 1
ATOM 2560 O O . ASP B 1 41 ? 2.984 -38.531 -0.968 1 53.5 41 ASP B O 1
ATOM 2564 N N . THR B 1 42 ? 2.479 -38 0.974 1 53.28 42 THR B N 1
ATOM 2565 C CA . THR B 1 42 ? 1.109 -38.438 1.206 1 53.28 42 THR B CA 1
ATOM 2566 C C . THR B 1 42 ? 0.111 -37.375 0.728 1 53.28 42 THR B C 1
ATOM 2568 O O . THR B 1 42 ? 0.474 -36.219 0.516 1 53.28 42 THR B O 1
ATOM 2571 N N . ASN B 1 43 ? -1.157 -37.531 0.954 1 61.84 43 ASN B N 1
ATOM 2572 C CA . ASN B 1 43 ? -2.535 -37.094 0.828 1 61.84 43 ASN B CA 1
ATOM 2573 C C . ASN B 1 43 ? -2.697 -35.656 1.358 1 61.84 43 ASN B C 1
ATOM 2575 O O . ASN B 1 43 ? -3.811 -35.125 1.396 1 61.84 43 ASN B O 1
ATOM 2579 N N . GLN B 1 44 ? -1.396 -35.031 1.772 1 74.75 44 GLN B N 1
ATOM 2580 C CA . GLN B 1 44 ? -1.672 -33.75 2.385 1 74.75 44 GLN B CA 1
ATOM 2581 C C . GLN B 1 44 ? -1.3 -32.594 1.446 1 74.75 44 GLN B C 1
ATOM 2583 O O . GLN B 1 44 ? -0.27 -32.656 0.771 1 74.75 44 GLN B O 1
ATOM 2588 N N . THR B 1 45 ? -2.104 -31.672 1.275 1 85.06 45 THR B N 1
ATOM 2589 C CA . THR B 1 45 ? -1.933 -30.484 0.447 1 85.06 45 THR B CA 1
ATOM 2590 C C . THR B 1 45 ? -0.964 -29.516 1.102 1 85.06 45 THR B C 1
ATOM 2592 O O . THR B 1 45 ? -1.102 -29.188 2.283 1 85.06 45 THR B O 1
ATOM 2595 N N . HIS B 1 46 ? 0.127 -29.219 0.45 1 90.38 46 HIS B N 1
ATOM 2596 C CA . HIS B 1 46 ? 1.082 -28.219 0.919 1 90.38 46 HIS B CA 1
ATOM 2597 C C . HIS B 1 46 ? 0.423 -26.844 1.065 1 90.38 46 HIS B C 1
ATOM 2599 O O . HIS B 1 46 ? -0.504 -26.516 0.322 1 90.38 46 HIS B O 1
ATOM 2605 N N . TRP B 1 47 ? 0.882 -26 2.012 1 90.12 47 TRP B N 1
ATOM 2606 C CA . TRP B 1 47 ? 0.229 -24.719 2.27 1 90.12 47 TRP B CA 1
ATOM 2607 C C . TRP B 1 47 ? 0.345 -23.797 1.063 1 90.12 47 TRP B C 1
ATOM 2609 O O . TRP B 1 47 ? -0.521 -22.938 0.837 1 90.12 47 TRP B O 1
ATOM 2619 N N . LEU B 1 48 ? 1.39 -24.031 0.234 1 90.75 48 LEU B N 1
ATOM 2620 C CA . LEU B 1 48 ? 1.588 -23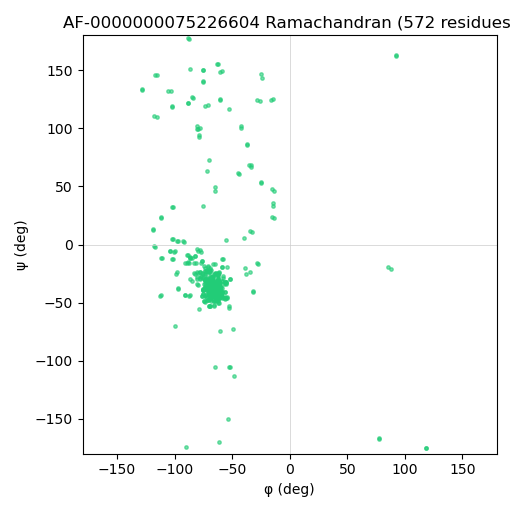.188 -0.949 1 90.75 48 LEU B CA 1
ATOM 2621 C C . LEU B 1 48 ? 0.623 -23.594 -2.061 1 90.75 48 LEU B C 1
ATOM 2623 O O . LEU B 1 48 ? 0.5 -22.891 -3.064 1 90.75 48 LEU B O 1
ATOM 2627 N N . GLU B 1 49 ? -0.119 -24.641 -1.829 1 88.81 49 GLU B N 1
ATOM 2628 C CA . GLU B 1 49 ? -1.094 -25.094 -2.82 1 88.81 49 GLU B CA 1
ATOM 2629 C C . GLU B 1 49 ? -2.508 -24.672 -2.434 1 88.81 49 GLU B C 1
ATOM 2631 O O . GLU B 1 49 ? -3.441 -24.812 -3.225 1 88.81 49 GLU B O 1
ATOM 2636 N N . LYS B 1 50 ? -2.588 -24.25 -1.264 1 89.19 50 LYS B N 1
ATOM 2637 C CA . LYS B 1 50 ? -3.885 -23.812 -0.757 1 89.19 50 LYS B CA 1
ATOM 2638 C C . LYS B 1 50 ? -3.98 -22.297 -0.749 1 89.19 50 LYS B C 1
ATOM 2640 O O . LYS B 1 50 ? -3.25 -21.625 -0.018 1 89.19 50 LYS B O 1
ATOM 2645 N N . SER B 1 51 ? -4.922 -21.812 -1.501 1 88.69 51 SER B N 1
ATOM 2646 C CA . SER B 1 51 ? -5.109 -20.375 -1.609 1 88.69 51 SER B CA 1
ATOM 2647 C C . SER B 1 51 ? -5.445 -19.75 -0.257 1 88.69 51 SER B C 1
ATOM 2649 O O . SER B 1 51 ? -5.043 -18.625 0.036 1 88.69 51 SER B O 1
ATOM 2651 N N . SER B 1 52 ? -6.145 -20.422 0.53 1 86.69 52 SER B N 1
ATOM 2652 C CA . SER B 1 52 ? -6.527 -19.922 1.846 1 86.69 52 SER B CA 1
ATOM 2653 C C . SER B 1 52 ? -5.305 -19.688 2.73 1 86.69 52 SER B C 1
ATOM 2655 O O . SER B 1 52 ? -5.223 -18.688 3.443 1 86.69 52 SER B O 1
ATOM 2657 N N . ASP B 1 53 ? -4.363 -20.641 2.605 1 90.38 53 ASP B N 1
ATOM 2658 C CA . ASP B 1 53 ? -3.146 -20.516 3.4 1 90.38 53 ASP B CA 1
ATOM 2659 C C . ASP B 1 53 ? -2.283 -19.359 2.895 1 90.38 53 ASP B C 1
ATOM 2661 O O . ASP B 1 53 ? -1.72 -18.594 3.688 1 90.38 53 ASP B O 1
ATOM 2665 N N . ILE B 1 54 ? -2.225 -19.25 1.631 1 91.88 54 ILE B N 1
ATOM 2666 C CA . ILE B 1 54 ? -1.446 -18.172 1.042 1 91.88 54 ILE B CA 1
ATOM 2667 C C . ILE B 1 54 ? -2.049 -16.828 1.444 1 91.88 54 ILE B C 1
ATOM 2669 O O . ILE B 1 54 ? -1.321 -15.891 1.78 1 91.88 54 ILE B O 1
ATOM 2673 N N . SER B 1 55 ? -3.344 -16.781 1.444 1 89.19 55 SER B N 1
ATOM 2674 C CA . SER B 1 55 ? -4.023 -15.547 1.812 1 89.19 55 SER B CA 1
ATOM 2675 C C . SER B 1 55 ? -3.719 -15.156 3.254 1 89.19 55 SER B C 1
ATOM 2677 O O . SER B 1 55 ? -3.654 -13.969 3.578 1 89.19 55 SER B O 1
ATOM 2679 N N . LEU B 1 56 ? -3.473 -16.031 4.027 1 88.25 56 LEU B N 1
ATOM 2680 C CA . LEU B 1 56 ? -3.164 -15.781 5.43 1 88.25 56 LEU B CA 1
ATOM 2681 C C . LEU B 1 56 ? -1.827 -15.062 5.574 1 88.25 56 LEU B C 1
ATOM 2683 O O . LEU B 1 56 ? -1.639 -14.273 6.5 1 88.25 56 LEU B O 1
ATOM 2687 N N . THR B 1 57 ? -0.973 -15.383 4.703 1 92.25 57 THR B N 1
ATOM 2688 C CA . THR B 1 57 ? 0.332 -14.734 4.773 1 92.25 57 THR B CA 1
ATOM 2689 C C . THR B 1 57 ? 0.211 -13.242 4.465 1 92.25 57 THR B C 1
ATOM 2691 O O . THR B 1 57 ? 0.91 -12.422 5.059 1 92.25 57 THR B O 1
ATOM 2694 N N . PHE B 1 58 ? -0.685 -12.875 3.615 1 88.44 58 PHE B N 1
ATOM 2695 C CA . PHE B 1 58 ? -0.924 -11.477 3.293 1 88.44 58 PHE B CA 1
ATOM 2696 C C . PHE B 1 58 ? -1.645 -10.773 4.438 1 88.44 58 PHE B C 1
ATOM 2698 O O . PHE B 1 58 ? -1.305 -9.641 4.789 1 88.44 58 PHE B O 1
ATOM 2705 N N . SER B 1 59 ? -2.498 -11.492 5.02 1 84.12 59 SER B N 1
ATOM 2706 C CA . SER B 1 59 ? -3.24 -10.953 6.156 1 84.12 59 SER B CA 1
ATOM 2707 C C . SER B 1 59 ? -2.332 -10.75 7.363 1 84.12 59 SER B C 1
ATOM 2709 O O . SER B 1 59 ? -2.498 -9.789 8.117 1 84.12 59 SER B O 1
ATOM 2711 N N . ALA B 1 60 ? -1.431 -11.648 7.5 1 89.88 60 ALA B N 1
ATOM 2712 C CA . ALA B 1 60 ? -0.529 -11.578 8.648 1 89.88 60 ALA B CA 1
ATOM 2713 C C . ALA B 1 60 ? 0.31 -10.305 8.609 1 89.88 60 ALA B C 1
ATOM 2715 O O . ALA B 1 60 ? 0.537 -9.68 9.648 1 89.88 60 ALA B O 1
ATOM 2716 N N . ALA B 1 61 ? 0.778 -9.961 7.508 1 91.19 61 ALA B N 1
ATOM 2717 C CA . ALA B 1 61 ? 1.537 -8.719 7.371 1 91.19 61 ALA B CA 1
ATOM 2718 C C . ALA B 1 61 ? 0.678 -7.512 7.727 1 91.19 61 ALA B C 1
ATOM 2720 O O . ALA B 1 61 ? 1.151 -6.574 8.375 1 91.19 61 ALA B O 1
ATOM 2721 N N . ALA B 1 62 ? -0.537 -7.559 7.309 1 86.06 62 ALA B N 1
ATOM 2722 C CA . ALA B 1 62 ? -1.465 -6.469 7.602 1 86.06 62 ALA B CA 1
ATOM 2723 C C . ALA B 1 62 ? -1.738 -6.367 9.102 1 86.06 62 ALA B C 1
ATOM 2725 O O . ALA B 1 62 ? -1.809 -5.27 9.648 1 86.06 62 ALA B O 1
ATOM 2726 N N . VAL B 1 63 ? -1.841 -7.457 9.695 1 85 63 VAL B N 1
ATOM 2727 C CA . VAL B 1 63 ? -2.053 -7.488 11.141 1 85 63 VAL B CA 1
ATOM 2728 C C . VAL B 1 63 ? -0.835 -6.91 11.859 1 85 63 VAL B C 1
ATOM 2730 O O . VAL B 1 63 ? -0.976 -6.133 12.805 1 85 63 VAL B O 1
ATOM 2733 N N . GLY B 1 64 ? 0.288 -7.32 11.414 1 88.56 64 GLY B N 1
ATOM 2734 C CA . GLY B 1 64 ? 1.501 -6.734 11.961 1 88.56 64 GLY B CA 1
ATOM 2735 C C . GLY B 1 64 ? 1.546 -5.223 11.836 1 88.56 64 GLY B C 1
ATOM 2736 O O . GLY B 1 64 ? 1.967 -4.527 12.766 1 88.56 64 GLY B O 1
ATOM 2737 N N . ALA B 1 65 ? 1.122 -4.75 10.75 1 86.62 65 ALA B N 1
ATOM 2738 C CA . ALA B 1 65 ? 1.128 -3.309 10.508 1 86.62 65 ALA B CA 1
ATOM 2739 C C . ALA B 1 65 ? 0.17 -2.59 11.453 1 86.62 65 ALA B C 1
ATOM 2741 O O . ALA B 1 65 ? 0.475 -1.502 11.945 1 86.62 65 ALA B O 1
ATOM 2742 N N . ILE B 1 66 ? -0.939 -3.127 11.648 1 79.25 66 ILE B N 1
ATOM 2743 C CA . ILE B 1 66 ? -1.902 -2.523 12.562 1 79.25 66 ILE B CA 1
ATOM 2744 C C . ILE B 1 66 ? -1.312 -2.463 13.969 1 79.25 66 ILE B C 1
ATOM 2746 O O . ILE B 1 66 ? -1.388 -1.429 14.633 1 79.25 66 ILE B O 1
ATOM 2750 N N . PHE B 1 67 ? -0.657 -3.523 14.305 1 81.44 67 PHE B N 1
ATOM 2751 C CA . PHE B 1 67 ? -0.083 -3.611 15.641 1 81.44 67 PHE B CA 1
ATOM 2752 C C . PHE B 1 67 ? 1.083 -2.643 15.797 1 81.44 67 PHE B C 1
ATOM 2754 O O . PHE B 1 67 ? 1.326 -2.123 16.891 1 81.44 67 PHE B O 1
ATOM 2761 N N . GLY B 1 68 ? 1.729 -2.432 14.797 1 83.75 68 GLY B N 1
ATOM 2762 C CA . GLY B 1 68 ? 2.92 -1.601 14.867 1 83.75 68 GLY B CA 1
ATOM 2763 C C . GLY B 1 68 ? 2.625 -0.119 14.719 1 83.75 68 GLY B C 1
ATOM 2764 O O . GLY B 1 68 ? 3.463 0.722 15.047 1 83.75 68 GLY B O 1
ATOM 2765 N N . THR B 1 69 ? 1.424 0.197 14.32 1 76.5 69 THR B N 1
ATOM 2766 C CA . THR B 1 69 ? 1.125 1.58 13.961 1 76.5 69 THR B CA 1
ATOM 2767 C C . THR B 1 69 ? 1.017 2.449 15.211 1 76.5 69 THR B C 1
ATOM 2769 O O . THR B 1 69 ? 1.643 3.508 15.289 1 76.5 69 THR B O 1
ATOM 2772 N N . ILE B 1 70 ? 0.299 2.043 16.156 1 71.38 70 ILE B N 1
ATOM 2773 C CA . ILE B 1 70 ? 0.074 2.861 17.344 1 71.38 70 ILE B CA 1
ATOM 2774 C C . ILE B 1 70 ? 1.386 3.035 18.109 1 71.38 70 ILE B C 1
ATOM 2776 O O . ILE B 1 70 ? 1.785 4.16 18.422 1 71.38 70 ILE B O 1
ATOM 2780 N N . PRO B 1 71 ? 2.041 1.978 18.406 1 79.94 71 PRO B N 1
ATOM 2781 C CA . PRO B 1 71 ? 3.336 2.139 19.078 1 79.94 71 PRO B CA 1
ATOM 2782 C C . PRO B 1 71 ? 4.305 3.012 18.281 1 79.94 71 PRO B C 1
ATOM 2784 O O . PRO B 1 71 ? 5.117 3.729 18.875 1 79.94 71 PRO B O 1
ATOM 2787 N N . ALA B 1 72 ? 4.219 2.932 17.016 1 81.88 72 ALA B N 1
ATOM 2788 C CA . ALA B 1 72 ? 5.121 3.719 16.172 1 81.88 72 ALA B CA 1
ATOM 2789 C C . ALA B 1 72 ? 4.93 5.215 16.422 1 81.88 72 ALA B C 1
ATOM 2791 O O . ALA B 1 72 ? 5.902 5.953 16.578 1 81.88 72 ALA B O 1
ATOM 2792 N N . VAL B 1 73 ? 3.713 5.609 16.516 1 69.75 73 VAL B N 1
ATOM 2793 C CA . VAL B 1 73 ? 3.41 7.023 16.688 1 69.75 73 VAL B CA 1
ATOM 2794 C C . VAL B 1 73 ? 3.91 7.496 18.047 1 69.75 73 VAL B C 1
ATOM 2796 O O . VAL B 1 73 ? 4.523 8.562 18.156 1 69.75 73 VAL B O 1
ATOM 2799 N N . THR B 1 74 ? 3.689 6.719 19.031 1 72.31 74 THR B N 1
ATOM 2800 C CA . THR B 1 74 ? 4.105 7.07 20.391 1 72.31 74 THR B CA 1
ATOM 2801 C C . THR B 1 74 ? 5.625 7.059 20.5 1 72.31 74 THR B C 1
ATOM 2803 O O . THR B 1 74 ? 6.207 7.926 21.156 1 72.31 74 THR B O 1
ATOM 2806 N N . LEU B 1 75 ? 6.254 6.152 19.875 1 83.12 75 LEU B N 1
ATOM 2807 C CA . LEU B 1 75 ? 7.703 6.02 19.969 1 83.12 75 LEU B CA 1
ATOM 2808 C C . LEU B 1 75 ? 8.406 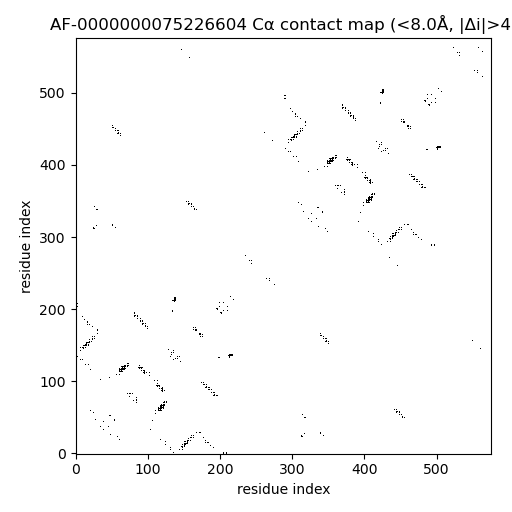7.133 19.203 1 83.12 75 LEU B C 1
ATOM 2810 O O . LEU B 1 75 ? 9.5 7.559 19.578 1 83.12 75 LEU B O 1
ATOM 2814 N N . ILE B 1 76 ? 7.738 7.578 18.172 1 81.31 76 ILE B N 1
ATOM 2815 C CA . ILE B 1 76 ? 8.312 8.68 17.422 1 81.31 76 ILE B CA 1
ATOM 2816 C C . ILE B 1 76 ? 8.344 9.945 18.281 1 81.31 76 ILE B C 1
ATOM 2818 O O . ILE B 1 76 ? 9.328 10.68 18.266 1 81.31 76 ILE B O 1
ATOM 2822 N N . ALA B 1 77 ? 7.281 10.133 19 1 71.5 77 ALA B N 1
ATOM 2823 C CA . ALA B 1 77 ? 7.191 11.312 19.859 1 71.5 77 ALA B CA 1
ATOM 2824 C C . ALA B 1 77 ? 8.234 11.273 20.969 1 71.5 77 ALA B C 1
ATOM 2826 O O . ALA B 1 77 ? 8.805 12.305 21.328 1 71.5 77 ALA B O 1
ATOM 2827 N N . LYS B 1 78 ? 8.516 10.102 21.406 1 78.12 78 LYS B N 1
ATOM 2828 C CA . LYS B 1 78 ? 9.398 9.953 22.562 1 78.12 78 LYS B CA 1
ATOM 2829 C C . LYS B 1 78 ? 10.859 9.906 22.125 1 78.12 78 LYS B C 1
ATOM 2831 O O . LYS B 1 78 ? 11.719 10.516 22.766 1 78.12 78 LYS B O 1
ATOM 2836 N N . TYR B 1 79 ? 11.156 9.164 21.094 1 87 79 TYR B N 1
ATOM 2837 C CA . TYR B 1 79 ? 12.547 8.867 20.766 1 87 79 TYR B CA 1
ATOM 2838 C C . TYR B 1 79 ? 12.969 9.555 19.484 1 87 79 TYR B C 1
ATOM 2840 O O . TYR B 1 79 ? 14.148 9.57 19.125 1 87 79 TYR B O 1
ATOM 2848 N N . GLY B 1 80 ? 12.023 10.102 18.734 1 81.19 80 GLY B N 1
ATOM 2849 C CA . GLY B 1 80 ? 12.352 10.734 17.469 1 81.19 80 GLY B CA 1
ATOM 2850 C C . GLY B 1 80 ? 12.258 9.797 16.281 1 81.19 80 GLY B C 1
ATOM 2851 O O . GLY B 1 80 ? 12.305 8.57 16.453 1 81.19 80 GLY B O 1
ATOM 2852 N N . ILE B 1 81 ? 12.195 10.352 15.133 1 87.19 81 ILE B N 1
ATOM 2853 C CA . ILE B 1 81 ? 11.953 9.586 13.914 1 87.19 81 ILE B CA 1
ATOM 2854 C C . ILE B 1 81 ? 13.234 8.867 13.492 1 87.19 81 ILE B C 1
ATOM 2856 O O . ILE B 1 81 ? 13.188 7.781 12.914 1 87.19 81 ILE B O 1
ATOM 2860 N N . ARG B 1 82 ? 14.375 9.422 13.844 1 91.06 82 ARG B N 1
ATOM 2861 C CA . ARG B 1 82 ? 15.641 8.82 13.453 1 91.06 82 ARG B CA 1
ATOM 2862 C C . ARG B 1 82 ? 15.797 7.426 14.039 1 91.06 82 ARG B C 1
ATOM 2864 O O . ARG B 1 82 ? 16.031 6.461 13.312 1 91.06 82 ARG B O 1
ATOM 2871 N N . ARG B 1 83 ? 15.586 7.297 15.289 1 92.69 83 ARG B N 1
ATOM 2872 C CA . ARG B 1 83 ? 15.773 6.031 15.992 1 92.69 83 ARG B CA 1
ATOM 2873 C C . ARG B 1 83 ? 14.633 5.066 15.703 1 92.69 83 ARG B C 1
ATOM 2875 O O . ARG B 1 83 ? 14.859 3.885 15.43 1 92.69 83 ARG B O 1
ATOM 2882 N N . VAL B 1 84 ? 13.453 5.547 15.695 1 92.25 84 VAL B N 1
ATOM 2883 C CA . VAL B 1 84 ? 12.281 4.676 15.594 1 92.25 84 VAL B CA 1
ATOM 2884 C C . VAL B 1 84 ? 12.172 4.133 14.172 1 92.25 84 VAL B C 1
ATOM 2886 O O . VAL B 1 84 ? 11.914 2.941 13.977 1 92.25 84 VAL B O 1
ATOM 2889 N N . LEU B 1 85 ? 12.367 4.973 13.195 1 93.69 85 LEU B N 1
ATOM 2890 C CA . LEU B 1 85 ? 12.32 4.52 11.805 1 93.69 85 LEU B CA 1
ATOM 2891 C C . LEU B 1 85 ? 13.391 3.471 11.539 1 93.69 85 LEU B C 1
ATOM 2893 O O . LEU B 1 85 ? 13.156 2.504 10.812 1 93.69 85 LEU B O 1
ATOM 2897 N N . THR B 1 86 ? 14.508 3.67 12.18 1 95.44 86 THR B N 1
ATOM 2898 C CA . THR B 1 86 ? 15.602 2.719 12 1 95.44 86 THR B CA 1
ATOM 2899 C C . THR B 1 86 ? 15.25 1.366 12.609 1 95.44 86 THR B C 1
ATOM 2901 O O . THR B 1 86 ? 15.422 0.326 11.969 1 95.44 86 THR B O 1
ATOM 2904 N N . VAL B 1 87 ? 14.758 1.395 13.773 1 96.44 87 VAL B N 1
ATOM 2905 C CA . VAL B 1 87 ? 14.414 0.15 14.453 1 96.44 87 VAL B CA 1
ATOM 2906 C C . VAL B 1 87 ? 13.305 -0.572 13.688 1 96.44 87 VAL B C 1
ATOM 2908 O O . VAL B 1 87 ? 13.383 -1.784 13.469 1 96.44 87 VAL B O 1
ATOM 2911 N N . TYR B 1 88 ? 12.289 0.102 13.258 1 95.56 88 TYR B N 1
ATOM 2912 C CA . TYR B 1 88 ? 11.195 -0.494 12.508 1 95.56 88 TYR B CA 1
ATOM 2913 C C . TYR B 1 88 ? 11.672 -0.992 11.148 1 95.56 88 TYR B C 1
ATOM 2915 O O . TYR B 1 88 ? 11.273 -2.066 10.695 1 95.56 88 TYR B O 1
ATOM 2923 N N . GLY B 1 89 ? 12.516 -0.196 10.523 1 96.38 89 GLY B N 1
ATOM 2924 C CA . GLY B 1 89 ? 13.094 -0.621 9.258 1 96.38 89 GLY B CA 1
ATOM 2925 C C . GLY B 1 89 ? 13.906 -1.896 9.367 1 96.38 89 GLY B C 1
ATOM 2926 O O . GLY B 1 89 ? 13.797 -2.785 8.523 1 96.38 89 GLY B O 1
ATOM 2927 N N . LEU B 1 90 ? 14.656 -1.941 10.453 1 97.19 90 LEU B N 1
ATOM 2928 C CA . LEU B 1 90 ? 15.484 -3.123 10.664 1 97.19 90 LEU B CA 1
ATOM 2929 C C . LEU B 1 90 ? 14.633 -4.336 11.008 1 97.19 90 LEU B C 1
ATOM 2931 O O . LEU B 1 90 ? 14.977 -5.465 10.648 1 97.19 90 LEU B O 1
ATOM 2935 N N . LEU B 1 91 ? 13.57 -4.07 11.688 1 96.81 91 LEU B N 1
ATOM 2936 C CA . LEU B 1 91 ? 12.633 -5.152 11.969 1 96.81 91 LEU B CA 1
ATOM 2937 C C . LEU B 1 91 ? 12.055 -5.723 10.672 1 96.81 91 LEU B C 1
ATOM 2939 O O . LEU B 1 91 ? 11.961 -6.941 10.508 1 96.81 91 LEU B O 1
ATOM 2943 N N . SER B 1 92 ? 11.664 -4.855 9.82 1 96.81 92 SER B N 1
ATOM 2944 C CA . SER B 1 92 ? 11.18 -5.289 8.508 1 96.81 92 SER B CA 1
ATOM 2945 C C . SER B 1 92 ? 12.25 -6.062 7.75 1 96.81 92 SER B C 1
ATOM 2947 O O . SER B 1 92 ? 11.961 -7.078 7.117 1 96.81 92 SER B O 1
ATOM 2949 N N . ALA B 1 93 ? 13.445 -5.559 7.82 1 97.81 93 ALA B N 1
ATOM 2950 C CA . ALA B 1 93 ? 14.562 -6.215 7.141 1 97.81 93 ALA B CA 1
ATOM 2951 C C . ALA B 1 93 ? 14.812 -7.609 7.711 1 97.81 93 ALA B C 1
ATOM 2953 O O . ALA B 1 93 ? 15.109 -8.547 6.969 1 97.81 93 ALA B O 1
ATOM 2954 N N . SER B 1 94 ? 14.719 -7.727 8.969 1 97.62 94 SER B N 1
ATOM 2955 C CA . SER B 1 94 ? 14.93 -9.023 9.602 1 97.62 94 SER B CA 1
ATOM 2956 C C . SER B 1 94 ? 13.898 -10.039 9.125 1 97.62 94 SER B C 1
ATOM 2958 O O . SER B 1 94 ? 14.242 -11.18 8.789 1 97.62 94 SER B O 1
ATOM 2960 N N . GLY B 1 95 ? 12.625 -9.641 9.148 1 97.31 95 GLY B N 1
ATOM 2961 C CA . GLY B 1 95 ? 11.594 -10.531 8.633 1 97.31 95 GLY B CA 1
ATOM 2962 C C . GLY B 1 95 ? 11.812 -10.914 7.18 1 97.31 95 GLY B C 1
ATOM 2963 O O . GLY B 1 95 ? 11.469 -12.023 6.77 1 97.31 95 GLY B O 1
ATOM 2964 N N . THR B 1 96 ? 12.383 -10.039 6.43 1 97.81 96 THR B N 1
ATOM 2965 C CA . THR B 1 96 ? 12.617 -10.266 5.008 1 97.81 96 THR B CA 1
ATOM 2966 C C . THR B 1 96 ? 13.797 -11.211 4.797 1 97.81 96 THR B C 1
ATOM 2968 O O . THR B 1 96 ? 13.695 -12.172 4.031 1 97.81 96 THR B O 1
ATOM 2971 N N . ILE B 1 97 ? 14.875 -10.992 5.535 1 97.94 97 ILE B N 1
ATOM 2972 C CA . ILE B 1 97 ? 16.078 -11.797 5.371 1 97.94 97 ILE B CA 1
ATOM 2973 C C . ILE B 1 97 ? 15.812 -13.234 5.836 1 97.94 97 ILE B C 1
ATOM 2975 O O . ILE B 1 97 ? 16.328 -14.188 5.25 1 97.94 97 ILE B O 1
ATOM 2979 N N . PHE B 1 98 ? 14.945 -13.422 6.754 1 97.56 98 PHE B N 1
ATOM 2980 C CA . PHE B 1 98 ? 14.688 -14.742 7.312 1 97.56 98 PHE B CA 1
ATOM 2981 C C . PHE B 1 98 ? 13.555 -15.43 6.562 1 97.56 98 PHE B C 1
ATOM 2983 O O . PHE B 1 98 ? 13.195 -16.578 6.879 1 97.56 98 PHE B O 1
ATOM 2990 N N . MET B 1 99 ? 12.992 -14.852 5.547 1 97.38 99 MET B N 1
ATOM 2991 C CA . MET B 1 99 ? 11.82 -15.383 4.859 1 97.38 99 MET B CA 1
ATOM 2992 C C . MET B 1 99 ? 12.141 -16.719 4.188 1 97.38 99 MET B C 1
ATOM 2994 O O . MET B 1 99 ? 11.375 -17.672 4.301 1 97.38 99 MET B O 1
ATOM 2998 N N . PRO B 1 100 ? 13.359 -16.828 3.523 1 96.62 100 PRO B N 1
ATOM 2999 C CA . PRO B 1 100 ? 13.656 -18.141 2.918 1 96.62 100 PRO B CA 1
ATOM 3000 C C . PRO B 1 100 ? 13.727 -19.266 3.945 1 96.62 100 PRO B C 1
ATOM 3002 O O . PRO B 1 100 ? 13.219 -20.359 3.703 1 96.62 100 PRO B O 1
ATOM 3005 N N . LEU B 1 101 ? 14.289 -18.969 5.035 1 96.25 101 LEU B N 1
ATOM 3006 C CA . LEU B 1 101 ? 14.336 -19.969 6.109 1 96.25 101 LEU B CA 1
ATOM 3007 C C . LEU B 1 101 ? 12.938 -20.234 6.656 1 96.25 101 LEU B C 1
ATOM 3009 O O . LEU B 1 101 ? 12.617 -21.359 7.016 1 96.25 101 LEU B O 1
ATOM 3013 N N . ALA B 1 102 ? 12.148 -19.219 6.719 1 96.62 102 ALA B N 1
ATOM 3014 C CA . ALA B 1 102 ? 10.781 -19.359 7.215 1 96.62 102 ALA B CA 1
ATOM 3015 C C . ALA B 1 102 ? 9.961 -20.25 6.289 1 96.62 102 ALA B C 1
ATOM 3017 O O . ALA B 1 102 ? 9.227 -21.125 6.754 1 96.62 102 ALA B O 1
ATOM 3018 N N . VAL B 1 103 ? 10.078 -20.062 5.023 1 95.31 103 VAL B N 1
ATOM 3019 C CA . VAL B 1 103 ? 9.328 -20.828 4.043 1 95.31 103 VAL B CA 1
ATOM 3020 C C . VAL B 1 103 ? 9.734 -22.297 4.125 1 95.31 103 VAL B C 1
ATOM 3022 O O . VAL B 1 103 ? 8.891 -23.188 3.998 1 95.31 103 VAL B O 1
ATOM 3025 N N . ASP B 1 104 ? 11 -22.484 4.418 1 93.62 104 ASP B N 1
ATOM 3026 C CA . ASP B 1 104 ? 11.5 -23.859 4.547 1 93.62 104 ASP B CA 1
ATOM 3027 C C . ASP B 1 104 ? 10.938 -24.531 5.793 1 93.62 104 ASP B C 1
ATOM 3029 O O . ASP B 1 104 ? 10.844 -25.75 5.859 1 93.62 104 ASP B O 1
ATOM 3033 N N . ASN B 1 105 ? 10.523 -23.75 6.754 1 93.69 105 ASN B N 1
ATOM 3034 C CA . ASN B 1 105 ? 10.078 -24.297 8.023 1 93.69 105 ASN B CA 1
ATOM 3035 C C . ASN B 1 105 ? 8.555 -24.344 8.102 1 93.69 105 ASN B C 1
ATOM 3037 O O . ASN B 1 105 ? 7.992 -24.734 9.133 1 93.69 105 ASN B O 1
ATOM 3041 N N . GLY B 1 106 ? 7.867 -23.797 7.121 1 91.69 106 GLY B N 1
ATOM 3042 C CA . GLY B 1 106 ? 6.422 -23.969 7.094 1 91.69 106 GLY B CA 1
ATOM 3043 C C . GLY B 1 106 ? 5.664 -22.656 7.195 1 91.69 106 GLY B C 1
ATOM 3044 O O . GLY B 1 106 ? 6.273 -21.594 7.25 1 91.69 106 GLY B O 1
ATOM 3045 N N . LEU B 1 107 ? 4.379 -22.828 7.277 1 93.12 107 LEU B N 1
ATOM 3046 C CA . LEU B 1 107 ? 3.471 -21.688 7.188 1 93.12 107 LEU B CA 1
ATOM 3047 C C . LEU B 1 107 ? 3.568 -20.812 8.438 1 93.12 107 LEU B C 1
ATOM 3049 O O . LEU B 1 107 ? 3.586 -19.578 8.344 1 93.12 107 LEU B O 1
ATOM 3053 N N . VAL B 1 108 ? 3.619 -21.375 9.562 1 93.31 108 VAL B N 1
ATOM 3054 C CA . VAL B 1 108 ? 3.604 -20.625 10.82 1 93.31 108 VAL B CA 1
ATOM 3055 C C . VAL B 1 108 ? 4.816 -19.703 10.883 1 93.31 108 VAL B C 1
ATOM 3057 O O . VAL B 1 108 ? 4.695 -18.547 11.289 1 93.31 108 VAL B O 1
ATOM 3060 N N . THR B 1 109 ? 5.969 -20.203 10.492 1 95.25 109 THR B N 1
ATOM 3061 C CA . THR B 1 109 ? 7.18 -19.391 10.516 1 95.25 109 THR B CA 1
ATOM 3062 C C . THR B 1 109 ? 7.086 -18.25 9.508 1 95.25 109 THR B C 1
ATOM 3064 O O . THR B 1 109 ? 7.598 -17.156 9.75 1 95.25 109 THR B O 1
ATOM 3067 N N . VAL B 1 110 ? 6.422 -18.562 8.422 1 96.19 110 VAL B N 1
ATOM 3068 C CA . VAL B 1 110 ? 6.207 -17.516 7.426 1 96.19 110 VAL B CA 1
ATOM 3069 C C . VAL B 1 110 ? 5.309 -16.422 8.008 1 96.19 110 VAL B C 1
ATOM 3071 O O . VAL B 1 110 ? 5.566 -15.234 7.816 1 96.19 110 VAL B O 1
ATOM 3074 N N . LEU B 1 111 ? 4.301 -16.828 8.758 1 94.62 111 LEU B N 1
ATOM 3075 C CA . LEU B 1 111 ? 3.379 -15.867 9.367 1 94.62 111 LEU B CA 1
ATOM 3076 C C . LEU B 1 111 ? 4.105 -14.969 10.359 1 94.62 111 LEU B C 1
ATOM 3078 O O . LEU B 1 111 ? 3.834 -13.766 10.43 1 94.62 111 LEU B O 1
ATOM 3082 N N . ILE B 1 112 ? 5.004 -15.492 11.016 1 94.81 112 ILE B N 1
ATOM 3083 C CA . ILE B 1 112 ? 5.77 -14.727 11.992 1 94.81 112 ILE B CA 1
ATOM 3084 C C . ILE B 1 112 ? 6.664 -13.719 11.273 1 94.81 112 ILE B C 1
ATOM 3086 O O . ILE B 1 112 ? 6.742 -12.555 11.664 1 94.81 112 ILE B O 1
ATOM 3090 N N . ALA B 1 113 ? 7.324 -14.18 10.297 1 96.62 113 ALA B N 1
ATOM 3091 C CA . ALA B 1 113 ? 8.18 -13.281 9.516 1 96.62 113 ALA B CA 1
ATOM 3092 C C . ALA B 1 113 ? 7.363 -12.148 8.906 1 96.62 113 ALA B C 1
ATOM 3094 O O . ALA B 1 113 ? 7.812 -11 8.867 1 96.62 113 ALA B O 1
ATOM 3095 N N . ARG B 1 114 ? 6.164 -12.523 8.5 1 95.5 114 ARG B N 1
ATOM 3096 C CA . ARG B 1 114 ? 5.281 -11.523 7.898 1 95.5 114 ARG B CA 1
ATOM 3097 C C . ARG B 1 114 ? 4.82 -10.508 8.938 1 95.5 114 ARG B C 1
ATOM 3099 O O . ARG B 1 114 ? 4.684 -9.32 8.633 1 95.5 114 ARG B O 1
ATOM 3106 N N . LEU B 1 115 ? 4.598 -10.977 10.062 1 93.38 115 LEU B N 1
ATOM 3107 C CA . LEU B 1 115 ? 4.219 -10.078 11.148 1 93.38 115 LEU B CA 1
ATOM 3108 C C . LEU B 1 115 ? 5.301 -9.039 11.398 1 93.38 115 LEU B C 1
ATOM 3110 O O . LEU B 1 115 ? 5.004 -7.852 11.555 1 93.38 115 LEU B O 1
ATOM 3114 N N . PHE B 1 116 ? 6.531 -9.484 11.367 1 95.62 116 PHE B N 1
ATOM 3115 C CA . PHE B 1 116 ? 7.645 -8.57 11.578 1 95.62 116 PHE B CA 1
ATOM 3116 C C . PHE B 1 116 ? 7.754 -7.578 10.422 1 95.62 116 PHE B C 1
ATOM 3118 O O . PHE B 1 116 ? 8.016 -6.395 10.641 1 95.62 116 PHE B O 1
ATOM 3125 N N . GLN B 1 117 ? 7.574 -8.086 9.281 1 95.75 117 GLN B N 1
ATOM 3126 C CA . GLN B 1 117 ? 7.59 -7.203 8.117 1 95.75 117 GLN B CA 1
ATOM 3127 C C . GLN B 1 117 ? 6.492 -6.148 8.211 1 95.75 117 GLN B C 1
ATOM 3129 O O . GLN B 1 117 ? 6.719 -4.98 7.895 1 95.75 117 GLN B O 1
ATOM 3134 N N . GLY B 1 118 ? 5.324 -6.543 8.68 1 92.38 118 GLY B N 1
ATOM 3135 C CA . GLY B 1 118 ? 4.199 -5.641 8.836 1 92.38 118 GLY B CA 1
ATOM 3136 C C . GLY B 1 118 ? 4.422 -4.582 9.898 1 92.38 118 GLY B C 1
ATOM 3137 O O . GLY B 1 118 ? 4.133 -3.404 9.68 1 92.38 118 GLY B O 1
ATOM 3138 N N . ILE B 1 119 ? 4.953 -5.016 10.945 1 92.25 119 ILE B N 1
ATOM 3139 C CA . ILE B 1 119 ? 5.266 -4.066 12.008 1 92.25 119 ILE B CA 1
ATOM 3140 C C . ILE B 1 119 ? 6.254 -3.023 11.492 1 92.25 119 ILE B C 1
ATOM 3142 O O . ILE B 1 119 ? 6.09 -1.826 11.742 1 92.25 119 ILE B O 1
ATOM 3146 N N . GLY B 1 120 ? 7.211 -3.521 10.82 1 94.19 120 GLY B N 1
ATOM 3147 C CA . GLY B 1 120 ? 8.203 -2.609 10.273 1 94.19 120 GLY B CA 1
ATOM 3148 C C . GLY B 1 120 ? 7.613 -1.606 9.297 1 94.19 120 GLY B C 1
ATOM 3149 O O . GLY B 1 120 ? 7.996 -0.435 9.297 1 94.19 120 GLY B O 1
ATOM 3150 N N . ALA B 1 121 ? 6.664 -2.033 8.562 1 91.19 121 ALA B N 1
ATOM 3151 C CA . ALA B 1 121 ? 6.082 -1.19 7.52 1 91.19 121 ALA B CA 1
ATOM 3152 C C . ALA B 1 121 ? 5.047 -0.232 8.102 1 91.19 121 ALA B C 1
ATOM 3154 O O . ALA B 1 121 ? 4.637 0.725 7.445 1 91.19 121 ALA B O 1
ATOM 3155 N N . SER B 1 122 ? 4.668 -0.372 9.297 1 85.56 122 SER B N 1
ATOM 3156 C CA . SER B 1 122 ? 3.6 0.406 9.914 1 85.56 122 SER B CA 1
ATOM 3157 C C . SER B 1 122 ? 4.027 1.853 10.141 1 85.56 122 SER B C 1
ATOM 3159 O O . SER B 1 122 ? 3.186 2.746 10.242 1 85.56 122 SER B O 1
ATOM 3161 N N . ILE B 1 123 ? 5.23 2.094 10.133 1 86.56 123 ILE B N 1
ATOM 3162 C CA . ILE B 1 123 ? 5.75 3.412 10.484 1 86.56 123 ILE B CA 1
ATOM 3163 C C . ILE B 1 123 ? 5.82 4.285 9.234 1 86.56 123 ILE B C 1
ATOM 3165 O O . ILE B 1 123 ? 6.02 5.5 9.328 1 86.56 123 ILE B O 1
ATOM 3169 N N . LEU B 1 124 ? 5.605 3.734 8.117 1 87.12 124 LEU B N 1
ATOM 3170 C CA . LEU B 1 124 ? 5.902 4.422 6.867 1 87.12 124 LEU B CA 1
ATOM 3171 C C . LEU B 1 124 ? 5.023 5.66 6.707 1 87.12 124 LEU B C 1
ATOM 3173 O O . LEU B 1 124 ? 5.512 6.73 6.34 1 87.12 124 LEU B O 1
ATOM 3177 N N . TYR B 1 125 ? 3.852 5.547 7.086 1 76.06 125 TYR B N 1
ATOM 3178 C CA . TYR B 1 125 ? 2.955 6.684 6.906 1 76.06 125 TYR B CA 1
ATOM 3179 C C . TYR B 1 125 ? 3.283 7.797 7.895 1 76.06 125 TYR B C 1
ATOM 3181 O O . TYR B 1 125 ? 3.342 8.969 7.52 1 76.06 125 TYR B O 1
ATOM 3189 N N . SER B 1 126 ? 3.477 7.434 9.047 1 73.12 126 SER B N 1
ATOM 3190 C CA . SER B 1 126 ? 3.83 8.414 10.07 1 73.12 126 SER B CA 1
ATOM 3191 C C . SER B 1 126 ? 5.172 9.07 9.766 1 73.12 126 SER B C 1
ATOM 3193 O O . SER B 1 126 ? 5.379 10.25 10.062 1 73.12 126 SER B O 1
ATOM 3195 N N . SER B 1 127 ? 6.027 8.281 9.172 1 83.62 127 SER B N 1
ATOM 3196 C CA . SER B 1 127 ? 7.344 8.812 8.836 1 83.62 127 SER B CA 1
ATOM 3197 C C . SER B 1 127 ? 7.25 9.883 7.754 1 83.62 127 SER B C 1
ATOM 3199 O O . SER B 1 127 ? 7.984 10.875 7.789 1 83.62 127 SER B O 1
ATOM 3201 N N . ILE B 1 128 ? 6.371 9.695 6.859 1 79.44 128 ILE B N 1
ATOM 3202 C CA . ILE B 1 128 ? 6.176 10.68 5.797 1 79.44 128 ILE B CA 1
ATOM 3203 C C . ILE B 1 128 ? 5.746 12.016 6.402 1 79.44 128 ILE B C 1
ATOM 3205 O O . ILE B 1 128 ? 6.301 13.062 6.062 1 79.44 128 ILE B O 1
ATOM 3209 N N . GLY B 1 129 ? 4.82 11.961 7.34 1 72.31 129 GLY B N 1
ATOM 3210 C CA . GLY B 1 129 ? 4.359 13.18 8 1 72.31 129 GLY B CA 1
ATOM 3211 C C . GLY B 1 129 ? 5.43 13.844 8.844 1 72.31 129 GLY B C 1
ATOM 3212 O O . GLY B 1 129 ? 5.637 15.055 8.75 1 72.31 129 GLY B O 1
ATOM 3213 N N . THR B 1 130 ? 6.09 13.07 9.555 1 76.06 130 THR B N 1
ATOM 3214 C CA . THR B 1 130 ? 7.062 13.602 10.5 1 76.06 130 THR B CA 1
ATOM 3215 C C . THR B 1 130 ? 8.258 14.203 9.773 1 76.06 130 THR B C 1
ATOM 3217 O O . THR B 1 130 ? 8.703 15.305 10.109 1 76.06 130 THR B O 1
ATOM 3220 N N . ILE B 1 131 ? 8.758 13.539 8.797 1 81.25 131 ILE B N 1
ATOM 3221 C CA . ILE B 1 131 ? 9.898 14.031 8.031 1 81.25 131 ILE B CA 1
ATOM 3222 C C . ILE B 1 131 ? 9.508 15.305 7.281 1 81.25 131 ILE B C 1
ATOM 3224 O O . ILE B 1 131 ? 10.281 16.266 7.238 1 81.25 131 ILE B O 1
ATOM 3228 N N . SER B 1 132 ? 8.328 15.305 6.738 1 74.44 132 SER B N 1
ATOM 3229 C CA . SER B 1 132 ? 7.859 16.469 6 1 74.44 132 SER B CA 1
ATOM 3230 C C . SER B 1 132 ? 7.672 17.672 6.926 1 74.44 132 SER B C 1
ATOM 3232 O O . SER B 1 132 ? 8.008 18.797 6.562 1 74.44 132 SER B O 1
ATOM 3234 N N . GLU B 1 133 ? 7.145 17.375 8.062 1 71.38 133 GLU B N 1
ATOM 3235 C CA . GLU B 1 133 ? 6.918 18.453 9.023 1 71.38 133 GLU B CA 1
ATOM 3236 C C . GLU B 1 133 ? 8.234 19.031 9.523 1 71.38 133 GLU B C 1
ATOM 3238 O O . GLU B 1 133 ? 8.359 20.25 9.688 1 71.38 133 GLU B O 1
ATOM 3243 N N . SER B 1 134 ? 9.188 18.281 9.75 1 74.19 134 SER B N 1
ATOM 3244 C CA . SER B 1 134 ? 10.438 18.703 10.359 1 74.19 134 SER B CA 1
ATOM 3245 C C . SER B 1 134 ? 11.352 19.375 9.328 1 74.19 134 SER B C 1
ATOM 3247 O O . SER B 1 134 ? 12.133 20.266 9.672 1 74.19 134 SER B O 1
ATOM 3249 N N . TRP B 1 135 ? 11.25 19 8.109 1 79.06 135 TRP B N 1
ATOM 3250 C CA . TRP B 1 135 ? 12.305 19.406 7.18 1 79.06 135 TRP B CA 1
ATOM 3251 C C . TRP B 1 135 ? 11.742 20.312 6.086 1 79.06 135 TRP B C 1
ATOM 3253 O O . TRP B 1 135 ? 12.484 20.812 5.242 1 79.06 135 TRP B O 1
ATOM 3263 N N . SER B 1 136 ? 10.477 20.547 6.094 1 73.31 136 SER B N 1
ATOM 3264 C CA . SER B 1 136 ? 9.891 21.391 5.047 1 73.31 136 SER B CA 1
ATOM 3265 C C . SER B 1 136 ? 9.32 22.672 5.621 1 73.31 136 SER B C 1
ATOM 3267 O O . SER B 1 136 ? 8.859 22.703 6.766 1 73.31 136 SER B O 1
ATOM 3269 N N . PRO B 1 137 ? 9.453 23.734 4.793 1 65.56 137 PRO B N 1
ATOM 3270 C CA . PRO B 1 137 ? 8.672 24.922 5.172 1 65.56 137 PRO B CA 1
ATOM 3271 C C . PRO B 1 137 ? 7.168 24.656 5.16 1 65.56 137 PRO B C 1
ATOM 3273 O O . PRO B 1 137 ? 6.707 23.719 4.5 1 65.56 137 PRO B O 1
ATOM 3276 N N . ILE B 1 138 ? 6.484 25.406 5.898 1 59.75 138 ILE B N 1
ATOM 3277 C CA . ILE B 1 138 ? 5.043 25.25 6.047 1 59.75 138 ILE B CA 1
ATOM 3278 C C . ILE B 1 138 ? 4.367 25.359 4.684 1 59.75 138 ILE B C 1
ATOM 3280 O O . ILE B 1 138 ? 3.377 24.672 4.418 1 59.75 138 ILE B O 1
ATOM 3284 N N . THR B 1 139 ? 4.93 26.078 3.787 1 57.75 139 THR B N 1
ATOM 3285 C CA . THR B 1 139 ? 4.324 26.344 2.484 1 57.75 139 THR B CA 1
ATOM 3286 C C . THR B 1 139 ? 4.574 25.172 1.533 1 57.75 139 THR B C 1
ATOM 3288 O O . THR B 1 139 ? 3.873 25.016 0.53 1 57.75 139 THR B O 1
ATOM 3291 N N . GLU B 1 140 ? 5.531 24.312 1.899 1 65.25 140 GLU B N 1
ATOM 3292 C CA . GLU B 1 140 ? 5.926 23.25 0.974 1 65.25 140 GLU B CA 1
ATOM 3293 C C . GLU B 1 140 ? 5.668 21.875 1.57 1 65.25 140 GLU B C 1
ATOM 3295 O O . GLU B 1 140 ? 6.133 20.859 1.035 1 65.25 140 GLU B O 1
ATOM 3300 N N . ILE B 1 141 ? 4.938 21.797 2.629 1 66.25 141 ILE B N 1
ATOM 3301 C CA . ILE B 1 141 ? 4.727 20.547 3.332 1 66.25 141 ILE B CA 1
ATOM 3302 C C . ILE B 1 141 ? 3.973 19.562 2.432 1 66.25 141 ILE B C 1
ATOM 3304 O O . ILE B 1 141 ? 4.277 18.375 2.406 1 66.25 141 ILE B O 1
ATOM 3308 N N . GLY B 1 142 ? 3.023 20.031 1.697 1 59.72 142 GLY B N 1
ATOM 3309 C CA . GLY B 1 142 ? 2.271 19.188 0.783 1 59.72 142 GLY B CA 1
ATOM 3310 C C . GLY B 1 142 ? 3.137 18.531 -0.282 1 59.72 142 GLY B C 1
ATOM 3311 O O . GLY B 1 142 ? 2.975 17.344 -0.588 1 59.72 142 GLY B O 1
ATOM 3312 N N . THR B 1 143 ? 4.055 19.297 -0.688 1 64.81 143 THR B N 1
ATOM 3313 C CA . THR B 1 143 ? 4.973 18.797 -1.705 1 64.81 143 THR B CA 1
ATOM 3314 C C . THR B 1 143 ? 5.887 17.719 -1.128 1 64.81 143 THR B C 1
ATOM 3316 O O . THR B 1 143 ? 6.16 16.703 -1.787 1 64.81 143 THR B O 1
ATOM 3319 N N . PHE B 1 144 ? 6.34 17.953 0.057 1 72.44 144 PHE B N 1
ATOM 3320 C CA . PHE B 1 144 ? 7.191 16.969 0.718 1 72.44 144 PHE B CA 1
ATOM 3321 C C . PHE B 1 144 ? 6.43 15.664 0.953 1 72.44 144 PHE B C 1
ATOM 3323 O O . PHE B 1 144 ? 6.953 14.578 0.695 1 72.44 144 PHE B O 1
ATOM 3330 N N . VAL B 1 145 ? 5.207 15.812 1.3 1 69.69 145 VAL B N 1
ATOM 3331 C CA . VAL B 1 145 ? 4.371 14.641 1.564 1 69.69 145 VAL B CA 1
ATOM 3332 C C . VAL B 1 145 ? 4.102 13.891 0.262 1 69.69 145 VAL B C 1
ATOM 3334 O O . VAL B 1 145 ? 4.18 12.664 0.219 1 69.69 145 VAL B O 1
ATOM 3337 N N . ALA B 1 146 ? 3.805 14.57 -0.738 1 64.94 146 ALA B N 1
ATOM 3338 C CA . ALA B 1 146 ? 3.566 13.953 -2.041 1 64.94 146 ALA B CA 1
ATOM 3339 C C . ALA B 1 146 ? 4.812 13.227 -2.541 1 64.94 146 ALA B C 1
ATOM 3341 O O . ALA B 1 146 ? 4.723 12.102 -3.043 1 64.94 146 ALA B O 1
ATOM 3342 N N . PHE B 1 147 ? 5.898 13.867 -2.344 1 74.44 147 PHE B N 1
ATOM 3343 C CA . PHE B 1 147 ? 7.16 13.281 -2.783 1 74.44 147 PHE B CA 1
ATOM 3344 C C . PHE B 1 147 ? 7.457 11.992 -2.021 1 74.44 147 PHE B C 1
ATOM 3346 O O . PHE B 1 147 ? 7.805 10.977 -2.623 1 74.44 147 PHE B O 1
ATOM 3353 N N . LEU B 1 148 ? 7.32 12.039 -0.774 1 79.62 148 LEU B N 1
ATOM 3354 C CA . LEU B 1 148 ? 7.613 10.867 0.044 1 79.62 148 LEU B CA 1
ATOM 3355 C C . LEU B 1 148 ? 6.57 9.773 -0.178 1 79.62 148 LEU B C 1
ATOM 3357 O O . LEU B 1 148 ? 6.891 8.586 -0.118 1 79.62 148 LEU B O 1
ATOM 3361 N N . SER B 1 149 ? 5.371 10.172 -0.481 1 74.31 149 SER B N 1
ATOM 3362 C CA . SER B 1 149 ? 4.309 9.195 -0.698 1 74.31 149 SER B CA 1
ATOM 3363 C C . SER B 1 149 ? 4.512 8.438 -2.008 1 74.31 149 SER B C 1
ATOM 3365 O O . SER B 1 149 ? 4.016 7.32 -2.168 1 74.31 149 SER B O 1
ATOM 3367 N N . SER B 1 150 ? 5.211 8.992 -2.904 1 75.19 150 SER B N 1
ATOM 3368 C CA . SER B 1 150 ? 5.496 8.312 -4.164 1 75.19 150 SER B CA 1
ATOM 3369 C C . SER B 1 150 ? 6.359 7.074 -3.945 1 75.19 150 SER B C 1
ATOM 3371 O O . SER B 1 150 ? 6.469 6.223 -4.828 1 75.19 150 SER B O 1
ATOM 3373 N N . ALA B 1 151 ? 6.973 7.02 -2.779 1 84.5 151 ALA B N 1
ATOM 3374 C CA . ALA B 1 151 ? 7.801 5.867 -2.434 1 84.5 151 ALA B CA 1
ATOM 3375 C C . ALA B 1 151 ? 7.004 4.57 -2.535 1 84.5 151 ALA B C 1
ATOM 3377 O O . ALA B 1 151 ? 7.547 3.531 -2.926 1 84.5 151 ALA B O 1
ATOM 3378 N N . PHE B 1 152 ? 5.742 4.586 -2.264 1 81.25 152 PHE B N 1
ATOM 3379 C CA . PHE B 1 152 ? 4.906 3.393 -2.307 1 81.25 152 PHE B CA 1
ATOM 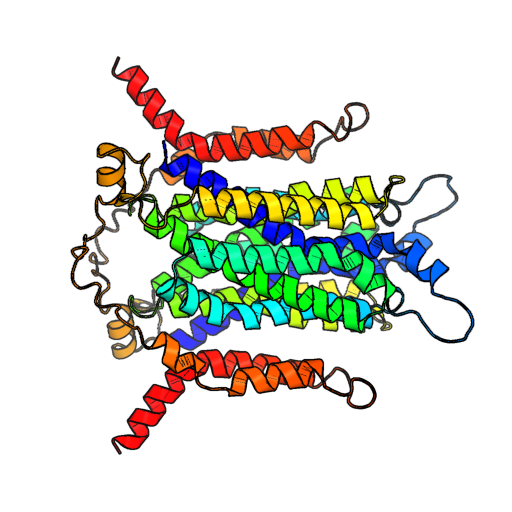3380 C C . PHE B 1 152 ? 4.742 2.898 -3.738 1 81.25 152 PHE B C 1
ATOM 3382 O O . PHE B 1 152 ? 4.773 1.692 -3.992 1 81.25 152 PHE B O 1
ATOM 3389 N N . GLN B 1 153 ? 4.609 3.848 -4.586 1 78.44 153 GLN B N 1
ATOM 3390 C CA . GLN B 1 153 ? 4.465 3.477 -5.988 1 78.44 153 GLN B CA 1
ATOM 3391 C C . GLN B 1 153 ? 5.801 3.049 -6.586 1 78.44 153 GLN B C 1
ATOM 3393 O O . GLN B 1 153 ? 5.867 2.09 -7.355 1 78.44 153 GLN B O 1
ATOM 3398 N N . ILE B 1 154 ? 6.809 3.752 -6.176 1 83.5 154 ILE B N 1
ATOM 3399 C CA . ILE B 1 154 ? 8.141 3.447 -6.68 1 83.5 154 ILE B CA 1
ATOM 3400 C C . ILE B 1 154 ? 8.547 2.041 -6.246 1 83.5 154 ILE B C 1
ATOM 3402 O O . ILE B 1 154 ? 9.203 1.315 -6.996 1 83.5 154 ILE B O 1
ATOM 3406 N N . SER B 1 155 ? 8.188 1.744 -5.051 1 88.56 155 SER B N 1
ATOM 3407 C CA . SER B 1 155 ? 8.508 0.417 -4.539 1 88.56 155 SER B CA 1
ATOM 3408 C C . SER B 1 155 ? 7.984 -0.677 -5.461 1 88.56 155 SER B C 1
ATOM 3410 O O . SER B 1 155 ? 8.711 -1.608 -5.809 1 88.56 155 SER B O 1
ATOM 3412 N N . ASN B 1 156 ? 6.773 -0.591 -5.918 1 84 156 ASN B N 1
ATOM 3413 C CA . ASN B 1 156 ? 6.188 -1.581 -6.812 1 84 156 ASN B CA 1
ATOM 3414 C C . ASN B 1 156 ? 6.855 -1.567 -8.188 1 84 156 ASN B C 1
ATOM 3416 O O . ASN B 1 156 ? 7.148 -2.623 -8.75 1 84 156 ASN B O 1
ATOM 3420 N N . ILE B 1 157 ? 7.07 -0.473 -8.656 1 82.5 157 ILE B N 1
ATOM 3421 C CA . ILE B 1 157 ? 7.586 -0.3 -10.008 1 82.5 157 ILE B CA 1
ATOM 3422 C C . ILE B 1 157 ? 8.992 -0.898 -10.109 1 82.5 157 ILE B C 1
ATOM 3424 O O . ILE B 1 157 ? 9.344 -1.495 -11.125 1 82.5 157 ILE B O 1
ATOM 3428 N N . VAL B 1 158 ? 9.703 -0.779 -9.062 1 85.31 158 VAL B N 1
ATOM 3429 C CA . VAL B 1 158 ? 11.094 -1.234 -9.094 1 85.31 158 VAL B CA 1
ATOM 3430 C C . VAL B 1 158 ? 11.164 -2.689 -8.641 1 85.31 158 VAL B C 1
ATOM 3432 O O . VAL B 1 158 ? 11.828 -3.514 -9.281 1 85.31 158 VAL B O 1
ATOM 3435 N N . THR B 1 159 ? 10.508 -2.998 -7.676 1 89.38 159 THR B N 1
ATOM 3436 C CA . THR B 1 159 ? 10.656 -4.289 -7.008 1 89.38 159 THR B CA 1
ATOM 3437 C C . THR B 1 159 ? 10.039 -5.402 -7.844 1 89.38 159 THR B C 1
ATOM 3439 O O . THR B 1 159 ? 10.609 -6.492 -7.953 1 89.38 159 THR B O 1
ATOM 3442 N N . MET B 1 160 ? 8.93 -5.145 -8.484 1 87 160 MET B N 1
ATOM 3443 C CA . MET B 1 160 ? 8.195 -6.223 -9.148 1 87 160 MET B CA 1
ATOM 3444 C C . MET B 1 160 ? 8.945 -6.715 -10.375 1 87 160 MET B C 1
ATOM 3446 O O . MET B 1 160 ? 9.18 -7.918 -10.531 1 87 160 MET B O 1
ATOM 3450 N N . PRO B 1 161 ? 9.383 -5.832 -11.18 1 83.88 161 PRO B N 1
ATOM 3451 C CA . PRO B 1 161 ? 10.148 -6.332 -12.32 1 83.88 161 PRO B CA 1
ATOM 3452 C C . PRO B 1 161 ? 11.445 -7.027 -11.906 1 83.88 161 PRO B C 1
ATOM 3454 O O . PRO B 1 161 ? 11.836 -8.023 -12.516 1 83.88 161 PRO B O 1
ATOM 3457 N N . ILE B 1 162 ? 12.07 -6.512 -10.922 1 89.12 162 ILE B N 1
ATOM 3458 C CA . ILE B 1 162 ? 13.281 -7.145 -10.422 1 89.12 162 ILE B CA 1
ATOM 3459 C C . ILE B 1 162 ? 12.961 -8.539 -9.883 1 89.12 162 ILE B C 1
ATOM 3461 O O . ILE B 1 162 ? 13.672 -9.5 -10.18 1 89.12 162 ILE B O 1
ATOM 3465 N N . ALA B 1 163 ? 11.93 -8.633 -9.188 1 89.88 163 ALA B N 1
ATOM 3466 C CA . ALA B 1 163 ? 11.508 -9.922 -8.641 1 89.88 163 ALA B CA 1
ATOM 3467 C C . ALA B 1 163 ? 11.141 -10.898 -9.758 1 89.88 163 ALA B C 1
ATOM 3469 O O . ALA B 1 163 ? 11.477 -12.078 -9.695 1 89.88 163 ALA B O 1
ATOM 3470 N N . GLY B 1 164 ? 10.414 -10.414 -10.766 1 88.25 164 GLY B N 1
ATOM 3471 C CA . GLY B 1 164 ? 10.062 -11.258 -11.898 1 88.25 164 GLY B CA 1
ATOM 3472 C C . GLY B 1 164 ? 11.273 -11.812 -12.625 1 88.25 164 GLY B C 1
ATOM 3473 O O . GLY B 1 164 ? 11.32 -12.992 -12.961 1 88.25 164 GLY B O 1
ATOM 3474 N N . SER B 1 165 ? 12.25 -10.977 -12.805 1 88.94 165 SER B N 1
ATOM 3475 C CA . SER B 1 165 ? 13.469 -11.383 -13.5 1 88.94 165 SER B CA 1
ATOM 3476 C C . SER B 1 165 ? 14.273 -12.375 -12.672 1 88.94 165 SER B C 1
ATOM 3478 O O . SER B 1 165 ? 14.828 -13.336 -13.203 1 88.94 165 SER B O 1
ATOM 3480 N N . LEU B 1 166 ? 14.359 -12.211 -11.414 1 90.56 166 LEU B N 1
ATOM 3481 C CA . LEU B 1 166 ? 15.133 -13.086 -10.539 1 90.56 166 LEU B CA 1
ATOM 3482 C C . LEU B 1 166 ? 14.438 -14.438 -10.375 1 90.56 166 LEU B C 1
ATOM 3484 O O . LEU B 1 166 ? 15.094 -15.469 -10.227 1 90.56 166 LEU B O 1
ATOM 3488 N N . CYS B 1 167 ? 13.133 -14.406 -10.422 1 90.5 167 CYS B N 1
ATOM 3489 C CA . CYS B 1 167 ? 12.383 -15.648 -10.336 1 90.5 167 CYS B CA 1
ATOM 3490 C C . CYS B 1 167 ? 12.648 -16.531 -11.555 1 90.5 167 CYS B C 1
ATOM 3492 O O . CYS B 1 167 ? 12.633 -17.75 -11.453 1 90.5 167 CYS B O 1
ATOM 3494 N N . GLU B 1 168 ? 12.844 -15.875 -12.633 1 89.69 168 GLU B N 1
ATOM 3495 C CA . GLU B 1 168 ? 13.086 -16.625 -13.859 1 89.69 168 GLU B CA 1
ATOM 3496 C C . GLU B 1 168 ? 14.562 -16.969 -14.008 1 89.69 168 GLU B C 1
ATOM 3498 O O . GLU B 1 168 ? 14.93 -17.781 -14.867 1 89.69 168 GLU B O 1
ATOM 3503 N N . SER B 1 169 ? 15.336 -16.391 -13.203 1 89.94 169 SER B N 1
ATOM 3504 C CA . SER B 1 169 ? 16.766 -16.672 -13.258 1 89.94 169 SER B CA 1
ATOM 3505 C C . SER B 1 169 ? 17.141 -17.859 -12.383 1 89.94 169 SER B C 1
ATOM 3507 O O . SER B 1 169 ? 16.281 -18.422 -11.695 1 89.94 169 SER B O 1
ATOM 3509 N N . SER B 1 170 ? 18.422 -18.172 -12.438 1 89.88 170 SER B N 1
ATOM 3510 C CA . SER B 1 170 ? 18.922 -19.312 -11.664 1 89.88 170 SER B CA 1
ATOM 3511 C C . SER B 1 170 ? 19 -18.984 -10.18 1 89.88 170 SER B C 1
ATOM 3513 O O . SER B 1 170 ? 19.031 -19.891 -9.344 1 89.88 170 SER B O 1
ATOM 3515 N N . LEU B 1 171 ? 19 -17.781 -9.805 1 90.81 171 LEU B N 1
ATOM 3516 C CA . LEU B 1 171 ? 19.109 -17.375 -8.406 1 90.81 171 LEU B CA 1
ATOM 3517 C C . LEU B 1 171 ? 17.797 -17.656 -7.664 1 90.81 171 LEU B C 1
ATOM 3519 O O . LEU B 1 171 ? 17.812 -17.906 -6.457 1 90.81 171 LEU B O 1
ATOM 3523 N N . GLY B 1 172 ? 16.688 -17.594 -8.391 1 91.06 172 GLY B N 1
ATOM 3524 C CA . GLY B 1 172 ? 15.406 -17.969 -7.82 1 91.06 172 GLY B CA 1
ATOM 3525 C C . GLY B 1 172 ? 14.828 -16.906 -6.914 1 91.06 172 GLY B C 1
ATOM 3526 O O . GLY B 1 172 ? 15.328 -15.781 -6.867 1 91.06 172 GLY B O 1
ATOM 3527 N N . TRP B 1 173 ? 13.812 -17.297 -6.168 1 93.5 173 TRP B N 1
ATOM 3528 C CA . TRP B 1 173 ? 13.07 -16.359 -5.336 1 93.5 173 TRP B CA 1
ATOM 3529 C C . TRP B 1 173 ? 13.812 -16.062 -4.035 1 93.5 173 TRP B C 1
ATOM 3531 O O . TRP B 1 173 ? 13.641 -15.008 -3.438 1 93.5 173 TRP B O 1
ATOM 3541 N N . ARG B 1 174 ? 14.664 -16.953 -3.602 1 95.62 174 ARG B N 1
ATOM 3542 C CA . ARG B 1 174 ? 15.375 -16.797 -2.338 1 95.62 174 ARG B CA 1
ATOM 3543 C C . ARG B 1 174 ? 16.328 -15.602 -2.395 1 95.62 174 ARG B C 1
ATOM 3545 O O . ARG B 1 174 ? 16.484 -14.875 -1.409 1 95.62 174 ARG B O 1
ATOM 3552 N N . SER B 1 175 ? 16.969 -15.43 -3.488 1 95.56 175 SER B N 1
ATOM 3553 C CA . SER B 1 175 ? 17.922 -14.352 -3.656 1 95.56 175 SER B CA 1
ATOM 3554 C C . SER B 1 175 ? 17.266 -12.984 -3.529 1 95.56 175 SER B C 1
ATOM 3556 O O . SER B 1 175 ? 17.891 -12.016 -3.105 1 95.56 175 SER B O 1
ATOM 3558 N N . ILE B 1 176 ? 16.031 -12.891 -3.889 1 95.12 176 ILE B N 1
ATOM 3559 C CA . ILE B 1 176 ? 15.281 -11.633 -3.834 1 95.12 176 ILE B CA 1
ATOM 3560 C C . ILE B 1 176 ? 15.203 -11.148 -2.391 1 95.12 176 ILE B C 1
ATOM 3562 O O . ILE B 1 176 ? 15.438 -9.969 -2.109 1 95.12 176 ILE B O 1
ATOM 3566 N N . TYR B 1 177 ? 14.945 -12.039 -1.509 1 97.38 177 TYR B N 1
ATOM 3567 C CA . TYR B 1 177 ? 14.789 -11.68 -0.103 1 97.38 177 TYR B CA 1
ATOM 3568 C C . TYR B 1 177 ? 16.125 -11.273 0.511 1 97.38 177 TYR B C 1
ATOM 3570 O O . TYR B 1 177 ? 16.188 -10.336 1.308 1 97.38 177 TYR B O 1
ATOM 3578 N N . TYR B 1 178 ? 17.141 -11.891 0.116 1 97 178 TYR B N 1
ATOM 3579 C CA . TYR B 1 178 ? 18.453 -11.547 0.646 1 97 178 TYR B CA 1
ATOM 3580 C C . TYR B 1 178 ? 18.938 -10.211 0.093 1 97 178 TYR B C 1
ATOM 3582 O O . TYR B 1 178 ? 19.516 -9.406 0.819 1 97 178 TYR B O 1
ATOM 3590 N N . ILE B 1 179 ? 18.656 -9.977 -1.093 1 96.12 179 ILE B N 1
ATOM 3591 C CA . ILE B 1 179 ? 19.078 -8.742 -1.729 1 96.12 179 ILE B CA 1
ATOM 3592 C C . ILE B 1 179 ? 18.312 -7.562 -1.142 1 96.12 179 ILE B C 1
ATOM 3594 O O . ILE B 1 179 ? 18.906 -6.594 -0.667 1 96.12 179 ILE B O 1
ATOM 3598 N N . PHE B 1 180 ? 17.031 -7.648 -1.133 1 96.19 180 PHE B N 1
ATOM 3599 C CA . PHE B 1 180 ? 16.219 -6.543 -0.649 1 96.19 180 PHE B CA 1
ATOM 3600 C C . PHE B 1 180 ? 16.359 -6.379 0.859 1 96.19 180 PHE B C 1
ATOM 3602 O O . PHE B 1 180 ? 16.422 -5.258 1.364 1 96.19 180 PHE B O 1
ATOM 3609 N N . GLY B 1 181 ? 16.375 -7.516 1.534 1 96.88 181 GLY B N 1
ATOM 3610 C CA . GLY B 1 181 ? 16.641 -7.438 2.963 1 96.88 181 GLY B CA 1
ATOM 3611 C C . GLY B 1 181 ? 17.984 -6.816 3.293 1 96.88 181 GLY B C 1
ATOM 3612 O O . GLY B 1 181 ? 18.078 -5.961 4.176 1 96.88 181 GLY B O 1
ATOM 3613 N N . GLY B 1 182 ? 18.984 -7.215 2.557 1 97.31 182 GLY B N 1
ATOM 3614 C CA . GLY B 1 182 ? 20.312 -6.672 2.762 1 97.31 182 GLY B CA 1
ATOM 3615 C C . GLY B 1 182 ? 20.406 -5.188 2.457 1 97.31 182 GLY B C 1
ATOM 3616 O O . GLY B 1 182 ? 21 -4.426 3.227 1 97.31 182 GLY B O 1
ATOM 3617 N N . ILE B 1 183 ? 19.844 -4.781 1.406 1 96.81 183 ILE B N 1
ATOM 3618 C CA . ILE B 1 183 ? 19.844 -3.375 1.015 1 96.81 183 ILE B CA 1
ATOM 3619 C C . ILE B 1 183 ? 19.141 -2.541 2.092 1 96.81 183 ILE B C 1
ATOM 3621 O O . ILE B 1 183 ? 19.609 -1.45 2.434 1 96.81 183 ILE B O 1
ATOM 3625 N N . THR B 1 184 ? 18.062 -3.072 2.609 1 97.12 184 THR B N 1
ATOM 3626 C CA . THR B 1 184 ? 17.312 -2.348 3.631 1 97.12 184 THR B CA 1
ATOM 3627 C C . THR B 1 184 ? 18.156 -2.164 4.891 1 97.12 184 THR B C 1
ATOM 3629 O O . THR B 1 184 ? 18.156 -1.088 5.492 1 97.12 184 THR B O 1
ATOM 3632 N N . VAL B 1 185 ? 18.906 -3.156 5.258 1 97.25 185 VAL B N 1
ATOM 3633 C CA . VAL B 1 185 ? 19.75 -3.066 6.438 1 97.25 185 VAL B CA 1
ATOM 3634 C C . VAL B 1 185 ? 20.812 -1.979 6.234 1 97.25 185 VAL B C 1
ATOM 3636 O O . VAL B 1 185 ? 20.984 -1.116 7.094 1 97.25 185 VAL B O 1
ATOM 3639 N N . VAL B 1 186 ? 21.438 -1.978 5.129 1 97.12 186 VAL B N 1
ATOM 3640 C CA . VAL B 1 186 ? 22.5 -1.02 4.84 1 97.12 186 VAL B CA 1
ATOM 3641 C C . VAL B 1 186 ? 21.922 0.395 4.809 1 97.12 186 VAL B C 1
ATOM 3643 O O . VAL B 1 186 ? 22.516 1.324 5.363 1 97.12 186 VAL B O 1
ATOM 3646 N N . LEU B 1 187 ? 20.797 0.556 4.188 1 95.81 187 LE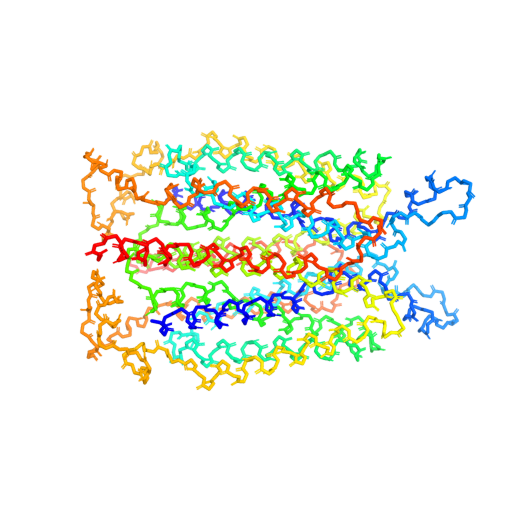U B N 1
ATOM 3647 C CA . LEU B 1 187 ? 20.188 1.872 4.043 1 95.81 187 LEU B CA 1
ATOM 3648 C C . LEU B 1 187 ? 19.797 2.447 5.402 1 95.81 187 LEU B C 1
ATOM 3650 O O . LEU B 1 187 ? 19.984 3.643 5.648 1 95.81 187 LEU B O 1
ATOM 3654 N N . TYR B 1 188 ? 19.25 1.564 6.223 1 95.88 188 TYR B N 1
ATOM 3655 C CA . TYR B 1 188 ? 18.812 2.076 7.516 1 95.88 188 TYR B CA 1
ATOM 3656 C C . TYR B 1 188 ? 20.016 2.355 8.422 1 95.88 188 TYR B C 1
ATOM 3658 O O . TYR B 1 188 ? 19.953 3.229 9.289 1 95.88 188 TYR B O 1
ATOM 3666 N N . LEU B 1 189 ? 21.125 1.695 8.242 1 95.06 189 LEU B N 1
ATOM 3667 C CA . LEU B 1 189 ? 22.344 2.043 8.953 1 95.06 189 LEU B CA 1
ATOM 3668 C C . LEU B 1 189 ? 22.875 3.4 8.5 1 95.06 189 LEU B C 1
ATOM 3670 O O . LEU B 1 189 ? 23.281 4.215 9.328 1 95.06 189 LEU B O 1
ATOM 3674 N N . ILE B 1 190 ? 22.797 3.656 7.238 1 93.38 190 ILE B N 1
ATOM 3675 C CA . ILE B 1 190 ? 23.203 4.945 6.691 1 93.38 190 ILE B CA 1
ATOM 3676 C C . ILE B 1 190 ? 22.266 6.039 7.18 1 93.38 190 ILE B C 1
ATOM 3678 O O . ILE B 1 190 ? 22.703 7.129 7.559 1 93.38 190 ILE B O 1
ATOM 3682 N N . PHE B 1 191 ? 20.953 5.668 7.121 1 93.12 191 PHE B N 1
ATOM 3683 C CA . PHE B 1 191 ? 19.953 6.621 7.59 1 93.12 191 PHE B CA 1
ATOM 3684 C C . PHE B 1 191 ? 20.203 7 9.039 1 93.12 191 PHE B C 1
ATOM 3686 O O . PHE B 1 191 ? 20.125 8.18 9.406 1 93.12 191 PHE B O 1
ATOM 3693 N N . PHE B 1 192 ? 20.469 6.043 9.836 1 91.81 192 PHE B N 1
ATOM 3694 C CA . PHE B 1 192 ? 20.688 6.277 11.258 1 91.81 192 PHE B CA 1
ATOM 3695 C C . PHE B 1 192 ? 21.906 7.176 11.469 1 91.81 192 PHE B C 1
ATOM 3697 O O . PHE B 1 192 ? 21.906 8.023 12.367 1 91.81 192 PHE B O 1
ATOM 3704 N N . TRP B 1 193 ? 22.844 7.113 10.719 1 89.88 193 TRP B N 1
ATOM 3705 C CA . TRP B 1 193 ? 24.078 7.879 10.906 1 89.88 193 TRP B CA 1
ATOM 3706 C C . TRP B 1 193 ? 23.938 9.273 10.305 1 89.88 193 TRP B C 1
ATOM 3708 O O . TRP B 1 193 ? 24.5 10.242 10.828 1 89.88 193 TRP B O 1
ATOM 3718 N N . TYR B 1 194 ? 23.172 9.43 9.266 1 86.12 194 TYR B N 1
ATOM 3719 C CA . TYR B 1 194 ? 23.141 10.695 8.539 1 86.12 194 TYR B CA 1
ATOM 3720 C C . TYR B 1 194 ? 21.969 11.562 8.992 1 86.12 194 TYR B C 1
ATOM 3722 O O . TYR B 1 194 ? 22.078 12.789 9.039 1 86.12 194 TYR B O 1
ATOM 3730 N N . TYR B 1 195 ? 20.922 11.023 9.266 1 84.19 195 TYR B N 1
ATOM 3731 C CA . TYR B 1 195 ? 19.703 11.773 9.57 1 84.19 195 TYR B CA 1
ATOM 3732 C C . TYR B 1 195 ? 19.766 12.367 10.969 1 84.19 195 TYR B C 1
ATOM 3734 O O . TYR B 1 195 ? 20.344 11.766 11.883 1 84.19 195 TYR B O 1
ATOM 3742 N N . ASN B 1 196 ? 19.25 13.586 11 1 76.31 196 ASN B N 1
ATOM 3743 C CA . ASN B 1 196 ? 19.062 14.266 12.281 1 76.31 196 ASN B CA 1
ATOM 3744 C C . ASN B 1 196 ? 17.641 14.789 12.438 1 76.31 196 ASN B C 1
ATOM 3746 O O . ASN B 1 196 ? 17.094 15.398 11.516 1 76.31 196 ASN B O 1
ATOM 3750 N N . ASP B 1 197 ? 17.094 14.555 13.477 1 74.31 197 ASP B N 1
ATOM 3751 C CA . ASP B 1 197 ? 15.695 14.891 13.75 1 74.31 197 ASP B CA 1
ATOM 3752 C C . ASP B 1 197 ? 15.477 16.406 13.695 1 74.31 197 ASP B C 1
ATOM 3754 O O . ASP B 1 197 ? 14.383 16.859 13.352 1 74.31 197 ASP B O 1
ATOM 3758 N N . TYR B 1 198 ? 16.484 17.109 14.039 1 68.69 198 TYR B N 1
ATOM 3759 C CA . TYR B 1 198 ? 16.359 18.562 14.125 1 68.69 198 TYR B CA 1
ATOM 3760 C C . TYR B 1 198 ? 17.297 19.234 13.117 1 68.69 198 TYR B C 1
ATOM 3762 O O . TYR B 1 198 ? 18.516 19.141 13.227 1 68.69 198 TYR B O 1
ATOM 3770 N N . PRO B 1 199 ? 16.562 19.812 12.141 1 72.5 199 PRO B N 1
ATOM 3771 C CA . PRO B 1 199 ? 17.391 20.484 11.148 1 72.5 199 PRO B CA 1
ATOM 3772 C C . PRO B 1 199 ? 18.391 21.453 11.789 1 72.5 199 PRO B C 1
ATOM 3774 O O . PRO B 1 199 ? 19.453 21.719 11.211 1 72.5 199 PRO B O 1
ATOM 3777 N N . ASP B 1 200 ? 17.969 21.984 12.93 1 70.94 200 ASP B N 1
ATOM 3778 C CA . ASP B 1 200 ? 18.828 22.938 13.602 1 70.94 200 ASP B CA 1
ATOM 3779 C C . ASP B 1 200 ? 20.109 22.266 14.102 1 70.94 200 ASP B C 1
ATOM 3781 O O . ASP B 1 200 ? 21.156 22.906 14.219 1 70.94 200 ASP B O 1
ATOM 3785 N N . LYS B 1 201 ? 19.953 21.031 14.367 1 69.19 201 LYS B N 1
ATOM 3786 C CA . LYS B 1 201 ? 21.109 20.328 14.938 1 69.19 201 LYS B CA 1
ATOM 3787 C C . LYS B 1 201 ? 21.875 19.578 13.859 1 69.19 201 LYS B C 1
ATOM 3789 O O . LYS B 1 201 ? 22.906 18.953 14.148 1 69.19 201 LYS B O 1
ATOM 3794 N N . HIS B 1 202 ? 21.328 19.828 12.695 1 71.94 202 HIS B N 1
ATOM 3795 C CA . HIS B 1 202 ? 22.016 19.125 11.617 1 71.94 202 HIS B CA 1
ATOM 3796 C C . HIS B 1 202 ? 23.219 19.922 11.133 1 71.94 202 HIS B C 1
ATOM 3798 O O . HIS B 1 202 ? 23.125 21.125 10.883 1 71.94 202 HIS B O 1
ATOM 3804 N N . ARG B 1 203 ? 24.25 19.328 11.117 1 67.56 203 ARG B N 1
ATOM 3805 C CA . ARG B 1 203 ? 25.547 19.953 10.867 1 67.56 203 ARG B CA 1
ATOM 3806 C C . ARG B 1 203 ? 25.609 20.547 9.461 1 67.56 203 ARG B C 1
ATOM 3808 O O . ARG B 1 203 ? 26.328 21.516 9.227 1 67.56 203 ARG B O 1
ATOM 3815 N N . HIS B 1 204 ? 24.844 20.016 8.57 1 69.81 204 HIS B N 1
ATOM 3816 C CA . HIS B 1 204 ? 25.016 20.438 7.18 1 69.81 204 HIS B CA 1
ATOM 3817 C C . HIS B 1 204 ? 23.938 21.438 6.773 1 69.81 204 HIS B C 1
ATOM 3819 O O . HIS B 1 204 ? 23.875 21.844 5.613 1 69.81 204 HIS B O 1
ATOM 3825 N N . VAL B 1 205 ? 23.156 21.797 7.738 1 72.69 205 VAL B N 1
ATOM 3826 C CA . VAL B 1 205 ? 22.094 22.734 7.402 1 72.69 205 VAL B CA 1
ATOM 3827 C C . VAL B 1 205 ? 22.594 24.172 7.535 1 72.69 205 VAL B C 1
ATOM 3829 O O . VAL B 1 205 ? 23.125 24.547 8.578 1 72.69 205 VAL B O 1
ATOM 3832 N N . SER B 1 206 ? 22.5 24.859 6.48 1 69.19 206 SER B N 1
ATOM 3833 C CA . SER B 1 206 ? 22.922 26.266 6.492 1 69.19 206 SER B CA 1
ATOM 3834 C C . SER B 1 206 ? 21.891 27.141 7.203 1 69.19 206 SER B C 1
ATOM 3836 O O . SER B 1 206 ? 20.719 26.75 7.328 1 69.19 206 SER B O 1
ATOM 3838 N N . SER B 1 207 ? 22.344 28.172 7.781 1 72.19 207 SER B N 1
ATOM 3839 C CA . SER B 1 207 ? 21.453 29.094 8.469 1 72.19 207 SER B CA 1
ATOM 3840 C C . SER B 1 207 ? 20.344 29.594 7.551 1 72.19 207 SER B C 1
ATOM 3842 O O . SER B 1 207 ? 19.219 29.781 7.988 1 72.19 207 SER B O 1
ATOM 3844 N N . LYS B 1 208 ? 20.672 29.734 6.309 1 67.88 208 LYS B N 1
ATOM 3845 C CA . LYS B 1 208 ? 19.672 30.188 5.352 1 67.88 208 LYS B CA 1
ATOM 3846 C C . LYS B 1 208 ? 18.578 29.141 5.164 1 67.88 208 LYS B C 1
ATOM 3848 O O . LYS B 1 208 ? 17.391 29.469 5.113 1 67.88 208 LYS B O 1
ATOM 3853 N N . GLU B 1 209 ? 19.094 27.969 5.059 1 72.75 209 GLU B N 1
ATOM 3854 C CA . GLU B 1 209 ? 18.141 26.859 4.887 1 72.75 209 GLU B CA 1
ATOM 3855 C C . GLU B 1 209 ? 17.266 26.688 6.121 1 72.75 209 GLU B C 1
ATOM 3857 O O . GLU B 1 209 ? 16.062 26.406 6.004 1 72.75 209 GLU B O 1
ATOM 3862 N N . LEU B 1 210 ? 17.828 26.906 7.23 1 74.31 210 LEU B N 1
ATOM 3863 C CA . LEU B 1 210 ? 17.094 26.781 8.484 1 74.31 210 LEU B CA 1
ATOM 3864 C C . LEU B 1 210 ? 16.016 27.844 8.586 1 74.31 210 LEU B C 1
ATOM 3866 O O . LEU B 1 210 ? 14.906 27.562 9.07 1 74.31 210 LEU B O 1
ATOM 3870 N N . LYS B 1 211 ? 16.328 29 8.188 1 70.38 211 LYS B N 1
ATOM 3871 C CA . LYS B 1 211 ? 15.352 30.078 8.219 1 70.38 211 LYS B CA 1
ATOM 3872 C C . LYS B 1 211 ? 14.172 29.781 7.297 1 70.38 211 LYS B C 1
ATOM 3874 O O . LYS B 1 211 ? 13.023 30.062 7.637 1 70.38 211 LYS B O 1
ATOM 3879 N N . ASN B 1 212 ? 14.547 29.172 6.207 1 69 212 ASN B N 1
ATOM 3880 C CA . ASN B 1 212 ? 13.492 28.797 5.27 1 69 212 ASN B CA 1
ATOM 3881 C C . ASN B 1 212 ? 12.586 27.719 5.844 1 69 212 ASN B C 1
ATOM 3883 O O . ASN B 1 212 ? 11.367 27.766 5.648 1 69 212 ASN B O 1
ATOM 3887 N N . ILE B 1 213 ? 13.125 26.844 6.52 1 71.25 213 ILE B N 1
ATOM 3888 C CA . ILE B 1 213 ? 12.383 25.734 7.121 1 71.25 213 ILE B CA 1
ATOM 3889 C C . ILE B 1 213 ? 11.492 26.266 8.242 1 71.25 213 ILE B C 1
ATOM 3891 O O . ILE B 1 213 ? 10.352 25.812 8.406 1 71.25 213 ILE B O 1
ATOM 3895 N N . ARG B 1 214 ? 11.945 27.266 8.938 1 65.56 214 ARG B N 1
ATOM 3896 C CA . ARG B 1 214 ? 11.242 27.797 10.102 1 65.56 214 ARG B CA 1
ATOM 3897 C C . ARG B 1 214 ? 10.227 28.859 9.695 1 65.56 214 ARG B C 1
ATOM 3899 O O . ARG B 1 214 ? 9.336 29.203 10.469 1 65.56 214 ARG B O 1
ATOM 3906 N N . ASN B 1 215 ? 10.469 29.266 8.461 1 57.31 215 ASN B N 1
ATOM 3907 C CA . ASN B 1 215 ? 9.586 30.344 8.023 1 57.31 215 ASN B CA 1
ATOM 3908 C C . ASN B 1 215 ? 8.125 29.922 8.039 1 57.31 215 ASN B C 1
ATOM 3910 O O . ASN B 1 215 ? 7.75 28.938 7.402 1 57.31 215 ASN B O 1
ATOM 3914 N N . GLY B 1 216 ? 7.277 30.719 8.789 1 51.78 216 GLY B N 1
ATOM 3915 C CA . GLY B 1 216 ? 5.84 30.5 8.852 1 51.78 216 GLY B CA 1
ATOM 3916 C C . GLY B 1 216 ? 5.434 29.531 9.938 1 51.78 216 GLY B C 1
ATOM 3917 O O . GLY B 1 216 ? 4.242 29.297 10.164 1 51.78 216 GLY B O 1
ATOM 3918 N N . LYS B 1 217 ? 6.465 28.766 10.281 1 56.56 217 LYS B N 1
ATOM 3919 C CA . LYS B 1 217 ? 6.145 27.844 11.367 1 56.56 217 LYS B CA 1
ATOM 3920 C C . LYS B 1 217 ? 6.188 28.562 12.719 1 56.56 217 LYS B C 1
ATOM 3922 O O . LYS B 1 217 ? 7.004 29.469 12.922 1 56.56 217 LYS B O 1
ATOM 3927 N N . ILE B 1 218 ? 4.992 28.953 13.242 1 42.47 218 ILE B N 1
ATOM 3928 C CA . ILE B 1 218 ? 5.02 29.5 14.594 1 42.47 218 ILE B CA 1
ATOM 3929 C C . ILE B 1 218 ? 6.051 28.75 15.438 1 42.47 218 ILE B C 1
ATOM 3931 O O . ILE B 1 218 ? 5.957 27.531 15.609 1 42.47 218 ILE B O 1
ATOM 3935 N N . ILE B 1 219 ? 7.285 29.234 15.328 1 39.06 219 ILE B N 1
ATOM 3936 C CA . ILE B 1 219 ? 8.344 28.734 16.188 1 39.06 219 ILE B CA 1
ATOM 3937 C C . ILE B 1 219 ? 7.832 28.625 17.625 1 39.06 219 ILE B C 1
ATOM 3939 O O . ILE B 1 219 ? 7.613 29.625 18.297 1 39.06 219 ILE B O 1
ATOM 3943 N N . THR B 1 220 ? 6.852 27.891 18.062 1 32.97 220 THR B N 1
ATOM 3944 C CA . THR B 1 220 ? 6.883 27.734 19.516 1 32.97 220 THR B CA 1
ATOM 3945 C C . THR B 1 220 ? 8.305 27.484 20 1 32.97 220 THR B C 1
ATOM 3947 O O . THR B 1 220 ? 9.008 26.625 19.484 1 32.97 220 THR B O 1
ATOM 3950 N N . SER B 1 221 ? 9.062 28.469 20.578 1 29.81 221 SER B N 1
ATOM 3951 C CA . SER B 1 221 ? 10.367 28.406 21.234 1 29.81 221 SER B CA 1
ATOM 3952 C C . SER B 1 221 ? 10.75 26.984 21.594 1 29.81 221 SER B C 1
ATOM 3954 O O . SER B 1 221 ? 9.898 26.188 22.016 1 29.81 221 SER B O 1
ATOM 3956 N N . SER B 1 222 ? 11.914 26.438 21.172 1 32.81 222 SER B N 1
ATOM 3957 C CA . SER B 1 222 ? 12.664 25.234 21.5 1 32.81 222 SER B CA 1
ATOM 3958 C C . SER B 1 222 ? 12.469 24.844 22.953 1 32.81 222 SER B C 1
ATOM 3960 O O . SER B 1 222 ? 13 23.828 23.406 1 32.81 222 SER B O 1
ATOM 3962 N N . THR B 1 223 ? 12.453 25.875 23.922 1 29.88 223 THR B N 1
ATOM 3963 C CA . THR B 1 223 ? 12.641 25.578 25.328 1 29.88 223 THR B CA 1
ATOM 3964 C C . THR B 1 223 ? 11.664 24.5 25.781 1 29.88 223 THR B C 1
ATOM 3966 O O . THR B 1 223 ? 12.07 23.5 26.406 1 29.88 223 THR B O 1
ATOM 3969 N N . SER B 1 224 ? 10.547 25.016 26.594 1 28.95 224 SER B N 1
ATOM 3970 C CA . SER B 1 224 ? 9.656 24.109 27.312 1 28.95 224 SER B CA 1
ATOM 3971 C C . SER B 1 224 ? 8.852 23.234 26.359 1 28.95 224 SER B C 1
ATOM 3973 O O . SER B 1 224 ? 7.918 23.719 25.719 1 28.95 224 SER B O 1
ATOM 3975 N N . LYS B 1 225 ? 9.422 22.656 25.391 1 36.28 225 LYS B N 1
ATOM 3976 C CA . LYS B 1 225 ? 8.844 21.453 24.766 1 36.28 225 LYS B CA 1
ATOM 3977 C C . LYS B 1 225 ? 7.758 20.844 25.641 1 36.28 225 LYS B C 1
ATOM 3979 O O . LYS B 1 225 ? 8.055 20.094 26.578 1 36.28 225 LYS B O 1
ATOM 3984 N N . THR B 1 226 ? 7.008 21.641 26.297 1 30.38 226 THR B N 1
ATOM 3985 C CA . THR B 1 226 ? 5.793 20.984 26.75 1 30.38 226 THR B CA 1
ATOM 3986 C C . THR B 1 226 ? 5.328 19.938 25.75 1 30.38 226 THR B C 1
ATOM 3988 O O . THR B 1 226 ? 4.953 20.281 24.625 1 30.38 226 THR B O 1
ATOM 3991 N N . ILE B 1 227 ? 6.109 19 25.672 1 32.41 227 ILE B N 1
ATOM 3992 C CA . ILE B 1 227 ? 5.629 17.688 25.266 1 32.41 227 ILE B CA 1
ATOM 3993 C C . ILE B 1 227 ? 4.105 17.656 25.328 1 32.41 227 ILE B C 1
ATOM 3995 O O . ILE B 1 227 ? 3.529 17.719 26.422 1 32.41 227 ILE B O 1
ATOM 3999 N N . GLN B 1 228 ? 3.488 18.609 24.844 1 30.89 228 GLN B N 1
ATOM 4000 C CA . GLN B 1 228 ? 2.105 18.141 24.828 1 30.89 228 GLN B CA 1
ATOM 4001 C C . GLN B 1 228 ? 2.039 16.609 24.797 1 30.89 228 GLN B C 1
ATOM 4003 O O . GLN B 1 228 ? 2.338 15.992 23.766 1 30.89 228 GLN B O 1
ATOM 4008 N N . ASN B 1 229 ? 2.713 15.961 25.766 1 31.2 229 ASN B N 1
ATOM 4009 C CA . ASN B 1 229 ? 2.34 14.625 26.234 1 31.2 229 ASN B CA 1
ATOM 4010 C C . ASN B 1 229 ? 0.943 14.242 25.75 1 31.2 229 ASN B C 1
ATOM 4012 O O . ASN B 1 229 ? -0.046 14.492 26.453 1 31.2 229 ASN B O 1
ATOM 4016 N N . VAL B 1 230 ? 0.546 14.781 24.812 1 32.81 230 VAL B N 1
ATOM 4017 C CA . VAL B 1 230 ? -0.757 14.406 24.266 1 32.81 230 VAL B CA 1
ATOM 4018 C C . VAL B 1 230 ? -1.071 12.961 24.641 1 32.81 230 VAL B C 1
ATOM 4020 O O . VAL B 1 230 ? -0.18 12.109 24.641 1 32.81 230 VAL B O 1
ATOM 4023 N N . LYS B 1 231 ? -2.209 12.781 25.297 1 33.5 231 LYS B N 1
ATOM 4024 C CA . LYS B 1 231 ? -3.117 11.711 25.688 1 33.5 231 LYS B CA 1
ATOM 4025 C C . LYS B 1 231 ? -3.143 10.602 24.641 1 33.5 231 LYS B C 1
ATOM 4027 O O . LYS B 1 231 ? -3.998 9.711 24.688 1 33.5 231 LYS B O 1
ATOM 4032 N N . PHE B 1 232 ? -2.201 10.805 23.812 1 31.58 232 PHE B N 1
ATOM 4033 C CA . PHE B 1 232 ? -2.201 9.703 22.844 1 31.58 232 PHE B CA 1
ATOM 4034 C C . PHE B 1 232 ? -1.864 8.391 23.547 1 31.58 232 PHE B C 1
ATOM 4036 O O . PHE B 1 232 ? -2.23 7.316 23.047 1 31.58 232 PHE B O 1
ATOM 4043 N N . VAL B 1 233 ? -0.94 8.469 24.625 1 32.28 233 VAL B N 1
ATOM 4044 C CA . VAL B 1 233 ? -0.575 7.254 25.344 1 32.28 233 VAL B CA 1
ATOM 4045 C C . VAL B 1 233 ? -1.814 6.648 25.984 1 32.28 233 VAL B C 1
ATOM 4047 O O . VAL B 1 233 ? -1.896 5.434 26.172 1 32.28 233 VAL B O 1
ATOM 4050 N N . GLN B 1 234 ? -2.59 7.477 26.516 1 30.69 234 GLN B N 1
ATOM 4051 C CA . GLN B 1 234 ? -3.689 6.895 27.281 1 30.69 234 GLN B CA 1
ATOM 4052 C C . GLN B 1 234 ? -4.598 6.062 26.375 1 30.69 234 GLN B C 1
ATOM 4054 O O . GLN B 1 234 ? -5.465 5.332 26.859 1 30.69 234 GLN B O 1
ATOM 4059 N N . VAL B 1 235 ? -4.555 6.441 25.203 1 31.61 235 VAL B N 1
ATOM 4060 C CA . VAL B 1 235 ? -5.414 5.641 24.344 1 31.61 235 VAL B CA 1
ATOM 4061 C C . VAL B 1 235 ? -4.898 4.203 24.281 1 31.61 235 VAL B C 1
ATOM 4063 O O . VAL B 1 235 ? -5.688 3.258 24.203 1 31.61 235 VAL B O 1
ATOM 4066 N N . PHE B 1 236 ? -3.646 4.074 24.281 1 32.41 236 PHE B N 1
ATOM 4067 C CA . PHE B 1 236 ? -3.066 2.756 24.062 1 32.41 236 PHE B CA 1
ATOM 4068 C C . PHE B 1 236 ? -3.027 1.953 25.359 1 32.41 236 PHE B C 1
ATOM 4070 O O . PHE B 1 236 ? -2.557 0.814 25.375 1 32.41 236 PHE B O 1
ATOM 4077 N N . THR B 1 237 ? -3.008 2.469 26.469 1 29.97 237 THR B N 1
ATOM 4078 C CA . THR B 1 237 ? -2.938 1.54 27.594 1 29.97 237 THR B CA 1
ATOM 4079 C C . THR B 1 237 ? -4.117 0.575 27.578 1 29.97 237 THR B C 1
ATOM 4081 O O . THR B 1 237 ? -4.277 -0.241 28.484 1 29.97 237 THR B O 1
ATOM 4084 N N . ASN B 1 238 ? -5.09 0.845 26.797 1 29.61 238 ASN B N 1
ATOM 4085 C CA . ASN B 1 238 ? -6.066 -0.229 26.969 1 29.61 238 ASN B CA 1
ATOM 4086 C C . ASN B 1 238 ? -5.652 -1.483 26.203 1 29.61 238 ASN B C 1
ATOM 4088 O O . ASN B 1 238 ? -5.438 -1.435 24.984 1 29.61 238 ASN B O 1
ATOM 4092 N N . TRP B 1 239 ? -4.926 -2.451 26.812 1 31.36 239 TRP B N 1
ATOM 4093 C CA . TRP B 1 239 ? -4.457 -3.824 26.641 1 31.36 239 TRP B CA 1
ATOM 4094 C C . TRP B 1 239 ? -5.402 -4.617 25.75 1 31.36 239 TRP B C 1
ATOM 4096 O O . TRP B 1 239 ? -5.074 -5.723 25.312 1 31.36 239 TRP B O 1
ATOM 4106 N N . GLU B 1 240 ? -6.562 -4.176 25.547 1 32.34 240 GLU B N 1
ATOM 4107 C CA . GLU B 1 240 ? -7.531 -5.047 24.891 1 32.34 240 GLU B CA 1
ATOM 4108 C C . GLU B 1 240 ? -7.188 -5.238 23.422 1 32.34 240 GLU B C 1
ATOM 4110 O O . GLU B 1 240 ? -7.48 -6.285 22.828 1 32.34 240 GLU B O 1
ATOM 4115 N N . VAL B 1 241 ? -6.484 -4.352 22.922 1 37.84 241 VAL B N 1
ATOM 4116 C CA . VAL B 1 241 ? -6.164 -4.508 21.516 1 37.84 241 VAL B CA 1
ATOM 4117 C C . VAL B 1 241 ? -5.203 -5.676 21.328 1 37.84 241 VAL B C 1
ATOM 4119 O O . VAL B 1 241 ? -5.219 -6.34 20.281 1 37.84 241 VAL B O 1
ATOM 4122 N N . PHE B 1 242 ? -4.312 -5.852 22.25 1 35 242 PHE B N 1
ATOM 4123 C CA . PHE B 1 242 ? -3.371 -6.965 22.203 1 35 242 PHE B CA 1
ATOM 4124 C C . PHE B 1 242 ? -4.105 -8.297 22.266 1 35 242 PHE B C 1
ATOM 4126 O O . PHE B 1 242 ? -3.717 -9.258 21.594 1 35 242 PHE B O 1
ATOM 4133 N N . GLU B 1 243 ? -5.051 -8.328 23.016 1 33.47 243 GLU B N 1
ATOM 4134 C CA . GLU B 1 243 ? -5.719 -9.617 23.172 1 33.47 243 GLU B CA 1
ATOM 4135 C C . GLU B 1 243 ? -6.359 -10.07 21.859 1 33.47 243 GLU B C 1
ATOM 4137 O O . GLU B 1 243 ? -6.328 -11.258 21.531 1 33.47 243 GLU B O 1
ATOM 4142 N N . ILE B 1 244 ? -6.797 -9.164 21.172 1 35.19 244 ILE B N 1
ATOM 4143 C CA . ILE B 1 244 ? -7.527 -9.555 19.969 1 35.19 244 ILE B CA 1
ATOM 4144 C C . ILE B 1 244 ? -6.543 -10.039 18.906 1 35.19 244 ILE B C 1
ATOM 4146 O O . ILE B 1 244 ? -6.816 -11.016 18.203 1 35.19 244 ILE B O 1
ATOM 4150 N N . SER B 1 245 ? -5.418 -9.445 18.891 1 35.22 245 SER B N 1
ATOM 4151 C CA . SER B 1 245 ? -4.402 -9.891 17.938 1 35.22 245 SER B CA 1
ATOM 4152 C C . SER B 1 245 ? -3.982 -11.328 18.219 1 35.22 245 SER B C 1
ATOM 4154 O O . SER B 1 245 ? -3.742 -12.102 17.281 1 35.22 245 SER B O 1
ATOM 4156 N N . LEU B 1 246 ? -3.834 -11.609 19.422 1 36.5 246 LEU B N 1
ATOM 4157 C CA . LEU B 1 246 ? -3.463 -12.969 19.781 1 36.5 246 LEU B CA 1
ATOM 4158 C C . LEU B 1 246 ? -4.578 -13.953 19.438 1 36.5 246 LEU B C 1
ATOM 4160 O O . LEU B 1 246 ? -4.309 -15.102 19.062 1 36.5 246 LEU B O 1
ATOM 4164 N N . ALA B 1 247 ? -5.715 -13.555 19.656 1 34.81 247 ALA B N 1
ATOM 4165 C CA . ALA B 1 247 ? -6.801 -14.477 19.359 1 34.81 247 ALA B CA 1
ATOM 4166 C C . ALA B 1 247 ? -6.816 -14.852 17.875 1 34.81 247 ALA B C 1
ATOM 4168 O O . ALA B 1 247 ? -7.09 -16 17.531 1 34.81 247 ALA B O 1
ATOM 4169 N N . VAL B 1 248 ? -6.535 -13.859 17.078 1 35.34 248 VAL B N 1
ATOM 4170 C CA . VAL B 1 248 ? -6.539 -14.172 15.648 1 35.34 248 VAL B CA 1
ATOM 4171 C C . VAL B 1 248 ? -5.387 -15.117 15.32 1 35.34 248 VAL B C 1
ATOM 4173 O O . VAL B 1 248 ? -5.523 -16 14.484 1 35.34 248 VAL B O 1
ATOM 4176 N N . LEU B 1 249 ? -4.281 -14.898 15.883 1 32.97 249 LEU B N 1
ATOM 4177 C CA . LEU B 1 249 ? -3.145 -15.773 15.617 1 32.97 249 LEU B CA 1
ATOM 4178 C C . LEU B 1 249 ? -3.346 -17.141 16.281 1 32.97 249 LEU B C 1
ATOM 4180 O O . LEU B 1 249 ? -2.879 -18.156 15.758 1 32.97 249 LEU B O 1
ATOM 4184 N N . GLY B 1 250 ? -3.729 -17.234 17.516 1 31.47 250 GLY B N 1
ATOM 4185 C CA . GLY B 1 250 ? -3.906 -18.484 18.234 1 31.47 250 GLY B CA 1
ATOM 4186 C C . GLY B 1 250 ? -5.195 -19.203 17.875 1 31.47 250 GLY B C 1
ATOM 4187 O O . GLY B 1 250 ? -5.625 -20.109 18.594 1 31.47 250 GLY B O 1
ATOM 4188 N N . LEU B 1 251 ? -6.188 -18.5 17.219 1 32.75 251 LEU B N 1
ATOM 4189 C CA . LEU B 1 251 ? -7.355 -19.359 17.078 1 32.75 251 LEU B CA 1
ATOM 4190 C C . LEU B 1 251 ? -6.973 -20.688 16.438 1 32.75 251 LEU B C 1
ATOM 4192 O O . LEU B 1 251 ? -6.109 -20.734 15.555 1 32.75 251 LEU B O 1
ATOM 4196 N N . ASN B 1 252 ? -7.145 -21.672 17.156 1 30.62 252 ASN B N 1
ATOM 4197 C CA . ASN B 1 252 ? -7.32 -23.031 16.641 1 30.62 252 ASN B CA 1
ATOM 4198 C C . ASN B 1 252 ? -8.062 -23.016 15.305 1 30.62 252 ASN B C 1
ATOM 4200 O O . ASN B 1 252 ? -9.289 -22.906 15.273 1 30.62 252 ASN B O 1
ATOM 4204 N N . VAL B 1 253 ? -7.582 -22.578 14.305 1 33.75 253 VAL B N 1
ATOM 4205 C CA . VAL B 1 253 ? -7.953 -22.547 12.891 1 33.75 253 VAL B CA 1
ATOM 4206 C C . VAL B 1 253 ? -8.617 -23.875 12.5 1 33.75 253 VAL B C 1
ATOM 4208 O O . VAL B 1 253 ? -9.023 -24.047 11.352 1 33.75 253 VAL B O 1
ATOM 4211 N N . ARG B 1 254 ? -8.352 -24.984 13.188 1 30.33 254 ARG B N 1
ATOM 4212 C CA . ARG B 1 254 ? -8.969 -26.219 12.703 1 30.33 254 ARG B CA 1
ATOM 4213 C C . ARG B 1 254 ? -10.492 -26.094 12.719 1 30.33 254 ARG B C 1
ATOM 4215 O O . ARG B 1 254 ? -11.164 -26.562 11.789 1 30.33 254 ARG B O 1
ATOM 4222 N N . GLU B 1 255 ? -11.086 -26.156 13.875 1 31.31 255 GLU B N 1
ATOM 4223 C CA . GLU B 1 255 ? -12.523 -26.391 13.961 1 31.31 255 GLU B CA 1
ATOM 4224 C C . GLU B 1 255 ? -13.305 -25.109 13.664 1 31.31 255 GLU B C 1
ATOM 4226 O O . GLU B 1 255 ? -14.5 -25.172 13.352 1 31.31 255 GLU B O 1
ATOM 4231 N N . THR B 1 256 ? -13.094 -23.922 14.383 1 32.19 256 THR B N 1
ATOM 4232 C CA . THR B 1 256 ? -14.047 -22.828 14.203 1 32.19 256 THR B CA 1
ATOM 4233 C C . THR B 1 256 ? -13.789 -22.094 12.891 1 32.19 256 THR B C 1
ATOM 4235 O O . THR B 1 256 ? -12.648 -21.75 12.586 1 32.19 256 THR B O 1
ATOM 4238 N N . GLY B 1 257 ? -14.5 -22.344 11.906 1 29.03 257 GLY B N 1
ATOM 4239 C CA . GLY B 1 257 ? -14.664 -21.781 10.578 1 29.03 257 GLY B CA 1
ATOM 4240 C C . GLY B 1 257 ? -14.227 -20.328 10.5 1 29.03 257 GLY B C 1
ATOM 4241 O O . GLY B 1 257 ? -14.102 -19.656 11.523 1 29.03 257 GLY B O 1
ATOM 4242 N N . TYR B 1 258 ? -13.602 -19.875 9.367 1 33.81 258 TYR B N 1
ATOM 4243 C CA . TYR B 1 258 ? -13.078 -18.672 8.727 1 33.81 258 TYR B CA 1
ATOM 4244 C C . TYR B 1 258 ? -13.984 -17.484 8.992 1 33.81 258 TYR B C 1
ATOM 4246 O O . TYR B 1 258 ? -13.602 -16.328 8.75 1 33.81 258 TYR B O 1
ATOM 4254 N N . SER B 1 259 ? -15.242 -17.672 9.359 1 35.34 259 SER B N 1
ATOM 4255 C CA . SER B 1 259 ? -16.281 -16.641 9.344 1 35.34 259 SER B CA 1
ATOM 4256 C C . SER B 1 259 ? -16.078 -15.641 10.477 1 35.34 259 SER B C 1
ATOM 4258 O O . SER B 1 259 ? -16.609 -14.523 10.422 1 35.34 259 SER B O 1
ATOM 4260 N N . ASN B 1 260 ? -15.641 -16.016 11.602 1 34.38 260 ASN B N 1
ATOM 4261 C CA . ASN B 1 260 ? -15.781 -15.18 12.789 1 34.38 260 ASN B CA 1
ATOM 4262 C C . ASN B 1 260 ? -14.594 -14.242 12.953 1 34.38 260 ASN B C 1
ATOM 4264 O O . ASN B 1 260 ? -14.578 -13.406 13.859 1 34.38 260 ASN B O 1
ATOM 4268 N N . ALA B 1 261 ? -13.539 -14.445 12.328 1 36.75 261 ALA B N 1
ATOM 4269 C CA . ALA B 1 261 ? -12.359 -13.609 12.57 1 36.75 261 ALA B CA 1
ATOM 4270 C C . ALA B 1 261 ? -12.562 -12.203 12.008 1 36.75 261 ALA B C 1
ATOM 4272 O O . ALA B 1 261 ? -12.039 -11.227 12.547 1 36.75 261 ALA B O 1
ATOM 4273 N N . ILE B 1 262 ? -13.438 -12.094 11.047 1 39.62 262 ILE B N 1
ATOM 4274 C CA . ILE B 1 262 ? -13.656 -10.828 10.352 1 39.62 262 ILE B CA 1
ATOM 4275 C C . ILE B 1 262 ? -14.344 -9.836 11.289 1 39.62 262 ILE B C 1
ATOM 4277 O O . ILE B 1 262 ? -13.891 -8.695 11.438 1 39.62 262 ILE B O 1
ATOM 4281 N N . PRO B 1 263 ? -15.438 -10.25 11.859 1 38.12 263 PRO B N 1
ATOM 4282 C CA . PRO B 1 263 ? -16.141 -9.266 12.688 1 38.12 263 PRO B CA 1
ATOM 4283 C C . PRO B 1 263 ? -15.281 -8.766 13.852 1 38.12 263 PRO B C 1
ATOM 4285 O O . PRO B 1 263 ? -15.359 -7.59 14.219 1 38.12 263 PRO B O 1
ATOM 4288 N N . TYR B 1 264 ? -14.508 -9.594 14.383 1 37.91 264 TYR B N 1
ATOM 4289 C CA . TYR B 1 264 ? -13.75 -9.164 15.547 1 37.91 264 TYR B CA 1
ATOM 4290 C C . TYR B 1 264 ? -12.695 -8.125 15.172 1 37.91 264 TYR B C 1
ATOM 4292 O O . TYR B 1 264 ? -12.438 -7.195 15.938 1 37.91 264 TYR B O 1
ATOM 4300 N N . PHE B 1 265 ? -12.266 -8.297 14.055 1 40.12 265 PHE B N 1
ATOM 4301 C CA . PHE B 1 265 ? -11.266 -7.34 13.586 1 40.12 265 PHE B CA 1
ATOM 4302 C C . PHE B 1 265 ? -11.891 -5.969 13.352 1 40.12 265 PHE B C 1
ATOM 4304 O O . PHE B 1 265 ? -11.336 -4.945 13.75 1 40.12 265 PHE B O 1
ATOM 4311 N N . PHE B 1 266 ? -13.094 -5.957 12.82 1 43.28 266 PHE B N 1
ATOM 4312 C CA . PHE B 1 266 ? -13.797 -4.691 12.633 1 43.28 266 PHE B CA 1
ATOM 4313 C C . PHE B 1 266 ? -14.156 -4.066 13.977 1 43.28 266 PHE B C 1
ATOM 4315 O O . PHE B 1 266 ? -14.062 -2.852 14.148 1 43.28 266 PHE B O 1
ATOM 4322 N N . ALA B 1 267 ? -14.539 -4.914 14.805 1 38.84 267 ALA B N 1
ATOM 4323 C CA . ALA B 1 267 ? -14.914 -4.414 16.125 1 38.84 267 ALA B CA 1
ATOM 4324 C C . ALA B 1 267 ? -13.719 -3.752 16.812 1 38.84 267 ALA B C 1
ATOM 4326 O O . ALA B 1 267 ? -13.875 -2.729 17.484 1 38.84 267 ALA B O 1
ATOM 4327 N N . ALA B 1 268 ? -12.641 -4.215 16.578 1 39.53 268 ALA B N 1
ATOM 4328 C CA . ALA B 1 268 ? -11.43 -3.686 17.203 1 39.53 268 ALA B CA 1
ATOM 4329 C C . ALA B 1 268 ? -11.047 -2.336 16.609 1 39.53 268 ALA B C 1
ATOM 4331 O O . ALA B 1 268 ? -10.664 -1.416 17.328 1 39.53 268 ALA B O 1
ATOM 4332 N N . ILE B 1 269 ? -11.219 -2.238 15.461 1 43.84 269 ILE B N 1
ATOM 4333 C CA . ILE B 1 269 ? -10.961 -0.978 14.773 1 43.84 269 ILE B CA 1
ATOM 4334 C C . ILE B 1 269 ? -11.938 0.085 15.266 1 43.84 269 ILE B C 1
ATOM 4336 O O . ILE B 1 269 ? -11.547 1.218 15.555 1 43.84 269 ILE B O 1
ATOM 4340 N N . VAL B 1 270 ? -13.266 -0.376 15.266 1 42.25 270 VAL B N 1
ATOM 4341 C CA . VAL B 1 270 ? -14.289 0.545 15.734 1 42.25 270 VAL B CA 1
ATOM 4342 C C . VAL B 1 270 ? -14 0.947 17.188 1 42.25 270 VAL B C 1
ATOM 4344 O O . VAL B 1 270 ? -14.133 2.117 17.547 1 42.25 270 VAL B O 1
ATOM 4347 N N . LYS B 1 271 ? -13.695 0.019 17.922 1 40.44 271 LYS B N 1
ATOM 4348 C CA . LYS B 1 271 ? -13.414 0.319 19.328 1 40.44 271 LYS B CA 1
ATOM 4349 C C . LYS B 1 271 ? -12.195 1.228 19.453 1 40.44 271 LYS B C 1
ATOM 4351 O O . LYS B 1 271 ? -12.156 2.092 20.344 1 40.44 271 LYS B O 1
ATOM 4356 N N . PHE B 1 272 ? -11.359 1.01 18.609 1 39.94 272 PHE B N 1
ATOM 4357 C CA . PHE B 1 272 ? -10.18 1.861 18.531 1 39.94 272 PHE B CA 1
ATOM 4358 C C . PHE B 1 272 ? -10.562 3.289 18.172 1 39.94 272 PHE B C 1
ATOM 4360 O O . PHE B 1 272 ? -10.008 4.246 18.703 1 39.94 272 PHE B O 1
ATOM 4367 N N . ALA B 1 273 ? -11.328 3.316 17.203 1 39.19 273 ALA B N 1
ATOM 4368 C CA . ALA B 1 273 ? -11.836 4.617 16.781 1 39.19 273 ALA B CA 1
ATOM 4369 C C . ALA B 1 273 ? -12.758 5.215 17.844 1 39.19 273 ALA B C 1
ATOM 4371 O O . ALA B 1 273 ? -12.805 6.434 18.016 1 39.19 273 ALA B O 1
ATOM 4372 N N . ALA B 1 274 ? -13.547 4.363 18.359 1 38.12 274 ALA B N 1
ATOM 4373 C CA . ALA B 1 274 ? -14.523 4.805 19.359 1 38.12 274 ALA B CA 1
ATOM 4374 C C . ALA B 1 274 ? -13.859 5.039 20.703 1 38.12 274 ALA B C 1
ATOM 4376 O O . ALA B 1 274 ? -14.469 5.613 21.609 1 38.12 274 ALA B O 1
ATOM 4377 N N . GLY B 1 275 ? -12.727 4.609 20.875 1 37.78 275 GLY B N 1
ATOM 4378 C CA . GLY B 1 275 ? -12.086 4.719 22.172 1 37.78 275 GLY B CA 1
ATOM 4379 C C . GLY B 1 275 ? -12.094 6.133 22.719 1 37.78 275 GLY B C 1
ATOM 4380 O O . GLY B 1 275 ? -12.555 6.367 23.844 1 37.78 275 GLY B O 1
ATOM 4381 N N . PRO B 1 276 ? -11.57 7.039 21.891 1 35.88 276 PRO B N 1
ATOM 4382 C CA . PRO B 1 276 ? -11.656 8.344 22.562 1 35.88 276 PRO B CA 1
ATOM 4383 C C . PRO B 1 276 ? -13.102 8.789 22.781 1 35.88 276 PRO B C 1
ATOM 4385 O O . PRO B 1 276 ? -13.367 9.586 23.688 1 35.88 276 PRO B O 1
ATOM 4388 N N . ILE B 1 277 ? -13.898 8.32 22 1 36.5 277 ILE B N 1
ATOM 4389 C CA . ILE B 1 277 ? -15.273 8.758 22.219 1 36.5 277 ILE B CA 1
ATOM 4390 C C . ILE B 1 277 ? -15.82 8.156 23.5 1 36.5 277 ILE B C 1
ATOM 4392 O O . ILE B 1 277 ? -16.531 8.82 24.25 1 36.5 277 ILE B O 1
ATOM 4396 N N . THR B 1 278 ? -15.383 6.969 23.703 1 37.72 278 THR B N 1
ATOM 4397 C CA . THR B 1 278 ? -15.953 6.391 24.922 1 37.72 278 THR B CA 1
ATOM 4398 C C . THR B 1 278 ? -15.336 7.027 26.172 1 37.72 278 THR B C 1
ATOM 4400 O O . THR B 1 278 ? -15.984 7.125 27.203 1 37.72 278 THR B O 1
ATOM 4403 N N . ASP B 1 279 ? -14.195 7.398 26.031 1 35.72 279 ASP B N 1
ATOM 4404 C CA . ASP B 1 279 ? -13.656 8.023 27.234 1 35.72 279 ASP B CA 1
ATOM 4405 C C . ASP B 1 279 ? -14.367 9.344 27.531 1 35.72 279 ASP B C 1
ATOM 4407 O O . ASP B 1 279 ? -14.641 9.656 28.688 1 35.72 279 ASP B O 1
ATOM 4411 N N . LYS B 1 280 ? -14.656 10.195 26.578 1 37.47 280 LYS B N 1
ATOM 4412 C CA . LYS B 1 280 ? -15.445 11.367 26.938 1 37.47 280 LYS B CA 1
ATOM 4413 C C . LYS B 1 280 ? -16.875 10.984 27.312 1 37.47 280 LYS B C 1
ATOM 4415 O O . LYS B 1 280 ? -17.5 11.633 28.141 1 37.47 280 LYS B O 1
ATOM 4420 N N . MET B 1 281 ? -17.359 9.906 26.766 1 35.62 281 MET B N 1
ATOM 4421 C CA . MET B 1 281 ? -18.672 9.539 27.281 1 35.62 281 MET B CA 1
ATOM 4422 C C . MET B 1 281 ? -18.562 8.93 28.672 1 35.62 281 MET B C 1
ATOM 4424 O O . MET B 1 281 ? -19.531 8.961 29.438 1 35.62 281 MET B O 1
ATOM 4428 N N . ALA B 1 282 ? -17.438 8.383 28.938 1 37.66 282 ALA B N 1
ATOM 4429 C CA . ALA B 1 282 ? -17.297 7.867 30.312 1 37.66 282 ALA B CA 1
ATOM 4430 C C . ALA B 1 282 ? -17.078 9.008 31.297 1 37.66 282 ALA B C 1
ATOM 4432 O O . ALA B 1 282 ? -17.547 8.945 32.438 1 37.66 282 ALA B O 1
ATOM 4433 N N . HIS B 1 283 ? -16.328 9.977 30.922 1 36.78 283 HIS B N 1
ATOM 4434 C CA . HIS B 1 283 ? -16.234 11.102 31.859 1 36.78 283 HIS B CA 1
ATOM 4435 C C . HIS B 1 283 ? -17.547 11.867 31.906 1 36.78 283 HIS B C 1
ATOM 4437 O O . HIS B 1 283 ? -17.812 12.578 32.875 1 36.78 283 HIS B O 1
ATOM 4443 N N . LEU B 1 284 ? -18.312 11.773 30.906 1 33.47 284 LEU B N 1
ATOM 4444 C CA . LEU B 1 284 ? -19.641 12.359 31.062 1 33.47 284 LEU B CA 1
ATOM 4445 C C . LEU B 1 284 ? -20.5 11.523 32 1 33.47 284 LEU B C 1
ATOM 4447 O O . LEU B 1 284 ? -21.359 12.062 32.719 1 33.47 284 LEU B O 1
ATOM 4451 N N . THR B 1 285 ? -20.203 10.273 32 1 34.59 285 THR B N 1
ATOM 4452 C CA . THR B 1 285 ? -21 9.539 32.969 1 34.59 285 THR B CA 1
ATOM 4453 C C . THR B 1 285 ? -20.5 9.797 34.406 1 34.59 285 THR B C 1
ATOM 4455 O O . THR B 1 285 ? -21.203 9.547 35.375 1 34.59 285 THR B O 1
ATOM 4458 N N . GLU B 1 286 ? -19.188 10.078 34.5 1 33.78 286 GLU B N 1
ATOM 4459 C CA . GLU B 1 286 ? -18.781 10.266 35.906 1 33.78 286 GLU B CA 1
ATOM 4460 C C . GLU B 1 286 ? -19.188 11.648 36.406 1 33.78 286 GLU B C 1
ATOM 4462 O O . GLU B 1 286 ? -19.266 11.875 37.625 1 33.78 286 GLU B O 1
ATOM 4467 N N . ARG B 1 287 ? -19.375 12.625 35.562 1 35.03 287 ARG B N 1
ATOM 4468 C CA . ARG B 1 287 ? -19.859 13.867 36.156 1 35.03 287 ARG B CA 1
ATOM 4469 C C . ARG B 1 287 ? -21.359 13.82 36.406 1 35.03 287 ARG B C 1
ATOM 4471 O O . ARG B 1 287 ? -21.953 14.789 36.906 1 35.03 287 ARG B O 1
ATOM 4478 N N . VAL B 1 288 ? -22.031 12.617 35.938 1 31.11 288 VAL B N 1
ATOM 4479 C CA . VAL B 1 288 ? -23.359 12.57 36.531 1 31.11 288 VAL B CA 1
ATOM 4480 C C . VAL B 1 288 ? -23.344 11.648 37.75 1 31.11 288 VAL B C 1
ATOM 4482 O O . VAL B 1 288 ? -22.844 10.523 37.688 1 31.11 288 VAL B O 1
#